Protein AF-A0A6N7PNV9-F1 (afdb_monomer)

Mean predicted aligned error: 16.29 Å

Organism: NCBI:txid889282

Secondary structure (DSSP, 8-state):
-------------------------------PPPPPP---PPPPP----------------PPPPPPPPPPPPPPPP------PPPPPP----------------PPPPPPPP------PPPPPP-PPPP---------------------------HHHHHHHHHIIIIIS-PPTT-EEEEEE-STTHHHHHHHHHHHHHTT-EEEEEEHHHHSPSS-SS--HHHHHT-TT-SEEEEEE---TT-HHHHHHHHHHHHHTT-EEEEEES--HHHHHHHTSS-HHHHHHHHHHHHHH--TT-EEEEE-TT--EEEEE--TT---EEE-----TT-EEESS--EEEE--SEEEEEEEE-SEE-HHHHTTT---TTSPEEEEEETTEEEEEEESSHHHHHHHHHHHHHSTTTTBEEEEEEE--TT--S--S-HHHHTTSSEEEEEEE---HHHH--S---S-EEEEE-SS-EEEETTEEEEETTEESS--

Foldseek 3Di:
DDDDDDDDDDDDDDDDDDDDDDDDDDDDDDDDDDDDDDDDDDDDDDDDDDDDDDDDDDDDDDDDDDDDDDDDDDDDDDDDDDDDDDDDDDDDDDDDDDDDDDDDDDDDDDDDDDDDDDDDDDDDDDDDDDDDDDDDDDDDDDDDDDDPPPPPPPDQDPLLLLLLLLCCCPAANPAAAAEEEEEEEPQCVSNSVSNVVNCVVNNYNYDYDHQCVQDPDPPLAGRVVSLVVLARHQAYEYAYEDDPNNPVNVVVNLQSNLVSQHQYEYEYNDDPVLSSLLSQDRLVQLVLLLVLVQVQDDQFKWKFKADPVGDTKIFTHHNLFDKDALGDRGGGSGYHYPPGRWTKIFTQFIAAKDKFQQFKDDPVGSPVFGCNVWIWIFGDDRQFTPDIDTPPVVVSVVLVCQCVVDPFQRGFQMKIQARSCSNLWRGSGQVRQSNFHHIKTKTFANPCVRTVDPDHGPDIMIGHDAQMWMDMNNHTQDGGRHGPPSD

Structure (mmCIF, N/CA/C/O backbone):
data_AF-A0A6N7PNV9-F1
#
_entry.id   AF-A0A6N7PNV9-F1
#
loop_
_atom_site.group_PDB
_atom_site.id
_atom_site.type_symbol
_atom_site.label_atom_id
_atom_site.label_alt_id
_atom_site.label_comp_id
_atom_site.label_asym_id
_atom_site.label_entity_id
_atom_site.label_seq_id
_atom_site.pdbx_PDB_ins_code
_atom_site.Cartn_x
_atom_site.Cartn_y
_atom_site.Cartn_z
_atom_site.occupancy
_atom_site.B_iso_or_equiv
_atom_site.auth_seq_id
_atom_site.auth_comp_id
_atom_site.auth_asym_id
_atom_site.auth_atom_id
_atom_site.pdbx_PDB_model_num
ATOM 1 N N . MET A 1 1 ? 47.867 44.573 56.235 1.00 33.84 1 MET A N 1
ATOM 2 C CA . MET A 1 1 ? 48.926 45.561 55.912 1.00 33.84 1 MET A CA 1
ATOM 3 C C . MET A 1 1 ? 49.428 45.301 54.498 1.00 33.84 1 MET A C 1
ATOM 5 O O . MET A 1 1 ? 49.416 44.144 54.121 1.00 33.84 1 MET A O 1
ATOM 9 N N . LYS A 1 2 ? 49.837 46.369 53.791 1.00 36.16 2 LYS A N 1
ATOM 10 C CA . LYS A 1 2 ? 50.797 46.480 52.660 1.00 36.16 2 LYS A CA 1
ATOM 11 C C . LYS A 1 2 ? 50.974 45.315 51.657 1.00 36.16 2 LYS A C 1
ATOM 13 O O . LYS A 1 2 ? 51.269 44.192 52.037 1.00 36.16 2 LYS A O 1
ATOM 18 N N . GLY A 1 3 ? 50.919 45.661 50.364 1.00 30.06 3 GLY A N 1
ATOM 19 C CA . GLY A 1 3 ? 51.366 44.823 49.241 1.00 30.06 3 GLY A CA 1
ATOM 20 C C . GLY A 1 3 ? 52.842 45.054 48.828 1.00 30.06 3 GLY A C 1
ATOM 21 O O . GLY A 1 3 ? 53.696 45.074 49.710 1.00 30.06 3 GLY A O 1
ATOM 22 N N . PRO A 1 4 ? 53.151 45.209 47.520 1.00 68.62 4 PRO A N 1
ATOM 23 C CA . PRO A 1 4 ? 54.048 44.315 46.755 1.00 68.62 4 PRO A CA 1
ATOM 24 C C . PRO A 1 4 ? 55.465 44.884 46.474 1.00 68.62 4 PRO A C 1
ATOM 26 O O . PRO A 1 4 ? 55.767 45.994 46.911 1.00 68.62 4 PRO A O 1
ATOM 29 N N . PRO A 1 5 ? 56.359 44.129 45.790 1.00 59.97 5 PRO A N 1
ATOM 30 C CA . PRO A 1 5 ? 56.672 44.303 44.342 1.00 59.97 5 PRO A CA 1
ATOM 31 C C . PRO A 1 5 ? 56.866 42.940 43.604 1.00 59.97 5 PRO A C 1
ATOM 33 O O . PRO A 1 5 ? 56.609 41.905 44.208 1.00 59.97 5 PRO A O 1
ATOM 36 N N . GLY A 1 6 ? 57.289 42.800 42.330 1.00 36.66 6 GLY A N 1
ATOM 37 C CA . GLY A 1 6 ? 57.537 43.741 41.211 1.00 36.66 6 GLY A CA 1
ATOM 38 C C . GLY A 1 6 ? 58.764 43.364 40.327 1.00 36.66 6 GLY A C 1
ATOM 39 O O . GLY A 1 6 ? 59.642 42.657 40.804 1.00 36.66 6 GLY A O 1
ATOM 40 N N . ALA A 1 7 ? 58.835 43.898 39.088 1.00 35.91 7 ALA A N 1
ATOM 41 C CA . ALA A 1 7 ? 59.966 43.863 38.113 1.00 35.91 7 ALA A CA 1
ATOM 42 C C . ALA A 1 7 ? 60.371 42.501 37.456 1.00 35.91 7 ALA A C 1
ATOM 44 O O . ALA A 1 7 ? 60.133 41.445 38.022 1.00 35.91 7 ALA A O 1
ATOM 45 N N . SER A 1 8 ? 61.122 42.433 36.335 1.00 34.34 8 SER A N 1
ATOM 46 C CA . SER A 1 8 ? 60.914 42.922 34.942 1.00 34.34 8 SER A CA 1
ATOM 47 C C . SER A 1 8 ? 62.169 42.710 34.046 1.00 34.34 8 SER A C 1
ATOM 49 O O . SER A 1 8 ? 63.201 43.313 34.327 1.00 34.34 8 SER A O 1
ATOM 51 N N . GLY A 1 9 ? 62.025 42.004 32.906 1.00 30.44 9 GLY A N 1
ATOM 52 C CA . GLY A 1 9 ? 62.783 42.190 31.634 1.00 30.44 9 GLY A CA 1
ATOM 53 C C . GLY A 1 9 ? 64.106 41.412 31.418 1.00 30.44 9 GLY A C 1
ATOM 54 O O . GLY A 1 9 ? 64.614 40.851 32.386 1.00 30.44 9 GLY A O 1
ATOM 55 N N . PRO A 1 10 ? 64.707 41.394 30.191 1.00 46.91 10 PRO A N 1
ATOM 56 C CA . PRO A 1 10 ? 64.247 41.943 28.892 1.00 46.91 10 PRO A CA 1
ATOM 57 C C . PRO A 1 10 ? 64.345 40.991 27.647 1.00 46.91 10 PRO A C 1
ATOM 59 O O . PRO A 1 10 ? 65.025 39.970 27.663 1.00 46.91 10 PRO A O 1
ATOM 62 N N . THR A 1 11 ? 63.713 41.384 26.527 1.00 35.16 11 THR A N 1
ATOM 63 C CA . THR A 1 11 ? 63.925 40.925 25.112 1.00 35.16 11 THR A CA 1
ATOM 64 C C . THR A 1 11 ? 64.704 42.020 24.326 1.00 35.16 11 THR A C 1
ATOM 66 O O . THR A 1 11 ? 64.861 43.083 24.935 1.00 35.16 11 THR A O 1
ATOM 69 N N . PRO A 1 12 ? 65.197 41.902 23.050 1.00 49.72 12 PRO A N 1
ATOM 70 C CA . PRO A 1 12 ? 64.572 41.361 21.803 1.00 49.72 12 PRO A CA 1
ATOM 71 C C . PRO A 1 12 ? 65.640 40.647 20.875 1.00 49.72 12 PRO A C 1
ATOM 73 O O . PRO A 1 12 ? 66.588 40.140 21.473 1.00 49.72 12 PRO A O 1
ATOM 76 N N . PRO A 1 13 ? 65.615 40.552 19.503 1.00 45.91 13 PRO A N 1
ATOM 77 C CA . PRO A 1 13 ? 64.674 41.042 18.470 1.00 45.91 13 PRO A CA 1
ATOM 78 C C . PRO A 1 13 ? 64.197 40.064 17.360 1.00 45.91 13 PRO A C 1
ATOM 80 O O . PRO A 1 13 ? 64.757 39.000 17.118 1.00 45.91 13 PRO A O 1
ATOM 83 N N . SER A 1 14 ? 63.166 40.507 16.624 1.00 37.53 14 SER A N 1
ATOM 84 C CA . SER A 1 14 ? 62.677 39.957 15.339 1.00 37.53 14 SER A CA 1
ATOM 85 C C . SER A 1 14 ? 62.860 40.983 14.206 1.00 37.53 14 SER A C 1
ATOM 87 O O . SER A 1 14 ? 62.970 42.178 14.493 1.00 37.53 14 SER A O 1
ATOM 89 N N . PRO A 1 15 ? 62.855 40.563 12.924 1.00 49.00 15 PRO A N 1
ATOM 90 C CA . PRO A 1 15 ? 61.648 40.759 12.086 1.00 49.00 15 PRO A CA 1
ATOM 91 C C . PRO A 1 15 ? 61.416 39.626 11.045 1.00 49.00 15 PRO A C 1
ATOM 93 O O . PRO A 1 15 ? 62.325 38.862 10.758 1.00 49.00 15 PRO A O 1
ATOM 96 N N . GLY A 1 16 ? 60.254 39.466 10.391 1.00 30.22 16 GLY A N 1
ATOM 97 C CA . GLY A 1 16 ? 58.955 40.144 10.520 1.00 30.22 16 GLY A CA 1
ATOM 98 C C . GLY A 1 16 ? 58.012 39.872 9.318 1.00 30.22 16 GLY A C 1
ATOM 99 O O . GLY A 1 16 ? 58.440 39.293 8.328 1.00 30.22 16 GLY A O 1
ATOM 100 N N . ARG A 1 17 ? 56.773 40.405 9.391 1.00 33.56 17 ARG A N 1
ATOM 101 C CA . ARG A 1 17 ? 55.700 40.477 8.350 1.00 33.56 17 ARG A CA 1
ATOM 102 C C . ARG A 1 17 ? 54.945 39.160 8.014 1.00 33.56 17 ARG A C 1
ATOM 104 O O . ARG A 1 17 ? 55.565 38.172 7.662 1.00 33.56 17 ARG A O 1
ATOM 111 N N . GLY A 1 18 ? 53.601 39.112 8.040 1.00 28.31 18 GLY A N 1
ATOM 112 C CA . GLY A 1 18 ? 52.640 40.119 8.535 1.00 28.31 18 GLY A CA 1
ATOM 113 C C . GLY A 1 18 ? 51.140 39.815 8.296 1.00 28.31 18 GLY A C 1
ATOM 114 O O . GLY A 1 18 ? 50.804 38.951 7.501 1.00 28.31 18 GLY A O 1
ATOM 115 N N . SER A 1 19 ? 50.278 40.622 8.945 1.00 30.34 19 SER A N 1
ATOM 116 C CA . SER A 1 19 ? 48.818 40.837 8.733 1.00 30.34 19 SER A CA 1
ATOM 117 C C . SER A 1 19 ? 47.848 39.665 9.042 1.00 30.34 19 SER A C 1
ATOM 119 O O . SER A 1 19 ? 47.786 38.705 8.289 1.00 30.34 19 SER A O 1
ATOM 121 N N . SER A 1 20 ? 47.137 39.598 10.185 1.00 29.33 20 SER A N 1
ATOM 122 C CA . SER A 1 20 ? 46.015 40.439 10.712 1.00 29.33 20 SER A CA 1
ATOM 123 C C . SER A 1 20 ? 44.637 40.107 10.093 1.00 29.33 20 SER A C 1
ATOM 125 O O . SER A 1 20 ? 44.412 40.393 8.927 1.00 29.33 20 SER A O 1
ATOM 127 N N . ARG A 1 21 ? 43.727 39.387 10.783 1.00 28.94 21 ARG A N 1
ATOM 128 C CA . ARG A 1 21 ? 42.775 39.795 11.868 1.00 28.94 21 ARG A CA 1
ATOM 129 C C . ARG A 1 21 ? 41.575 40.668 11.429 1.00 28.94 21 ARG A C 1
ATOM 131 O O . ARG A 1 21 ? 41.792 41.844 11.160 1.00 28.94 21 ARG A O 1
ATOM 138 N N . ARG A 1 22 ? 40.337 40.158 11.621 1.00 30.23 22 ARG A N 1
ATOM 139 C CA . ARG A 1 22 ? 39.188 40.688 12.442 1.00 30.23 22 ARG A CA 1
ATOM 140 C C . ARG A 1 22 ? 37.870 39.969 12.034 1.00 30.23 22 ARG A C 1
ATOM 142 O O . ARG A 1 22 ? 37.724 39.701 10.854 1.00 30.23 22 ARG A O 1
ATOM 149 N N . VAL A 1 23 ? 37.029 39.394 12.915 1.00 26.66 23 VAL A N 1
ATOM 150 C CA . VAL A 1 23 ? 36.134 39.869 14.022 1.00 26.66 23 VAL A CA 1
ATOM 151 C C . VAL A 1 23 ? 34.646 39.892 13.593 1.00 26.66 23 VAL A C 1
ATOM 153 O O . VAL A 1 23 ? 34.335 40.231 12.461 1.00 26.66 23 VAL A O 1
ATOM 156 N N . PHE A 1 24 ? 33.767 39.489 14.523 1.00 28.00 24 PHE A N 1
ATOM 157 C CA . PHE A 1 24 ? 32.293 39.423 14.459 1.00 28.00 24 PHE A CA 1
ATOM 158 C C . PHE A 1 24 ? 31.577 40.750 14.130 1.00 28.00 24 PHE A C 1
ATOM 160 O O . PHE A 1 24 ? 32.054 41.822 14.503 1.00 28.00 24 PHE A O 1
ATOM 167 N N . SER A 1 25 ? 30.343 40.641 13.617 1.00 24.31 25 SER A N 1
ATOM 168 C CA . SER A 1 25 ? 29.268 41.640 13.771 1.00 24.31 25 SER A CA 1
ATOM 169 C C . SER A 1 25 ? 27.879 40.982 13.690 1.00 24.31 25 SER A C 1
ATOM 171 O O . SER A 1 25 ? 27.691 40.056 12.903 1.00 24.31 25 SER A O 1
ATOM 173 N N . GLU A 1 26 ? 26.922 41.459 14.489 1.00 26.25 26 GLU A N 1
ATOM 174 C CA . GLU A 1 26 ? 25.530 40.973 14.537 1.00 26.25 26 GLU A CA 1
ATOM 175 C C . GLU A 1 26 ? 24.600 41.633 13.485 1.00 26.25 26 GLU A C 1
ATOM 177 O O . GLU A 1 26 ? 25.026 42.445 12.665 1.00 26.25 26 GLU A O 1
ATOM 182 N N . LEU A 1 27 ? 23.328 41.215 13.515 1.00 27.69 27 LEU A N 1
ATOM 183 C CA . LEU A 1 27 ? 22.201 41.478 12.600 1.00 27.69 27 LEU A CA 1
ATOM 184 C C . LEU A 1 27 ? 21.853 42.958 12.323 1.00 27.69 27 LEU A C 1
ATOM 186 O O . LEU A 1 27 ? 22.145 43.852 13.117 1.00 27.69 27 LEU A O 1
ATOM 190 N N . PRO A 1 28 ? 21.044 43.186 11.270 1.00 27.06 28 PRO A N 1
ATOM 191 C CA . PRO A 1 28 ? 19.727 43.799 11.498 1.00 27.06 28 PRO A CA 1
ATOM 192 C C . PRO A 1 28 ? 18.551 42.982 10.922 1.00 27.06 28 PRO A C 1
ATOM 194 O O . PRO A 1 28 ? 18.728 42.049 10.142 1.00 27.06 28 PRO A O 1
ATOM 197 N N . ALA A 1 29 ? 17.332 43.342 11.337 1.00 26.19 29 ALA A N 1
ATOM 198 C CA . ALA A 1 29 ? 16.080 42.664 10.990 1.00 26.19 29 ALA A CA 1
ATOM 199 C C . ALA A 1 29 ? 15.348 43.266 9.765 1.00 26.19 29 ALA A C 1
ATOM 201 O O . ALA A 1 29 ? 15.654 44.370 9.323 1.00 26.19 29 ALA A O 1
ATOM 202 N N . ASN A 1 30 ? 14.297 42.555 9.330 1.00 27.06 30 ASN A N 1
ATOM 203 C CA . ASN A 1 30 ? 13.209 42.960 8.422 1.00 27.06 30 ASN A CA 1
ATOM 204 C C . ASN A 1 30 ? 13.521 43.206 6.930 1.00 27.06 30 ASN A C 1
ATOM 206 O O . ASN A 1 30 ? 13.816 44.323 6.514 1.00 27.06 30 ASN A O 1
ATOM 210 N N . ALA A 1 31 ? 13.209 42.195 6.108 1.00 25.77 31 ALA A N 1
ATOM 211 C CA . ALA A 1 31 ? 12.524 42.373 4.821 1.00 25.77 31 ALA A CA 1
ATOM 212 C C . ALA A 1 31 ? 11.782 41.076 4.429 1.00 25.77 31 ALA A C 1
ATOM 214 O O . ALA A 1 31 ? 12.404 40.027 4.277 1.00 25.77 31 ALA A O 1
ATOM 215 N N . GLU A 1 32 ? 10.458 41.135 4.260 1.00 28.58 32 GLU A N 1
ATOM 216 C CA . GLU A 1 32 ? 9.658 40.018 3.733 1.00 28.58 32 GLU A CA 1
ATOM 217 C C . GLU A 1 32 ? 9.832 39.873 2.207 1.00 28.58 32 GLU A C 1
ATOM 219 O O . GLU A 1 32 ? 9.711 40.869 1.486 1.00 28.58 32 GLU A O 1
ATOM 224 N N . PRO A 1 33 ? 9.979 38.651 1.667 1.00 28.89 33 PRO A N 1
ATOM 225 C CA . PRO A 1 33 ? 9.659 38.361 0.277 1.00 28.89 33 PRO A CA 1
ATOM 226 C C . PRO A 1 33 ? 8.211 37.854 0.153 1.00 28.89 33 PRO A C 1
ATOM 228 O O . PRO A 1 33 ? 7.842 36.814 0.697 1.00 28.89 33 PRO A O 1
ATOM 231 N N . LYS A 1 34 ? 7.386 38.590 -0.602 1.00 27.34 34 LYS A N 1
ATOM 232 C CA . LYS A 1 34 ? 6.004 38.209 -0.951 1.00 27.34 34 LYS A CA 1
ATOM 233 C C . LYS A 1 34 ? 5.964 36.846 -1.669 1.00 27.34 34 LYS A C 1
ATOM 235 O O . LYS A 1 34 ? 6.821 36.610 -2.521 1.00 27.34 34 LYS A O 1
ATOM 240 N N . PRO A 1 35 ? 4.944 35.998 -1.439 1.00 28.02 35 PRO A N 1
ATOM 241 C CA . PRO A 1 35 ? 4.780 34.762 -2.195 1.00 28.02 35 PRO A CA 1
ATOM 242 C C . PRO A 1 35 ? 4.374 35.049 -3.648 1.00 28.02 35 PRO A C 1
ATOM 244 O O . PRO A 1 35 ? 3.391 35.746 -3.917 1.00 28.02 35 PRO A O 1
ATOM 247 N N . THR A 1 36 ? 5.124 34.484 -4.591 1.00 29.30 36 THR A N 1
ATOM 248 C CA . THR A 1 36 ? 4.819 34.511 -6.026 1.00 29.30 36 THR A CA 1
ATOM 249 C C . THR A 1 36 ? 3.569 33.678 -6.318 1.00 29.30 36 THR A C 1
ATOM 251 O O . THR A 1 36 ? 3.447 32.550 -5.842 1.00 29.30 36 THR A O 1
ATOM 254 N N . ARG A 1 37 ? 2.636 34.210 -7.116 1.00 26.38 37 ARG A N 1
ATOM 255 C CA . ARG A 1 37 ? 1.448 33.468 -7.564 1.00 26.38 37 ARG A CA 1
ATOM 256 C C . ARG A 1 37 ? 1.764 32.503 -8.713 1.00 26.38 37 ARG A C 1
ATOM 258 O O . ARG A 1 37 ? 2.471 32.870 -9.641 1.00 26.38 37 ARG A O 1
ATOM 265 N N . GLU A 1 38 ? 1.128 31.335 -8.627 1.00 27.19 38 GLU A N 1
ATOM 266 C CA . GLU A 1 38 ? 0.485 30.566 -9.710 1.00 27.19 38 GLU A CA 1
ATOM 267 C C . GLU A 1 38 ? 1.249 30.305 -11.022 1.00 27.19 38 GLU A C 1
ATOM 269 O O . GLU A 1 38 ? 1.312 31.165 -11.886 1.00 27.19 38 GLU A O 1
ATOM 274 N N . PHE A 1 39 ? 1.644 29.042 -11.222 1.00 26.47 39 PHE A N 1
ATOM 275 C CA . PHE A 1 39 ? 1.405 28.198 -12.415 1.00 26.47 39 PHE A CA 1
ATOM 276 C C . PHE A 1 39 ? 1.747 26.753 -11.986 1.00 26.47 39 PHE A C 1
ATOM 278 O O . PHE A 1 39 ? 2.792 26.540 -11.388 1.00 26.47 39 PHE A O 1
ATOM 285 N N . GLY A 1 40 ? 0.973 25.691 -12.196 1.00 24.14 40 GLY A N 1
ATOM 286 C CA . GLY A 1 40 ? -0.332 25.485 -12.809 1.00 24.14 40 GLY A CA 1
ATOM 287 C C . GLY A 1 40 ? -0.779 24.049 -12.473 1.00 24.14 40 GLY A C 1
ATOM 288 O O . GLY A 1 40 ? 0.053 23.154 -12.316 1.00 24.14 40 GLY A O 1
ATOM 289 N N . ALA A 1 41 ? -2.081 23.829 -12.292 1.00 26.27 41 ALA A N 1
ATOM 290 C CA . ALA A 1 41 ? -2.607 22.524 -11.894 1.00 26.27 41 ALA A CA 1
ATOM 291 C C . ALA A 1 41 ? -2.464 21.485 -13.023 1.00 26.27 41 ALA A C 1
ATOM 293 O O . ALA A 1 41 ? -2.858 21.747 -14.159 1.00 26.27 41 ALA A O 1
ATOM 294 N N . SER A 1 42 ? -1.955 20.290 -12.702 1.00 27.31 42 SER A N 1
ATOM 295 C CA . SER A 1 42 ? -2.049 19.132 -13.604 1.00 27.31 42 SER A CA 1
ATOM 296 C C . SER A 1 42 ? -3.492 18.603 -13.668 1.00 27.31 42 SER A C 1
ATOM 298 O O . SER A 1 42 ? -4.239 18.751 -12.696 1.00 27.31 42 SER A O 1
ATOM 300 N N . PRO A 1 43 ? -3.918 18.037 -14.812 1.00 32.00 43 PRO A N 1
ATOM 301 C CA . PRO A 1 43 ? -5.330 17.958 -15.167 1.00 32.00 43 PRO A CA 1
ATOM 302 C C . PRO A 1 43 ? -6.123 16.915 -14.375 1.00 32.00 43 PRO A C 1
ATOM 304 O O . PRO A 1 43 ? -5.674 15.799 -14.114 1.00 32.00 43 PRO A O 1
ATOM 307 N N . THR A 1 44 ? -7.365 17.279 -14.066 1.00 34.88 44 THR A N 1
ATOM 308 C CA . THR A 1 44 ? -8.399 16.386 -13.547 1.00 34.88 44 THR A CA 1
ATOM 309 C C . THR A 1 44 ? -8.842 15.372 -14.607 1.00 34.88 44 THR A C 1
ATOM 311 O O . THR A 1 44 ? -9.011 15.706 -15.778 1.00 34.88 44 THR A O 1
ATOM 314 N N . ASN A 1 45 ? -9.066 14.124 -14.189 1.00 32.00 45 ASN A N 1
ATOM 315 C CA . ASN A 1 45 ? -9.567 13.052 -15.054 1.00 32.00 45 ASN A CA 1
ATOM 316 C C . ASN A 1 45 ? -11.069 13.268 -15.377 1.00 32.00 45 ASN A C 1
ATOM 318 O O . ASN A 1 45 ? -11.846 13.402 -14.428 1.00 32.00 45 ASN A O 1
ATOM 322 N N . PRO A 1 46 ? -11.506 13.301 -16.654 1.00 32.12 46 PRO A N 1
ATOM 323 C CA . PRO A 1 46 ? -12.894 13.590 -17.014 1.00 32.12 46 PRO A CA 1
ATOM 324 C C . PRO A 1 46 ? -13.695 12.323 -17.366 1.00 32.12 46 PRO A C 1
ATOM 326 O O . PRO A 1 46 ? -13.751 11.915 -18.523 1.00 32.12 46 PRO A O 1
ATOM 329 N N . GLU A 1 47 ? -14.398 11.750 -16.390 1.00 29.39 47 GLU A N 1
ATOM 330 C CA . GLU A 1 47 ? -15.454 10.751 -16.621 1.00 29.39 47 GLU A CA 1
ATOM 331 C C . GLU A 1 47 ? -16.704 11.154 -15.821 1.00 29.39 47 GLU A C 1
ATOM 333 O O . GLU A 1 47 ? -16.752 10.936 -14.618 1.00 29.39 47 GLU A O 1
ATOM 338 N N . ASP A 1 48 ? -17.656 11.824 -16.490 1.00 33.47 48 ASP A N 1
ATOM 339 C CA . ASP A 1 48 ? -19.112 11.726 -16.253 1.00 33.47 48 ASP A CA 1
ATOM 340 C C . ASP A 1 48 ? -19.887 12.691 -17.178 1.00 33.47 48 ASP A C 1
ATOM 342 O O . ASP A 1 48 ? -20.151 13.852 -16.854 1.00 33.47 48 ASP A O 1
ATOM 346 N N . LYS A 1 49 ? -20.278 12.200 -18.362 1.00 29.06 49 LYS A N 1
ATOM 347 C CA . LYS A 1 49 ? -21.377 12.760 -19.169 1.00 29.06 49 LYS A CA 1
ATOM 348 C C . LYS A 1 49 ? -22.109 11.626 -19.896 1.00 29.06 49 LYS A C 1
ATOM 350 O O . LYS A 1 49 ? -21.463 10.914 -20.664 1.00 29.06 49 LYS A O 1
ATOM 355 N N . PRO A 1 50 ? -23.431 11.463 -19.717 1.00 34.47 50 PRO A N 1
ATOM 356 C CA . PRO A 1 50 ? -24.192 10.464 -20.454 1.00 34.47 50 PRO A CA 1
ATOM 357 C C . PRO A 1 50 ? -24.415 10.899 -21.909 1.00 34.47 50 PRO A C 1
ATOM 359 O O . PRO A 1 50 ? -24.714 12.060 -22.191 1.00 34.47 50 PRO A O 1
ATOM 362 N N . ILE A 1 51 ? -24.317 9.938 -22.827 1.00 32.09 51 ILE A N 1
ATOM 363 C CA . ILE A 1 51 ? -24.773 10.078 -24.213 1.00 32.09 51 ILE A CA 1
ATOM 364 C C . ILE A 1 51 ? -26.257 9.701 -24.263 1.00 32.09 51 ILE A C 1
ATOM 366 O O . ILE A 1 51 ? -26.638 8.629 -23.798 1.00 32.09 51 ILE A O 1
ATOM 370 N N . SER A 1 52 ? -27.088 10.535 -24.889 1.00 29.56 52 SER A N 1
ATOM 371 C CA . SER A 1 52 ? -28.405 10.124 -25.386 1.00 29.56 52 SER A CA 1
ATOM 372 C C . SER A 1 52 ? -28.746 10.825 -26.706 1.00 29.56 52 SER A C 1
ATOM 374 O O . SER A 1 52 ? -28.138 11.826 -27.088 1.00 29.56 52 SER A O 1
ATOM 376 N N . THR A 1 53 ? -29.643 10.199 -27.463 1.00 31.41 53 THR A N 1
ATOM 377 C CA . THR A 1 53 ? -29.820 10.356 -28.912 1.00 31.41 53 THR A CA 1
ATOM 378 C C . THR A 1 53 ? -30.924 11.340 -29.328 1.00 31.41 53 THR A C 1
ATOM 380 O O . THR A 1 53 ? -31.774 11.721 -28.535 1.00 31.41 53 THR A O 1
ATOM 383 N N . LEU A 1 54 ? -30.873 11.718 -30.616 1.00 30.22 54 LEU A N 1
ATOM 384 C CA . LEU A 1 54 ? -31.899 12.325 -31.488 1.00 30.22 54 LEU A CA 1
ATOM 385 C C . LEU A 1 54 ? -33.227 12.822 -30.867 1.00 30.22 54 LEU A C 1
ATOM 387 O O . LEU A 1 54 ? -34.017 12.043 -30.342 1.00 30.22 54 LEU A O 1
ATOM 391 N N . GLY A 1 55 ? -33.603 14.066 -31.190 1.00 27.70 55 GLY A N 1
ATOM 392 C CA . GLY A 1 55 ? -35.002 14.508 -31.102 1.00 27.70 55 GLY A CA 1
ATOM 393 C C . GLY A 1 55 ? -35.212 15.988 -31.427 1.00 27.70 55 GLY A C 1
ATOM 394 O O . GLY A 1 55 ? -34.923 16.856 -30.611 1.00 27.70 55 GLY A O 1
ATOM 395 N N . ALA A 1 56 ? -35.732 16.303 -32.616 1.00 30.94 56 ALA A N 1
ATOM 396 C CA . ALA A 1 56 ? -36.026 17.682 -33.005 1.00 30.94 56 ALA A CA 1
ATOM 397 C C . ALA A 1 56 ? -37.425 18.132 -32.549 1.00 30.94 56 ALA A C 1
ATOM 399 O O . ALA A 1 56 ? -38.404 17.463 -32.869 1.00 30.94 56 ALA A O 1
ATOM 400 N N . ARG A 1 57 ? -37.526 19.325 -31.938 1.00 31.06 57 ARG A N 1
ATOM 401 C CA . ARG A 1 57 ? -38.423 20.435 -32.355 1.00 31.06 57 ARG A CA 1
ATOM 402 C C . ARG A 1 57 ? -38.385 21.598 -31.357 1.00 31.06 57 ARG A C 1
ATOM 404 O O . ARG A 1 57 ? -38.530 21.407 -30.156 1.00 31.06 57 ARG A O 1
ATOM 411 N N . ARG A 1 58 ? -38.262 22.827 -31.873 1.00 36.09 58 ARG A N 1
ATOM 412 C CA . ARG A 1 58 ? -38.536 24.052 -31.103 1.00 36.09 58 ARG A CA 1
ATOM 413 C C . ARG A 1 58 ? -40.041 24.175 -30.858 1.00 36.09 58 ARG A C 1
ATOM 415 O O . ARG A 1 58 ? -40.798 24.235 -31.823 1.00 36.09 58 ARG A O 1
ATOM 422 N N . LEU A 1 59 ? -40.438 24.332 -29.600 1.00 32.84 59 LEU A N 1
ATOM 423 C CA . LEU A 1 59 ? -41.699 24.959 -29.208 1.00 32.84 59 LEU A CA 1
ATOM 424 C C . LEU A 1 59 ? -41.383 26.028 -28.158 1.00 32.84 59 LEU A C 1
ATOM 426 O O . LEU A 1 59 ? -40.608 25.791 -27.234 1.00 32.84 59 LEU A O 1
ATOM 430 N N . LEU A 1 60 ? -41.917 27.230 -28.368 1.00 37.03 60 LEU A N 1
ATOM 431 C CA . LEU A 1 60 ? -41.756 28.374 -27.472 1.00 37.03 60 LEU A CA 1
ATOM 432 C C . LEU A 1 60 ? -42.686 28.210 -26.264 1.00 37.03 60 LEU A C 1
ATOM 434 O O . LEU A 1 60 ? -43.860 27.893 -26.444 1.00 37.03 60 LEU A O 1
ATOM 438 N N . SER A 1 61 ? -42.176 28.495 -25.065 1.00 35.62 61 SER A N 1
ATOM 439 C CA . SER A 1 61 ? -42.958 28.548 -23.823 1.00 35.62 61 SER A CA 1
ATOM 440 C C . SER A 1 61 ? -42.915 29.961 -23.214 1.00 35.62 61 SER A C 1
ATOM 442 O O . SER A 1 61 ? -41.917 30.663 -23.398 1.00 35.62 61 SER A O 1
ATOM 444 N N . PRO A 1 62 ? -43.992 30.408 -22.536 1.00 41.31 62 PRO A N 1
ATOM 445 C CA . PRO A 1 62 ? -44.189 31.804 -22.120 1.00 41.31 62 PRO A CA 1
ATOM 446 C C . PRO A 1 62 ? -43.327 32.238 -20.911 1.00 41.31 62 PRO A C 1
ATOM 448 O O . PRO A 1 62 ? -42.761 31.387 -20.222 1.00 41.31 62 PRO A O 1
ATOM 451 N N . PRO A 1 63 ? -43.217 33.558 -20.636 1.00 42.84 63 PRO A N 1
ATOM 452 C CA . PRO A 1 63 ? -42.383 34.095 -19.555 1.00 42.84 63 PRO A CA 1
ATOM 453 C C . PRO A 1 63 ? -42.858 33.697 -18.140 1.00 42.84 63 PRO A C 1
ATOM 455 O O . PRO A 1 63 ? -44.037 33.398 -17.937 1.00 42.84 63 PRO A O 1
ATOM 458 N N . PRO A 1 64 ? -41.950 33.703 -17.142 1.00 41.34 64 PRO A N 1
ATOM 459 C CA . PRO A 1 64 ? -42.188 33.088 -15.838 1.00 41.34 64 PRO A CA 1
ATOM 460 C C . PRO A 1 64 ? -43.122 33.898 -14.929 1.00 41.34 64 PRO A C 1
ATOM 462 O O . PRO A 1 64 ? -43.010 35.120 -14.809 1.00 41.34 64 PRO A O 1
ATOM 465 N N . GLN A 1 65 ? -43.988 33.189 -14.202 1.00 42.12 65 GLN A N 1
ATOM 466 C CA . GLN A 1 65 ? -44.754 33.752 -13.089 1.00 42.12 65 GLN A CA 1
ATOM 467 C C . GLN A 1 65 ? -43.865 33.913 -11.844 1.00 42.12 65 GLN A C 1
ATOM 469 O O . GLN A 1 65 ? -42.997 33.083 -11.568 1.00 42.12 65 GLN A O 1
ATOM 474 N N . ARG A 1 66 ? -44.084 34.985 -11.072 1.00 40.50 66 ARG A N 1
ATOM 475 C CA . ARG A 1 66 ? -43.379 35.227 -9.802 1.00 40.50 66 ARG A CA 1
ATOM 476 C C . ARG A 1 66 ? -43.840 34.230 -8.736 1.00 40.50 66 ARG A C 1
ATOM 478 O O . ARG A 1 66 ? -45.025 34.196 -8.418 1.00 40.50 66 ARG A O 1
ATOM 485 N N . MET A 1 67 ? -42.906 33.499 -8.127 1.00 43.56 67 MET A N 1
ATOM 486 C CA . MET A 1 67 ? -43.182 32.754 -6.892 1.00 43.56 67 MET A CA 1
ATOM 487 C C . MET A 1 67 ? -43.152 33.686 -5.664 1.00 43.56 67 MET A C 1
ATOM 489 O O . MET A 1 67 ? -42.360 34.633 -5.647 1.00 43.56 67 MET A O 1
ATOM 493 N N . PRO A 1 68 ? -43.989 33.441 -4.639 1.00 44.66 68 PRO A N 1
ATOM 494 C CA . PRO A 1 68 ? -43.976 34.207 -3.396 1.00 44.66 68 PRO A CA 1
ATOM 495 C C . PRO A 1 68 ? -42.760 33.865 -2.520 1.00 44.66 68 PRO A C 1
ATOM 497 O O . PRO A 1 68 ? -42.261 32.740 -2.517 1.00 44.66 68 PRO A O 1
ATOM 500 N N . THR A 1 69 ? -42.298 34.846 -1.746 1.00 51.88 69 THR A N 1
ATOM 501 C CA . THR A 1 69 ? -41.218 34.696 -0.758 1.00 51.88 69 THR A CA 1
ATOM 502 C C . THR A 1 69 ? -41.638 33.808 0.422 1.00 51.88 69 THR A C 1
ATOM 504 O O . THR A 1 69 ? -42.748 33.993 0.929 1.00 51.88 69 THR A O 1
ATOM 507 N N . PRO A 1 70 ? -40.771 32.906 0.920 1.00 47.53 70 PRO A N 1
ATOM 508 C CA . PRO A 1 70 ? -41.092 32.051 2.060 1.00 47.53 70 PRO A CA 1
ATOM 509 C C . PRO A 1 70 ? -41.173 32.841 3.375 1.00 47.53 70 PRO A C 1
ATOM 511 O O . PRO A 1 70 ? -40.343 33.704 3.661 1.00 47.53 70 PRO A O 1
ATOM 514 N N . THR A 1 71 ? -42.174 32.514 4.190 1.00 53.97 71 THR A N 1
ATOM 515 C CA . THR A 1 71 ? -42.372 33.045 5.547 1.00 53.97 71 THR A CA 1
ATOM 516 C C . THR A 1 71 ? -41.376 32.394 6.525 1.00 53.97 71 THR A C 1
ATOM 518 O O . THR A 1 71 ? -41.146 31.188 6.412 1.00 53.97 71 THR A O 1
ATOM 521 N N . PRO A 1 72 ? -40.779 33.129 7.486 1.00 55.72 72 PRO A N 1
ATOM 522 C CA . PRO A 1 72 ? -39.883 32.530 8.477 1.00 55.72 72 PRO A CA 1
ATOM 523 C C . PRO A 1 72 ? -40.629 31.583 9.443 1.00 55.72 72 PRO A C 1
ATOM 525 O O . PRO A 1 72 ? -41.812 31.801 9.719 1.00 55.72 72 PRO A O 1
ATOM 528 N N . PRO A 1 73 ? -39.956 30.545 9.978 1.00 58.50 73 PRO A N 1
ATOM 529 C CA . PRO A 1 73 ? -40.564 29.589 10.903 1.00 58.50 73 PRO A CA 1
ATOM 530 C C . PRO A 1 73 ? -40.850 30.209 12.287 1.00 58.50 73 PRO A C 1
ATOM 532 O O . PRO A 1 73 ? -40.161 31.148 12.697 1.00 58.50 73 PRO A O 1
ATOM 535 N N . PRO A 1 74 ? -41.838 29.680 13.037 1.00 54.56 74 PRO A N 1
ATOM 536 C CA . PRO A 1 74 ? -42.161 30.153 14.381 1.00 54.56 74 PRO A CA 1
ATOM 537 C C . PRO A 1 74 ? -41.054 29.815 15.404 1.00 54.56 74 PRO A C 1
ATOM 539 O O . PRO A 1 74 ? -40.330 28.832 15.226 1.00 54.56 74 PRO A O 1
ATOM 542 N N . PRO A 1 75 ? -40.924 30.596 16.494 1.00 49.94 75 PRO A N 1
ATOM 543 C CA . PRO A 1 75 ? -39.914 30.364 17.525 1.00 49.94 75 PRO A CA 1
ATOM 544 C C . PRO A 1 75 ? -40.169 29.072 18.318 1.00 49.94 75 PRO A C 1
ATOM 546 O O . PRO A 1 75 ? -41.310 28.702 18.593 1.00 49.94 75 PRO A O 1
ATOM 549 N N . ALA A 1 76 ? -39.084 28.403 18.715 1.00 44.44 76 ALA A N 1
ATOM 550 C CA . ALA A 1 76 ? -39.129 27.170 19.498 1.00 44.44 76 ALA A CA 1
ATOM 551 C C . ALA A 1 76 ? -39.636 27.405 20.943 1.00 44.44 76 ALA A C 1
ATOM 553 O O . ALA A 1 76 ? -39.371 28.464 21.518 1.00 44.44 76 ALA A O 1
ATOM 554 N N . PRO A 1 77 ? -40.330 26.427 21.559 1.00 40.72 77 PRO A N 1
ATOM 555 C CA . PRO A 1 77 ? -40.897 26.578 22.897 1.00 40.72 77 PRO A CA 1
ATOM 556 C C . PRO A 1 77 ? -39.823 26.639 23.994 1.00 40.72 77 PRO A C 1
ATOM 558 O O . PRO A 1 77 ? -38.908 25.816 24.059 1.00 40.72 77 PRO A O 1
ATOM 561 N N . THR A 1 78 ? -39.978 27.597 24.905 1.00 37.53 78 THR A N 1
ATOM 562 C CA . THR A 1 78 ? -39.108 27.817 26.064 1.00 37.53 78 THR A CA 1
ATOM 563 C C . THR A 1 78 ? -39.340 26.776 27.162 1.00 37.53 78 THR A C 1
ATOM 565 O O . THR A 1 78 ? -40.311 26.840 27.913 1.00 37.53 78 THR A O 1
ATOM 568 N N . PHE A 1 79 ? -38.400 25.842 27.322 1.00 38.66 79 PHE A N 1
ATOM 569 C CA . PHE A 1 79 ? -38.361 24.959 28.491 1.00 38.66 79 PHE A CA 1
ATOM 570 C C . PHE A 1 79 ? -37.659 25.631 29.676 1.00 38.66 79 PHE A C 1
ATOM 572 O O . PHE A 1 79 ? -36.435 25.593 29.801 1.00 38.66 79 PHE A O 1
ATOM 579 N N . SER A 1 80 ? -38.447 26.181 30.598 1.00 36.06 80 SER A N 1
ATOM 580 C CA . SER A 1 80 ? -37.965 26.545 31.933 1.00 36.06 80 SER A CA 1
ATOM 581 C C . SER A 1 80 ? -37.603 25.282 32.721 1.00 36.06 80 SER A C 1
ATOM 583 O O . SER A 1 80 ? -38.487 24.561 33.184 1.00 36.06 80 SER A O 1
ATOM 585 N N . ARG A 1 81 ? -36.306 25.017 32.916 1.00 37.50 81 ARG A N 1
ATOM 586 C CA . ARG A 1 81 ? -35.822 24.084 33.947 1.00 37.50 81 ARG A CA 1
ATOM 587 C C . ARG A 1 81 ? -35.114 24.863 35.047 1.00 37.50 81 ARG A C 1
ATOM 589 O O . ARG A 1 81 ? -34.245 25.684 34.772 1.00 37.50 81 ARG A O 1
ATOM 596 N N . GLY A 1 82 ? -35.543 24.620 36.284 1.00 32.19 82 GLY A N 1
ATOM 597 C CA . GLY A 1 82 ? -35.053 25.321 37.465 1.00 32.19 82 GLY A CA 1
ATOM 598 C C . GLY A 1 82 ? -33.571 25.067 37.731 1.00 32.19 82 GLY A C 1
ATOM 599 O O . GLY A 1 82 ? -33.056 23.977 37.487 1.00 32.19 82 GLY A O 1
ATOM 600 N N . ILE A 1 83 ? -32.910 26.093 38.260 1.00 35.25 83 ILE A N 1
ATOM 601 C CA . ILE A 1 83 ? -31.513 26.051 38.683 1.00 35.25 83 ILE A CA 1
ATOM 602 C C . ILE A 1 83 ? -31.443 25.341 40.040 1.00 35.25 83 ILE A C 1
ATOM 604 O O . ILE A 1 83 ? -31.814 25.915 41.062 1.00 35.25 83 ILE A O 1
ATOM 608 N N . THR A 1 84 ? -30.938 24.109 40.062 1.00 38.81 84 THR A N 1
ATOM 609 C CA . THR A 1 84 ? -30.404 23.485 41.281 1.00 38.81 84 THR A CA 1
ATOM 610 C C . THR A 1 84 ? -28.918 23.840 41.401 1.00 38.81 84 THR A C 1
ATOM 612 O O . THR A 1 84 ? -28.178 23.634 40.437 1.00 38.81 84 THR A O 1
ATOM 615 N N . PRO A 1 85 ? -28.444 24.380 42.540 1.00 47.41 85 PRO A N 1
ATOM 616 C CA . PRO A 1 85 ? -27.036 24.730 42.699 1.00 47.41 85 PRO A CA 1
ATOM 617 C C . PRO A 1 85 ? -26.155 23.469 42.806 1.00 47.41 85 PRO A C 1
ATOM 619 O O . PRO A 1 85 ? -26.576 22.482 43.416 1.00 47.41 85 PRO A O 1
ATOM 622 N N . PRO A 1 86 ? -24.927 23.481 42.254 1.00 48.53 86 PRO A N 1
ATOM 623 C CA . PRO A 1 86 ? -23.986 22.379 42.418 1.00 48.53 86 PRO A CA 1
ATOM 624 C C . PRO A 1 86 ? -23.440 22.318 43.859 1.00 48.53 86 PRO A C 1
ATOM 626 O O . PRO A 1 86 ? -23.284 23.362 44.501 1.00 48.53 86 PRO A O 1
ATOM 629 N N . PRO A 1 87 ? -23.102 21.121 44.378 1.00 46.72 87 PRO A N 1
ATOM 630 C CA . PRO A 1 87 ? -22.386 20.990 45.646 1.00 46.72 87 PRO A CA 1
ATOM 631 C C . PRO A 1 87 ? -20.964 21.582 45.543 1.00 46.72 87 PRO A C 1
ATOM 633 O O . PRO A 1 87 ? -20.390 21.619 44.450 1.00 46.72 87 PRO A O 1
ATOM 636 N N . PRO A 1 88 ? -20.376 22.054 46.659 1.00 44.41 88 PRO A N 1
ATOM 637 C CA . PRO A 1 88 ? -19.123 22.803 46.638 1.00 44.41 88 PRO A CA 1
ATOM 638 C C . PRO A 1 88 ? -17.923 21.962 46.184 1.00 44.41 88 PRO A C 1
ATOM 640 O O . PRO A 1 88 ? -17.734 20.817 46.598 1.00 44.41 88 PRO A O 1
ATOM 643 N N . SER A 1 89 ? -17.075 22.579 45.364 1.00 37.00 89 SER A N 1
ATOM 644 C CA . SER A 1 89 ? -15.816 22.025 44.875 1.00 37.00 89 SER A CA 1
ATOM 645 C C . SER A 1 89 ? -14.786 21.852 45.998 1.00 37.00 89 SER A C 1
ATOM 647 O O . SER A 1 89 ? -14.517 22.770 46.771 1.00 37.00 89 SER A O 1
ATOM 649 N N . VAL A 1 90 ? -14.151 20.676 46.055 1.00 37.12 90 VAL A N 1
ATOM 650 C CA . VAL A 1 90 ? -13.064 20.373 46.999 1.00 37.12 90 VAL A CA 1
ATOM 651 C C . VAL A 1 90 ? -11.766 20.115 46.239 1.00 37.12 90 VAL A C 1
ATOM 653 O O . VAL A 1 90 ? -11.513 18.995 45.816 1.00 37.12 90 VAL A O 1
ATOM 656 N N . THR A 1 91 ? -10.918 21.139 46.132 1.00 34.12 91 THR A N 1
ATOM 657 C CA . THR A 1 91 ? -9.466 21.035 45.871 1.00 34.12 91 THR A CA 1
ATOM 658 C C . THR A 1 91 ? -8.796 22.388 46.151 1.00 34.12 91 THR A C 1
ATOM 660 O O . THR A 1 91 ? -9.444 23.407 45.915 1.00 34.12 91 THR A O 1
ATOM 663 N N . PRO A 1 92 ? -7.497 22.453 46.507 1.00 37.22 92 PRO A N 1
ATOM 664 C CA . PRO A 1 92 ? -6.627 21.400 47.039 1.00 37.22 92 PRO A CA 1
ATOM 665 C C . PRO A 1 92 ? -6.019 21.789 48.406 1.00 37.22 92 PRO A C 1
ATOM 667 O O . PRO A 1 92 ? -5.693 22.950 48.648 1.00 37.22 92 PRO A O 1
ATOM 670 N N . ARG A 1 93 ? -5.767 20.817 49.298 1.00 30.55 93 ARG A N 1
ATOM 671 C CA . ARG A 1 93 ? -4.840 21.065 50.418 1.00 30.55 93 ARG A CA 1
ATOM 672 C C . ARG A 1 93 ? -3.407 20.980 49.906 1.00 30.55 93 ARG A C 1
ATOM 674 O O . ARG A 1 93 ? -2.974 19.939 49.422 1.00 30.55 93 ARG A O 1
ATOM 681 N N . SER A 1 94 ? -2.683 22.080 50.050 1.00 29.78 94 SER A N 1
ATOM 682 C CA . SER A 1 94 ? -1.239 22.143 49.877 1.00 29.78 94 SER A CA 1
ATOM 683 C C . SER A 1 94 ? -0.535 21.232 50.886 1.00 29.78 94 SER A C 1
ATOM 685 O O . SER A 1 94 ? -0.666 21.410 52.096 1.00 29.78 94 SER A O 1
ATOM 687 N N . TRP A 1 95 ? 0.270 20.290 50.391 1.00 29.50 95 TRP A N 1
ATOM 688 C CA . TRP A 1 95 ? 1.306 19.643 51.194 1.00 29.50 95 TRP A CA 1
ATOM 689 C C . TRP A 1 95 ? 2.670 20.181 50.769 1.00 29.50 95 TRP A C 1
ATOM 691 O O . TRP A 1 95 ? 3.276 19.713 49.808 1.00 29.50 95 TRP A O 1
ATOM 701 N N . ALA A 1 96 ? 3.150 21.184 51.502 1.00 31.12 96 ALA A N 1
ATOM 702 C CA . ALA A 1 96 ? 4.572 21.492 51.544 1.00 31.12 96 ALA A CA 1
ATOM 703 C C . ALA A 1 96 ? 5.243 20.526 52.542 1.00 31.12 96 ALA A C 1
ATOM 705 O O . ALA A 1 96 ? 4.741 20.391 53.663 1.00 31.12 96 ALA A O 1
ATOM 706 N N . PRO A 1 97 ? 6.345 19.846 52.182 1.00 32.00 97 PRO A N 1
ATOM 707 C CA . PRO A 1 97 ? 7.097 19.030 53.124 1.00 32.00 97 PRO A CA 1
ATOM 708 C C . PRO A 1 97 ? 8.018 19.906 53.986 1.00 32.00 97 PRO A C 1
ATOM 710 O O . PRO A 1 97 ? 8.703 20.797 53.484 1.00 32.00 97 PRO A O 1
ATOM 713 N N . ALA A 1 98 ? 8.070 19.610 55.283 1.00 33.06 98 ALA A N 1
ATOM 714 C CA . ALA A 1 98 ? 9.021 20.167 56.246 1.00 33.06 98 ALA A CA 1
ATOM 715 C C . ALA A 1 98 ? 9.732 19.003 56.977 1.00 33.06 98 ALA A C 1
ATOM 717 O O . ALA A 1 98 ? 9.251 17.868 56.926 1.00 33.06 98 ALA A O 1
ATOM 718 N N . PRO A 1 99 ? 10.930 19.221 57.545 1.00 37.00 99 PRO A N 1
ATOM 719 C CA . PRO A 1 99 ? 12.035 18.284 57.351 1.00 37.00 99 PRO A CA 1
ATOM 720 C C . PRO A 1 99 ? 12.071 17.140 58.367 1.00 37.00 99 PRO A C 1
ATOM 722 O O . PRO A 1 99 ? 11.840 17.346 59.557 1.00 37.00 99 PRO A O 1
ATOM 725 N N . SER A 1 100 ? 12.488 15.954 57.916 1.00 34.50 100 SER A N 1
ATOM 726 C CA . SER A 1 100 ? 12.905 14.857 58.794 1.00 34.50 100 SER A CA 1
ATOM 727 C C . SER A 1 100 ? 14.414 14.609 58.702 1.00 34.50 100 SER A C 1
ATOM 729 O O . SER A 1 100 ? 15.072 14.851 57.689 1.00 34.50 100 SER A O 1
ATOM 731 N N . THR A 1 101 ? 14.979 14.218 59.840 1.00 33.28 101 THR A N 1
ATOM 732 C CA . THR A 1 101 ? 16.410 14.263 60.140 1.00 33.28 101 THR A CA 1
ATOM 733 C C . THR A 1 101 ? 17.200 13.084 59.578 1.00 33.28 101 THR A C 1
ATOM 735 O O . THR A 1 101 ? 16.706 11.971 59.413 1.00 33.28 101 THR A O 1
ATOM 738 N N . GLN A 1 102 ? 18.489 13.330 59.334 1.00 34.12 102 GLN A N 1
ATOM 739 C CA . GLN A 1 102 ? 19.445 12.316 58.897 1.00 34.12 102 GLN A CA 1
ATOM 740 C C . GLN A 1 102 ? 19.551 11.152 59.899 1.00 34.12 102 GLN A C 1
ATOM 742 O O . GLN A 1 102 ? 19.893 11.358 61.064 1.00 34.12 102 GLN A O 1
ATOM 747 N N . ARG A 1 103 ? 19.456 9.915 59.401 1.00 33.66 103 ARG A N 1
ATOM 748 C CA . ARG A 1 103 ? 20.276 8.802 59.902 1.00 33.66 103 ARG A CA 1
ATOM 749 C C . ARG A 1 103 ? 20.929 8.095 58.722 1.00 33.66 103 ARG A C 1
ATOM 751 O O . ARG A 1 103 ? 20.254 7.513 57.883 1.00 33.66 103 ARG A O 1
ATOM 758 N N . ARG A 1 104 ? 22.260 8.177 58.662 1.00 36.53 104 ARG A N 1
ATOM 759 C CA . ARG A 1 104 ? 23.082 7.406 57.725 1.00 36.53 104 ARG A CA 1
ATOM 760 C C . ARG A 1 104 ? 23.072 5.931 58.133 1.00 36.53 104 ARG A C 1
ATOM 762 O O . ARG A 1 104 ? 23.356 5.623 59.288 1.00 36.53 104 ARG A O 1
ATOM 769 N N . THR A 1 105 ? 22.868 5.047 57.168 1.00 37.47 105 THR A N 1
ATOM 770 C CA . THR A 1 105 ? 23.256 3.629 57.225 1.00 37.47 105 THR A CA 1
ATOM 771 C C . THR A 1 105 ? 24.144 3.297 56.014 1.00 37.47 105 THR A C 1
ATOM 773 O O . THR A 1 105 ? 24.146 4.063 55.046 1.00 37.47 105 THR A O 1
ATOM 776 N N . PRO A 1 106 ? 25.006 2.263 56.090 1.00 40.94 106 PRO A N 1
ATOM 777 C CA . PRO A 1 106 ? 26.219 2.215 55.268 1.00 40.94 106 PRO A CA 1
ATOM 778 C C . PRO A 1 106 ? 26.002 1.712 53.836 1.00 40.94 106 PRO A C 1
ATOM 780 O O . PRO A 1 106 ? 25.119 0.900 53.572 1.00 40.94 106 PRO A O 1
ATOM 783 N N . LEU A 1 107 ? 26.887 2.143 52.933 1.00 40.31 107 LEU A N 1
ATOM 784 C CA . LEU A 1 107 ? 27.046 1.557 51.599 1.00 40.31 107 LEU A CA 1
ATOM 785 C C . LEU A 1 107 ? 27.530 0.094 51.699 1.00 40.31 107 LEU A C 1
ATOM 787 O O . LEU A 1 107 ? 28.421 -0.182 52.509 1.00 40.31 107 LEU A O 1
ATOM 791 N N . PRO A 1 108 ? 27.016 -0.831 50.866 1.00 47.19 108 PRO A N 1
ATOM 792 C CA . PRO A 1 108 ? 27.591 -2.166 50.726 1.00 47.19 108 PRO A CA 1
ATOM 793 C C . PRO A 1 108 ? 28.963 -2.112 50.016 1.00 47.19 108 PRO A C 1
ATOM 795 O O . PRO A 1 108 ? 29.217 -1.189 49.236 1.00 47.19 108 PRO A O 1
ATOM 798 N N . PRO A 1 109 ? 29.859 -3.087 50.263 1.00 48.09 109 PRO A N 1
ATOM 799 C CA . PRO A 1 109 ? 31.183 -3.129 49.644 1.00 48.09 109 PRO A CA 1
ATOM 800 C C . PRO A 1 109 ? 31.116 -3.466 48.140 1.00 48.09 109 PRO A C 1
ATOM 802 O O . PRO A 1 109 ? 30.166 -4.114 47.693 1.00 48.09 109 PRO A O 1
ATOM 805 N N . PRO A 1 110 ? 32.131 -3.075 47.345 1.00 37.53 110 PRO A N 1
ATOM 806 C CA . PRO A 1 110 ? 32.168 -3.366 45.916 1.00 37.53 110 PRO A CA 1
ATOM 807 C C . PRO A 1 110 ? 32.392 -4.863 45.659 1.00 37.53 110 PRO A C 1
ATOM 809 O O . PRO A 1 110 ? 33.414 -5.430 46.051 1.00 37.53 110 PRO A O 1
ATOM 812 N N . VAL A 1 111 ? 31.452 -5.499 44.958 1.00 38.50 111 VAL A N 1
ATOM 813 C CA . VAL A 1 111 ? 31.601 -6.884 44.488 1.00 38.50 111 VAL A CA 1
ATOM 814 C C . VAL A 1 111 ? 32.541 -6.910 43.282 1.00 38.50 111 VAL A C 1
ATOM 816 O O . VAL A 1 111 ? 32.393 -6.136 42.337 1.00 38.50 111 VAL A O 1
ATOM 819 N N . GLN A 1 112 ? 33.537 -7.791 43.339 1.00 34.53 112 GLN A N 1
ATOM 820 C CA . GLN A 1 112 ? 34.599 -7.901 42.343 1.00 34.53 112 GLN A CA 1
ATOM 821 C C . GLN A 1 112 ? 34.090 -8.512 41.030 1.00 34.53 112 GLN A C 1
ATOM 823 O O . GLN A 1 112 ? 33.299 -9.454 41.033 1.00 34.53 112 GLN A O 1
ATOM 828 N N . ALA A 1 113 ? 34.600 -8.016 39.900 1.00 36.22 113 ALA A N 1
ATOM 829 C CA . ALA A 1 113 ? 34.355 -8.620 38.595 1.00 36.22 113 ALA A CA 1
ATOM 830 C C . ALA A 1 113 ? 35.088 -9.976 38.476 1.00 36.22 113 ALA A C 1
ATOM 832 O O . ALA A 1 113 ? 36.294 -10.031 38.747 1.00 36.22 113 ALA A O 1
ATOM 833 N N . PRO A 1 114 ? 34.420 -11.060 38.037 1.00 38.91 114 PRO A N 1
ATOM 834 C CA . PRO A 1 114 ? 35.081 -12.340 37.824 1.00 38.91 114 PRO A CA 1
ATOM 835 C C . PRO A 1 114 ? 36.008 -12.267 36.604 1.00 38.91 114 PRO A C 1
ATOM 837 O O . PRO A 1 114 ? 35.565 -12.115 35.467 1.00 38.91 114 PRO A O 1
ATOM 840 N N . ARG A 1 115 ? 37.317 -12.413 36.837 1.00 32.94 115 ARG A N 1
ATOM 841 C CA . ARG A 1 115 ? 38.288 -12.681 35.770 1.00 32.94 115 ARG A CA 1
ATOM 842 C C . ARG A 1 115 ? 38.135 -14.129 35.310 1.00 32.94 115 ARG A C 1
ATOM 844 O O . ARG A 1 115 ? 38.519 -15.039 36.039 1.00 32.94 115 ARG A O 1
ATOM 851 N N . THR A 1 116 ? 37.666 -14.341 34.088 1.00 33.84 116 THR A N 1
ATOM 852 C CA . THR A 1 116 ? 37.748 -15.634 33.399 1.00 33.84 116 THR A CA 1
ATOM 853 C C . THR A 1 116 ? 38.782 -15.561 32.280 1.00 33.84 116 THR A C 1
ATOM 855 O O . THR A 1 116 ? 38.583 -14.912 31.258 1.00 33.84 116 THR A O 1
ATOM 858 N N . ILE A 1 117 ? 39.903 -16.256 32.478 1.00 32.62 117 ILE A N 1
ATOM 859 C CA . ILE A 1 117 ? 40.836 -16.622 31.411 1.00 32.62 117 ILE A CA 1
ATOM 860 C C . ILE A 1 117 ? 40.593 -18.101 31.132 1.00 32.62 117 ILE A C 1
ATOM 862 O O . ILE A 1 117 ? 40.891 -18.933 31.983 1.00 32.62 117 ILE A O 1
ATOM 866 N N . SER A 1 118 ? 40.060 -18.430 29.955 1.00 29.39 118 SER A N 1
ATOM 867 C CA . SER A 1 118 ? 40.168 -19.783 29.406 1.00 29.39 118 SER A CA 1
ATOM 868 C C . SER A 1 118 ? 40.088 -19.758 27.879 1.00 29.39 118 SER A C 1
ATOM 870 O O . SER A 1 118 ? 39.042 -19.524 27.282 1.00 29.39 118 SER A O 1
ATOM 872 N N . THR A 1 119 ? 41.264 -19.940 27.289 1.00 30.84 119 THR A N 1
ATOM 873 C CA . THR A 1 119 ? 41.575 -20.427 25.938 1.00 30.84 119 THR A CA 1
ATOM 874 C C . THR A 1 119 ? 40.414 -20.949 25.076 1.00 30.84 119 THR A C 1
ATOM 876 O O . THR A 1 119 ? 39.838 -21.996 25.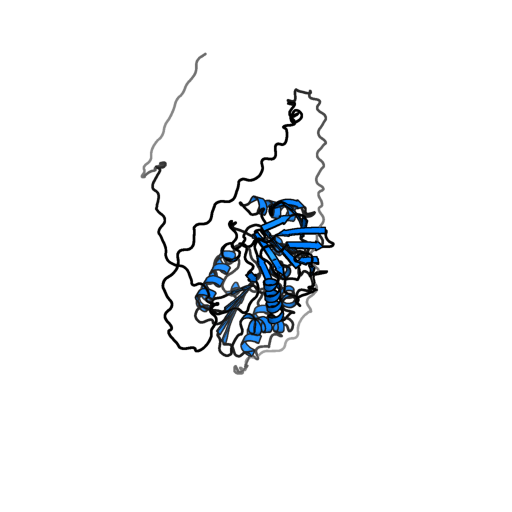370 1.00 30.84 119 THR A O 1
ATOM 879 N N . ILE A 1 120 ? 40.200 -20.310 23.920 1.00 34.75 120 ILE A N 1
ATOM 880 C CA . ILE A 1 120 ? 39.519 -20.911 22.761 1.00 34.75 120 ILE A CA 1
ATOM 881 C C . ILE A 1 120 ? 40.602 -21.513 21.840 1.00 34.75 120 ILE A C 1
ATOM 883 O O . ILE A 1 120 ? 41.525 -20.783 21.468 1.00 34.75 120 ILE A O 1
ATOM 887 N N . PRO A 1 121 ? 40.537 -22.807 21.471 1.00 37.66 121 PRO A N 1
ATOM 888 C CA . PRO A 1 121 ? 41.482 -23.417 20.537 1.00 37.66 121 PRO A CA 1
ATOM 889 C C . PRO A 1 121 ? 41.150 -23.076 19.067 1.00 37.66 121 PRO A C 1
ATOM 891 O O . PRO A 1 121 ? 39.980 -22.870 18.736 1.00 37.66 121 PRO A O 1
ATOM 894 N N . PRO A 1 122 ? 42.148 -23.044 18.161 1.00 51.47 122 PRO A N 1
ATOM 895 C CA . PRO A 1 122 ? 41.916 -22.895 16.724 1.00 51.47 122 PRO A CA 1
ATOM 896 C C . PRO A 1 122 ? 41.284 -24.163 16.103 1.00 51.47 122 PRO A C 1
ATOM 898 O O . PRO A 1 122 ? 41.405 -25.251 16.672 1.00 51.47 122 PRO A O 1
ATOM 901 N N . PRO A 1 123 ? 40.623 -24.050 14.933 1.00 44.94 123 PRO A N 1
ATOM 902 C CA . PRO A 1 123 ? 39.986 -25.183 14.261 1.00 44.94 123 PRO A CA 1
ATOM 903 C C . PRO A 1 123 ? 41.008 -26.218 13.748 1.00 44.94 123 PRO A C 1
ATOM 905 O O . PRO A 1 123 ? 42.148 -25.858 13.440 1.00 44.94 123 PRO A O 1
ATOM 908 N N . PRO A 1 124 ? 40.612 -27.500 13.616 1.00 41.44 124 PRO A N 1
ATOM 909 C CA . PRO A 1 124 ? 41.516 -28.567 13.205 1.00 41.44 124 PRO A CA 1
ATOM 910 C C . PRO A 1 124 ? 41.942 -28.426 11.740 1.00 41.44 124 PRO A C 1
ATOM 912 O O . PRO A 1 124 ? 41.117 -28.414 10.825 1.00 41.44 124 PRO A O 1
ATOM 915 N N . THR A 1 125 ? 43.252 -28.397 11.513 1.00 36.03 125 THR A N 1
ATOM 916 C CA . THR A 1 125 ? 43.844 -28.671 10.203 1.00 36.03 125 THR A CA 1
ATOM 917 C C . THR A 1 125 ? 43.758 -30.167 9.891 1.00 36.03 125 THR A C 1
ATOM 919 O O . THR A 1 125 ? 43.807 -31.020 10.776 1.00 36.03 125 THR A O 1
ATOM 922 N N . SER A 1 126 ? 43.620 -30.510 8.613 1.00 36.94 126 SER A N 1
ATOM 923 C CA . SER A 1 126 ? 43.682 -31.890 8.116 1.00 36.94 126 SER A CA 1
ATOM 924 C C . SER A 1 126 ? 44.512 -31.938 6.826 1.00 36.94 126 SER A C 1
ATOM 926 O O . SER A 1 126 ? 44.693 -30.897 6.189 1.00 36.94 126 SER A O 1
ATOM 928 N N . PRO A 1 127 ? 45.142 -33.084 6.517 1.00 43.66 127 PRO A N 1
ATOM 929 C CA . PRO A 1 127 ? 46.504 -33.081 5.984 1.00 43.66 127 PRO A CA 1
ATOM 930 C C . PRO A 1 127 ? 46.592 -33.024 4.449 1.00 43.66 127 PRO A C 1
ATOM 932 O O . PRO A 1 127 ? 45.643 -33.391 3.756 1.00 43.66 127 PRO A O 1
ATOM 935 N N . PRO A 1 128 ? 47.760 -32.635 3.900 1.00 38.25 128 PRO A N 1
ATOM 936 C CA . PRO A 1 128 ? 48.040 -32.771 2.477 1.00 38.25 128 PRO A CA 1
ATOM 937 C C . PRO A 1 128 ? 48.315 -34.241 2.102 1.00 38.25 128 PRO A C 1
ATOM 939 O O . PRO A 1 128 ? 49.005 -34.938 2.851 1.00 38.25 128 PRO A O 1
ATOM 942 N N . PRO A 1 129 ? 47.864 -34.720 0.928 1.00 45.19 129 PRO A N 1
ATOM 943 C CA . PRO A 1 129 ? 48.384 -35.946 0.336 1.00 45.19 129 PRO A CA 1
ATOM 944 C C . PRO A 1 129 ? 49.777 -35.715 -0.271 1.00 45.19 129 PRO A C 1
ATOM 946 O O . PRO A 1 129 ? 50.107 -34.635 -0.767 1.00 45.19 129 PRO A O 1
ATOM 949 N N . SER A 1 130 ? 50.604 -36.753 -0.218 1.00 34.25 130 SER A N 1
ATOM 950 C CA . SER A 1 130 ? 52.034 -36.720 -0.518 1.00 34.25 130 SER A CA 1
ATOM 951 C C . SER A 1 130 ? 52.390 -36.999 -1.989 1.00 34.25 130 SER A C 1
ATOM 953 O O . SER A 1 130 ? 51.864 -37.902 -2.625 1.00 34.25 130 SER A O 1
ATOM 955 N N . SER A 1 131 ? 53.370 -36.228 -2.473 1.00 30.95 131 SER A N 1
ATOM 956 C CA . SER A 1 131 ? 54.459 -36.594 -3.402 1.00 30.95 131 SER A CA 1
ATOM 957 C C . SER A 1 131 ? 54.217 -37.441 -4.675 1.00 30.95 131 SER A C 1
ATOM 959 O O . SER A 1 131 ? 54.034 -38.650 -4.616 1.00 30.95 131 SER A O 1
ATOM 961 N N . LEU A 1 132 ? 54.569 -36.805 -5.803 1.00 30.67 132 LEU A N 1
ATOM 962 C CA . LEU A 1 132 ? 55.472 -37.306 -6.862 1.00 30.67 132 LEU A CA 1
ATOM 963 C C . LEU A 1 132 ? 55.072 -38.517 -7.733 1.00 30.67 132 LEU A C 1
ATOM 965 O O . LEU A 1 132 ? 55.295 -39.671 -7.383 1.00 30.67 132 LEU A O 1
ATOM 969 N N . ALA A 1 133 ? 54.792 -38.211 -9.005 1.00 31.91 133 ALA A N 1
ATOM 970 C CA . ALA A 1 133 ? 55.414 -38.897 -10.142 1.00 31.91 133 ALA A CA 1
ATOM 971 C C . ALA A 1 133 ? 55.691 -37.883 -11.274 1.00 31.91 133 ALA A C 1
ATOM 973 O O . ALA A 1 133 ? 54.826 -37.080 -11.621 1.00 31.91 133 ALA A O 1
ATOM 974 N N . HIS A 1 134 ? 56.904 -37.885 -11.836 1.00 31.56 134 HIS A N 1
ATOM 975 C CA . HIS A 1 134 ? 57.280 -37.035 -12.975 1.00 31.56 134 HIS A CA 1
ATOM 976 C C . HIS A 1 134 ? 56.916 -37.688 -14.318 1.00 31.56 134 HIS A C 1
ATOM 978 O O . HIS A 1 134 ? 57.176 -38.874 -14.500 1.00 31.56 134 HIS A O 1
ATOM 984 N N . SER A 1 135 ? 56.462 -36.894 -15.300 1.00 30.97 135 SER A N 1
ATOM 985 C CA . SER A 1 135 ? 56.649 -37.215 -16.727 1.00 30.97 135 SER A CA 1
ATOM 986 C C . SER A 1 135 ? 56.648 -35.965 -17.633 1.00 30.97 135 SER A C 1
ATOM 988 O O . SER A 1 135 ? 55.621 -35.350 -17.904 1.00 30.97 135 SER A O 1
ATOM 990 N N . THR A 1 136 ? 57.858 -35.575 -18.035 1.00 32.28 136 THR A N 1
ATOM 991 C CA . THR A 1 136 ? 58.299 -34.858 -19.257 1.00 32.28 136 THR A CA 1
ATOM 992 C C . THR A 1 136 ? 57.305 -34.113 -20.188 1.00 32.28 136 THR A C 1
ATOM 994 O O . THR A 1 136 ? 56.662 -34.699 -21.051 1.00 32.28 136 THR A O 1
ATOM 997 N N . SER A 1 137 ? 57.359 -32.775 -20.130 1.00 31.45 137 SER A N 1
ATOM 998 C CA . SER A 1 137 ? 57.513 -31.794 -21.242 1.00 31.45 137 SER A CA 1
ATOM 999 C C . SER A 1 137 ? 57.158 -32.125 -22.723 1.00 31.45 137 SER A C 1
ATOM 1001 O O . SER A 1 137 ? 57.923 -32.824 -23.389 1.00 31.45 137 SER A O 1
ATOM 1003 N N . ARG A 1 138 ? 56.214 -31.373 -23.332 1.00 30.92 138 ARG A N 1
ATOM 1004 C CA . ARG A 1 138 ? 56.458 -30.244 -24.295 1.00 30.92 138 ARG A CA 1
ATOM 1005 C C . ARG A 1 138 ? 55.135 -29.557 -24.758 1.00 30.92 138 ARG A C 1
ATOM 1007 O O . ARG A 1 138 ? 54.083 -30.174 -24.639 1.00 30.92 138 ARG A O 1
ATOM 1014 N N . PRO A 1 139 ? 55.163 -28.298 -25.262 1.00 40.50 139 PRO A N 1
ATOM 1015 C CA . PRO A 1 139 ? 53.976 -27.490 -25.622 1.00 40.50 139 PRO A CA 1
ATOM 1016 C C . PRO A 1 139 ? 53.838 -27.258 -27.157 1.00 40.50 139 PRO A C 1
ATOM 1018 O O . PRO A 1 139 ? 54.653 -27.785 -27.913 1.00 40.50 139 PRO A O 1
ATOM 1021 N N . PRO A 1 140 ? 52.949 -26.362 -27.645 1.00 42.03 140 PRO A N 1
ATOM 1022 C CA . PRO A 1 140 ? 51.491 -26.371 -27.511 1.00 42.03 140 PRO A CA 1
ATOM 1023 C C . PRO A 1 140 ? 50.784 -26.404 -28.892 1.00 42.03 140 PRO A C 1
ATOM 1025 O O . PRO A 1 140 ? 51.265 -25.828 -29.866 1.00 42.03 140 PRO A O 1
ATOM 1028 N N . GLY A 1 141 ? 49.592 -27.001 -28.971 1.00 30.55 141 GLY A N 1
ATOM 1029 C CA . GLY A 1 141 ? 48.716 -26.917 -30.148 1.00 30.55 141 GLY A CA 1
ATOM 1030 C C . GLY A 1 141 ? 47.464 -26.098 -29.840 1.00 30.55 141 GLY A C 1
ATOM 1031 O O . GLY A 1 141 ? 46.716 -26.455 -28.936 1.00 30.55 141 GLY A O 1
ATOM 1032 N N . ALA A 1 142 ? 47.224 -25.012 -30.575 1.00 42.94 142 ALA A N 1
ATOM 1033 C CA . ALA A 1 142 ? 46.010 -24.211 -30.426 1.00 42.94 142 ALA A CA 1
ATOM 1034 C C . ALA A 1 142 ? 44.836 -24.806 -31.227 1.00 42.94 142 ALA A C 1
ATOM 1036 O O . ALA A 1 142 ? 45.004 -25.093 -32.414 1.00 42.94 142 ALA A O 1
ATOM 1037 N N . PRO A 1 143 ? 43.624 -24.865 -30.649 1.00 37.38 143 PRO A N 1
ATOM 1038 C CA . PRO A 1 143 ? 42.398 -24.864 -31.428 1.00 37.38 143 PRO A CA 1
ATOM 1039 C C . PRO A 1 143 ? 41.544 -23.621 -31.139 1.00 37.38 143 PRO A C 1
ATOM 1041 O O . PRO A 1 143 ? 41.069 -23.379 -30.034 1.00 37.38 143 PRO A O 1
ATOM 1044 N N . ARG A 1 144 ? 41.374 -22.855 -32.218 1.00 33.62 144 ARG A N 1
ATOM 1045 C CA . ARG A 1 144 ? 40.318 -21.888 -32.552 1.00 33.62 144 ARG A CA 1
ATOM 1046 C C . ARG A 1 144 ? 39.130 -21.768 -31.584 1.00 33.62 144 ARG A C 1
ATOM 1048 O O . ARG A 1 144 ? 38.412 -22.727 -31.316 1.00 33.62 144 ARG A O 1
ATOM 1055 N N . SER A 1 145 ? 38.842 -20.519 -31.226 1.00 39.28 145 SER A N 1
ATOM 1056 C CA . SER A 1 145 ? 37.568 -20.066 -30.671 1.00 39.28 145 SER A CA 1
ATOM 1057 C C . SER A 1 145 ? 36.384 -20.468 -31.562 1.00 39.28 145 SER A C 1
ATOM 1059 O O . SER A 1 145 ? 36.331 -20.142 -32.746 1.00 39.28 145 SER A O 1
ATOM 1061 N N . GLY A 1 146 ? 35.418 -21.166 -30.967 1.00 39.12 146 GLY A N 1
ATOM 1062 C CA . GLY A 1 146 ? 34.211 -21.653 -31.645 1.00 39.12 146 GLY A CA 1
ATOM 1063 C C . GLY A 1 146 ? 33.129 -22.127 -30.673 1.00 39.12 146 GLY A C 1
ATOM 1064 O O . GLY A 1 146 ? 32.311 -22.970 -31.021 1.00 39.12 146 GLY A O 1
ATOM 1065 N N . GLY A 1 147 ? 33.152 -21.627 -29.434 1.00 28.17 147 GLY A N 1
ATOM 1066 C CA . GLY A 1 147 ? 32.153 -21.935 -28.418 1.00 28.17 147 GLY A CA 1
ATOM 1067 C C . GLY A 1 147 ? 31.078 -20.859 -28.379 1.00 28.17 147 GLY A C 1
ATOM 1068 O O . GLY A 1 147 ? 31.270 -19.831 -27.734 1.00 28.17 147 GLY A O 1
ATOM 1069 N N . LEU A 1 148 ? 29.934 -21.114 -29.019 1.00 39.94 148 LEU A N 1
ATOM 1070 C CA . LEU A 1 148 ? 28.688 -20.460 -28.623 1.00 39.94 148 LEU A CA 1
ATOM 1071 C C . LEU A 1 148 ? 28.430 -20.853 -27.169 1.00 39.94 148 LEU A C 1
ATOM 1073 O O . LEU A 1 148 ? 28.061 -21.993 -26.886 1.00 39.94 148 LEU A O 1
ATOM 1077 N N . ALA A 1 149 ? 28.665 -19.921 -26.246 1.00 36.09 149 ALA A N 1
ATOM 1078 C CA . ALA A 1 149 ? 28.281 -20.099 -24.860 1.00 36.09 149 ALA A CA 1
ATOM 1079 C C . ALA A 1 149 ? 26.755 -20.215 -24.819 1.00 36.09 149 ALA A C 1
ATOM 1081 O O . ALA A 1 149 ? 26.042 -19.215 -24.899 1.00 36.09 149 ALA A O 1
ATOM 1082 N N . SER A 1 150 ? 26.261 -21.453 -24.727 1.00 41.16 150 SER A N 1
ATOM 1083 C CA . SER A 1 150 ? 24.886 -21.729 -24.335 1.00 41.16 150 SER A CA 1
ATOM 1084 C C . SER A 1 150 ? 24.695 -21.082 -22.972 1.00 41.16 150 SER A C 1
ATOM 1086 O O . SER A 1 150 ? 25.171 -21.605 -21.963 1.00 41.16 150 SER A O 1
ATOM 1088 N N . ALA A 1 151 ? 24.086 -19.894 -22.961 1.00 45.34 151 ALA A N 1
ATOM 1089 C CA . ALA A 1 151 ? 23.747 -19.201 -21.737 1.00 45.34 151 ALA A CA 1
ATOM 1090 C C . ALA A 1 151 ? 22.873 -20.158 -20.933 1.00 45.34 151 ALA A C 1
ATOM 1092 O O . ALA A 1 151 ? 21.746 -20.460 -21.336 1.00 45.34 151 ALA A O 1
ATOM 1093 N N . ALA A 1 152 ? 23.429 -20.690 -19.842 1.00 42.44 152 ALA A N 1
ATOM 1094 C CA . ALA A 1 152 ? 22.703 -21.592 -18.973 1.00 42.44 152 ALA A CA 1
ATOM 1095 C C . ALA A 1 152 ? 21.422 -20.867 -18.565 1.00 42.44 152 ALA A C 1
ATOM 1097 O O . ALA A 1 152 ? 21.485 -19.818 -17.920 1.00 42.44 152 ALA A O 1
ATOM 1098 N N . ARG A 1 153 ? 20.267 -21.391 -18.996 1.00 52.19 153 ARG A N 1
ATOM 1099 C CA . ARG A 1 153 ? 18.965 -20.896 -18.555 1.00 52.19 153 ARG A CA 1
ATOM 1100 C C . ARG A 1 153 ? 18.910 -21.128 -17.053 1.00 52.19 153 ARG A C 1
ATOM 1102 O O . ARG A 1 153 ? 18.592 -22.230 -16.613 1.00 52.19 153 ARG A O 1
ATOM 1109 N N . VAL A 1 154 ? 19.287 -20.104 -16.287 1.00 57.12 154 VAL A N 1
ATOM 1110 C CA . VAL A 1 154 ? 19.129 -20.071 -14.836 1.00 57.12 154 VAL A CA 1
ATOM 1111 C C . VAL A 1 154 ? 17.669 -20.402 -14.581 1.00 57.12 154 VAL A C 1
ATOM 1113 O O . VAL A 1 154 ? 16.793 -19.727 -15.119 1.00 57.12 154 VAL A O 1
ATOM 1116 N N . ALA A 1 155 ? 17.414 -21.494 -13.861 1.00 59.72 155 ALA A N 1
ATOM 1117 C CA . ALA A 1 155 ? 16.061 -21.977 -13.647 1.00 59.72 155 ALA A CA 1
ATOM 1118 C C . ALA A 1 155 ? 15.265 -20.886 -12.922 1.00 59.72 155 ALA A C 1
ATOM 1120 O O . ALA A 1 155 ? 15.594 -20.521 -11.793 1.00 59.72 155 ALA A O 1
ATOM 1121 N N . ILE A 1 156 ? 14.268 -20.326 -13.606 1.00 69.19 156 ILE A N 1
ATOM 1122 C CA . ILE A 1 156 ? 13.467 -19.231 -13.065 1.00 69.19 156 ILE A CA 1
ATOM 1123 C C . ILE A 1 156 ? 12.481 -19.815 -12.061 1.00 69.19 156 ILE A C 1
ATOM 1125 O O . ILE A 1 156 ? 11.958 -20.915 -12.242 1.00 69.19 156 ILE A O 1
ATOM 1129 N N . ASP A 1 157 ? 12.271 -19.083 -10.972 1.00 77.56 157 ASP A N 1
ATOM 1130 C CA . ASP A 1 157 ? 11.419 -19.515 -9.879 1.00 77.56 157 ASP A CA 1
ATOM 1131 C C . ASP A 1 157 ? 9.955 -19.641 -10.351 1.00 77.56 157 ASP A C 1
ATOM 1133 O O . ASP A 1 157 ? 9.315 -18.622 -10.645 1.00 77.56 157 ASP A O 1
ATOM 1137 N N . PRO A 1 158 ? 9.384 -20.861 -10.401 1.00 77.19 158 PRO A N 1
ATOM 1138 C CA . PRO A 1 158 ? 8.035 -21.067 -10.917 1.00 77.19 158 PRO A CA 1
ATOM 1139 C C . PRO A 1 158 ? 6.965 -20.409 -10.035 1.00 77.19 158 PRO A C 1
ATOM 1141 O O . PRO A 1 158 ? 5.866 -20.132 -10.509 1.00 77.19 158 PRO A O 1
ATOM 1144 N N . GLY A 1 159 ? 7.276 -20.114 -8.766 1.00 89.12 159 GLY A N 1
ATOM 1145 C CA . GLY A 1 159 ? 6.382 -19.383 -7.875 1.00 89.12 159 GLY A CA 1
ATOM 1146 C C . GLY A 1 159 ? 6.270 -17.894 -8.208 1.00 89.12 159 GLY A C 1
ATOM 1147 O O . GLY A 1 159 ? 5.259 -17.291 -7.866 1.00 89.12 159 GLY A O 1
ATOM 1148 N N . LEU A 1 160 ? 7.269 -17.301 -8.875 1.00 93.94 160 LEU A N 1
ATOM 1149 C CA . LEU A 1 160 ? 7.288 -15.874 -9.225 1.00 93.94 160 LEU A CA 1
ATOM 1150 C C . LEU A 1 160 ? 6.666 -15.569 -10.594 1.00 93.94 160 LEU A C 1
ATOM 1152 O O . LEU A 1 160 ? 6.152 -14.467 -10.788 1.00 93.94 160 LEU A O 1
ATOM 1156 N N . ALA A 1 161 ? 6.665 -16.534 -11.519 1.00 93.50 161 ALA A N 1
ATOM 1157 C CA . ALA A 1 161 ? 6.132 -16.350 -12.869 1.00 93.50 161 ALA A CA 1
ATOM 1158 C C . ALA A 1 161 ? 4.638 -15.970 -12.872 1.00 93.50 161 ALA A C 1
ATOM 1160 O O . ALA A 1 161 ? 4.254 -15.018 -13.546 1.00 93.50 161 ALA A O 1
ATOM 1161 N N . THR A 1 162 ? 3.797 -16.648 -12.081 1.00 93.75 162 THR A N 1
ATOM 1162 C CA . THR A 1 162 ? 2.348 -16.363 -12.021 1.00 93.75 162 THR A CA 1
ATOM 1163 C C . THR A 1 162 ? 2.026 -14.976 -11.430 1.00 93.75 162 THR A C 1
ATOM 1165 O O . THR A 1 162 ? 1.270 -14.238 -12.064 1.00 93.75 162 THR A O 1
ATOM 1168 N N . PRO A 1 163 ? 2.605 -14.550 -10.286 1.00 95.62 163 PRO A N 1
ATOM 1169 C CA . PRO A 1 163 ? 2.519 -13.165 -9.812 1.00 95.62 163 PRO A CA 1
ATOM 1170 C C . PRO A 1 163 ? 2.989 -12.113 -10.826 1.00 95.62 163 PRO A C 1
ATOM 1172 O O . PRO A 1 163 ? 2.312 -11.101 -11.009 1.00 95.62 163 PRO A O 1
ATOM 1175 N N . ALA A 1 164 ? 4.120 -12.346 -11.503 1.00 96.81 164 ALA A N 1
ATOM 1176 C CA . ALA A 1 164 ? 4.653 -11.418 -12.500 1.00 96.81 164 ALA A CA 1
ATOM 1177 C C . ALA A 1 164 ? 3.742 -11.317 -13.737 1.00 96.81 164 ALA A C 1
ATOM 1179 O O . ALA A 1 164 ? 3.437 -10.209 -14.177 1.00 96.81 164 ALA A O 1
ATOM 1180 N N . ALA A 1 165 ? 3.235 -12.452 -14.235 1.00 96.00 165 ALA A N 1
ATOM 1181 C CA . ALA A 1 165 ? 2.220 -12.512 -15.287 1.00 96.00 165 ALA A CA 1
ATOM 1182 C C . ALA A 1 165 ? 0.967 -11.726 -14.904 1.00 96.00 165 ALA A C 1
ATOM 1184 O O . ALA A 1 165 ? 0.556 -10.851 -15.651 1.00 96.00 165 ALA A O 1
ATOM 1185 N N . ARG A 1 166 ? 0.425 -11.931 -13.699 1.00 95.50 166 ARG A N 1
ATOM 1186 C CA . ARG A 1 166 ? -0.738 -11.175 -13.218 1.00 95.50 166 ARG A CA 1
ATOM 1187 C C . ARG A 1 166 ? -0.513 -9.664 -13.222 1.00 95.50 166 ARG A C 1
ATOM 1189 O O . ARG A 1 166 ? -1.384 -8.916 -13.650 1.00 95.50 166 ARG A O 1
ATOM 1196 N N . VAL A 1 167 ? 0.646 -9.200 -12.762 1.00 97.06 167 VAL A N 1
ATOM 1197 C CA . VAL A 1 167 ? 0.967 -7.767 -12.787 1.00 97.06 167 VAL A CA 1
ATOM 1198 C C . VAL A 1 167 ? 1.086 -7.249 -14.226 1.00 97.06 167 VAL A C 1
ATOM 1200 O O . VAL A 1 167 ? 0.494 -6.217 -14.537 1.00 97.06 167 VAL A O 1
ATOM 1203 N N . LEU A 1 168 ? 1.805 -7.942 -15.116 1.00 97.81 168 LEU A N 1
ATOM 1204 C CA . LEU A 1 168 ? 1.971 -7.477 -16.498 1.00 97.81 168 LEU A CA 1
ATOM 1205 C C . LEU A 1 168 ? 0.667 -7.554 -17.308 1.00 97.81 168 LEU A C 1
ATOM 1207 O O . LEU A 1 168 ? 0.350 -6.609 -18.023 1.00 97.81 168 LEU A O 1
ATOM 1211 N N . ASP A 1 169 ? -0.120 -8.615 -17.149 1.00 96.62 169 ASP A N 1
ATOM 1212 C CA . ASP A 1 169 ? -1.316 -8.877 -17.953 1.00 96.62 169 ASP A CA 1
ATOM 1213 C C . ASP A 1 169 ? -2.559 -8.139 -17.415 1.00 96.62 169 ASP A C 1
ATOM 1215 O O . ASP A 1 169 ? -3.318 -7.564 -18.190 1.00 96.62 169 ASP A O 1
ATOM 1219 N N . GLU A 1 170 ? -2.778 -8.124 -16.094 1.00 95.94 170 GLU A N 1
ATOM 1220 C CA . GLU A 1 170 ? -4.023 -7.619 -15.487 1.00 95.94 170 GLU A CA 1
ATOM 1221 C C . GLU A 1 170 ? -3.884 -6.205 -14.874 1.00 95.94 170 GLU A C 1
ATOM 1223 O O . GLU A 1 170 ? -4.854 -5.440 -14.863 1.00 95.94 170 GLU A O 1
ATOM 1228 N N . LEU A 1 171 ? -2.701 -5.836 -14.353 1.00 95.56 171 LEU A N 1
ATOM 1229 C CA . LEU A 1 171 ? -2.499 -4.539 -13.682 1.00 95.56 171 LEU A CA 1
ATOM 1230 C C . LEU A 1 171 ? -2.035 -3.435 -14.639 1.00 95.56 171 LEU A C 1
ATOM 1232 O O . LEU A 1 171 ? -2.574 -2.331 -14.576 1.00 95.56 171 LEU A O 1
ATOM 1236 N N . VAL A 1 172 ? -1.049 -3.700 -15.503 1.00 97.31 172 VAL A N 1
ATOM 1237 C CA . VAL A 1 172 ? -0.608 -2.722 -16.522 1.00 97.31 172 VAL A CA 1
ATOM 1238 C C . VAL A 1 172 ? -1.145 -3.009 -17.920 1.00 97.31 172 VAL A C 1
ATOM 1240 O O . VAL A 1 172 ? -1.173 -2.075 -18.714 1.00 97.31 172 VAL A O 1
ATOM 1243 N N . ALA A 1 173 ? -1.602 -4.232 -18.213 1.00 97.19 173 ALA A N 1
ATOM 1244 C CA . ALA A 1 173 ? -2.000 -4.676 -19.554 1.00 97.19 173 ALA A CA 1
ATOM 1245 C C . ALA A 1 173 ? -0.894 -4.418 -20.598 1.00 97.19 173 ALA A C 1
ATOM 1247 O O . ALA A 1 173 ? -1.031 -3.586 -21.493 1.00 97.19 173 ALA A O 1
ATOM 1248 N N . LEU A 1 174 ? 0.244 -5.093 -20.415 1.00 98.38 174 LEU A N 1
ATOM 1249 C CA . LEU A 1 174 ? 1.420 -5.006 -21.278 1.00 98.38 174 LEU A CA 1
ATOM 1250 C C . LEU A 1 174 ? 1.125 -5.584 -22.670 1.00 98.38 174 LEU A C 1
ATOM 1252 O O . LEU A 1 174 ? 0.811 -6.768 -22.811 1.00 98.38 174 LEU A O 1
ATOM 1256 N N . GLU A 1 175 ? 1.289 -4.762 -23.700 1.00 97.44 175 GLU A N 1
ATOM 1257 C CA . GLU A 1 175 ? 1.075 -5.130 -25.096 1.00 97.44 175 GLU A CA 1
ATOM 1258 C C . GLU A 1 175 ? 2.380 -5.572 -25.790 1.00 97.44 175 GLU A C 1
ATOM 1260 O O . GLU A 1 175 ? 3.508 -5.310 -25.357 1.00 97.44 175 GLU A O 1
ATOM 1265 N N . THR A 1 176 ? 2.236 -6.263 -26.923 1.00 97.75 176 THR A N 1
ATOM 1266 C CA . THR A 1 176 ? 3.369 -6.655 -27.770 1.00 97.75 176 THR A CA 1
ATOM 1267 C C . THR A 1 176 ? 4.101 -5.428 -28.320 1.00 97.75 176 THR A C 1
ATOM 1269 O O . THR A 1 176 ? 3.484 -4.480 -28.794 1.00 97.75 176 THR A O 1
ATOM 1272 N N . ASN A 1 177 ? 5.436 -5.486 -28.341 1.00 97.56 177 ASN A N 1
ATOM 1273 C CA . ASN A 1 177 ? 6.339 -4.397 -28.723 1.00 97.56 177 ASN A CA 1
ATOM 1274 C C . ASN A 1 177 ? 6.303 -3.147 -27.821 1.00 97.56 177 ASN A C 1
ATOM 1276 O O . ASN A 1 177 ? 6.907 -2.145 -28.198 1.00 97.56 177 ASN A O 1
ATOM 1280 N N . GLU A 1 178 ? 5.687 -3.168 -26.642 1.00 98.50 178 GLU A N 1
ATOM 1281 C CA . GLU A 1 178 ? 5.880 -2.091 -25.660 1.00 98.50 178 GLU A CA 1
ATOM 1282 C C . GLU A 1 178 ? 7.253 -2.185 -24.985 1.00 98.50 178 GLU A C 1
ATOM 1284 O O . GLU A 1 178 ? 7.821 -3.272 -24.857 1.00 98.50 178 GLU A O 1
ATOM 1289 N N . ARG A 1 179 ? 7.825 -1.051 -24.566 1.00 98.69 179 ARG A N 1
ATOM 1290 C CA . ARG A 1 179 ? 9.079 -1.009 -23.805 1.00 98.69 179 ARG A CA 1
ATOM 1291 C C . ARG A 1 179 ? 8.800 -1.138 -22.309 1.00 98.69 179 ARG A C 1
ATOM 1293 O O . ARG A 1 179 ? 8.228 -0.236 -21.697 1.00 98.69 179 ARG A O 1
ATOM 1300 N N . LEU A 1 180 ? 9.265 -2.247 -21.740 1.00 98.88 180 LEU A N 1
ATOM 1301 C CA . LEU A 1 180 ? 9.213 -2.558 -20.314 1.00 98.88 180 LEU A CA 1
ATOM 1302 C C . LEU A 1 180 ? 10.593 -2.306 -19.695 1.00 98.88 180 LEU A C 1
ATOM 1304 O O . LEU A 1 180 ? 11.528 -3.064 -19.948 1.00 98.88 180 LEU A O 1
ATOM 1308 N N . LEU A 1 181 ? 10.708 -1.264 -18.873 1.00 98.88 181 LEU A N 1
ATOM 1309 C CA . LEU A 1 181 ? 11.909 -0.985 -18.084 1.00 98.88 181 LEU A CA 1
ATOM 1310 C C . LEU A 1 181 ? 11.762 -1.574 -16.675 1.00 98.88 181 LEU A C 1
ATOM 1312 O O . LEU A 1 181 ? 10.849 -1.203 -15.941 1.00 98.88 181 LEU A O 1
ATOM 1316 N N . ILE A 1 182 ? 12.680 -2.452 -16.281 1.00 98.75 182 ILE A N 1
ATOM 1317 C CA . ILE A 1 182 ? 12.723 -3.102 -14.967 1.00 98.75 182 ILE A CA 1
ATOM 1318 C C . ILE A 1 182 ? 13.951 -2.596 -14.212 1.00 98.75 182 ILE A C 1
ATOM 1320 O O . ILE A 1 182 ? 15.078 -2.793 -14.652 1.00 98.75 182 ILE A O 1
ATOM 1324 N N . VAL A 1 183 ? 13.750 -1.981 -13.054 1.00 98.44 183 VAL A N 1
ATOM 1325 C CA . VAL A 1 183 ? 14.817 -1.465 -12.189 1.00 98.44 183 VAL A CA 1
ATOM 1326 C C . VAL A 1 183 ? 14.757 -2.200 -10.859 1.00 98.44 183 VAL A C 1
ATOM 1328 O O . VAL A 1 183 ? 13.686 -2.288 -10.258 1.00 98.44 183 VAL A O 1
ATOM 1331 N N . HIS A 1 184 ? 15.882 -2.734 -10.388 1.00 97.69 184 HIS A N 1
ATOM 1332 C CA . HIS A 1 184 ? 15.906 -3.500 -9.143 1.00 97.69 184 HIS A CA 1
ATOM 1333 C C . HIS A 1 184 ? 17.180 -3.318 -8.315 1.00 97.69 184 HIS A C 1
ATOM 1335 O O . HIS A 1 184 ? 18.190 -2.821 -8.808 1.00 97.69 184 HIS A O 1
ATOM 1341 N N . ASP A 1 185 ? 17.117 -3.732 -7.049 1.00 96.12 185 ASP A N 1
ATOM 1342 C CA . ASP A 1 185 ? 18.294 -3.965 -6.204 1.00 96.12 185 ASP A CA 1
ATOM 1343 C C . ASP A 1 185 ? 18.810 -5.413 -6.332 1.00 96.12 185 ASP A C 1
ATOM 1345 O O . ASP A 1 185 ? 18.211 -6.252 -7.018 1.00 96.12 185 ASP A O 1
ATOM 1349 N N . ARG A 1 186 ? 19.907 -5.752 -5.644 1.00 94.69 186 ARG A N 1
ATOM 1350 C CA . ARG A 1 186 ? 20.486 -7.100 -5.737 1.00 94.69 186 ARG A CA 1
ATOM 1351 C C . ARG A 1 186 ? 19.601 -8.180 -5.108 1.00 94.69 186 ARG A C 1
ATOM 1353 O O . ARG A 1 186 ? 19.624 -9.324 -5.560 1.00 94.69 186 ARG A O 1
ATOM 1360 N N . GLN A 1 187 ? 18.819 -7.848 -4.079 1.00 92.75 187 GLN A N 1
ATOM 1361 C CA . GLN A 1 187 ? 17.955 -8.816 -3.389 1.00 92.75 187 GLN A CA 1
ATOM 1362 C C . GLN A 1 187 ? 16.731 -9.211 -4.235 1.00 92.75 187 GLN A C 1
ATOM 1364 O O . GLN A 1 187 ? 16.248 -10.340 -4.136 1.00 92.75 187 GLN A O 1
ATOM 1369 N N . ASN A 1 188 ? 16.269 -8.320 -5.115 1.00 94.56 188 ASN A N 1
ATOM 1370 C CA . ASN A 1 188 ? 15.100 -8.517 -5.969 1.00 94.56 188 ASN A CA 1
ATOM 1371 C C . ASN A 1 188 ? 15.432 -8.994 -7.397 1.00 94.56 188 ASN A C 1
ATOM 1373 O O . ASN A 1 188 ? 14.516 -9.093 -8.212 1.00 94.56 188 ASN A O 1
ATOM 1377 N N . ASP A 1 189 ? 16.679 -9.379 -7.711 1.00 94.62 189 ASP A N 1
ATOM 1378 C CA . ASP A 1 189 ? 17.053 -9.933 -9.034 1.00 94.62 189 ASP A CA 1
ATOM 1379 C C . ASP A 1 189 ? 16.164 -11.128 -9.441 1.00 94.62 189 ASP A C 1
ATOM 1381 O O . ASP A 1 189 ? 15.755 -11.230 -10.595 1.00 94.62 189 ASP A O 1
ATOM 1385 N N . SER A 1 190 ? 15.758 -11.984 -8.494 1.00 94.06 190 SER A N 1
ATOM 1386 C CA . SER A 1 190 ? 14.825 -13.095 -8.766 1.00 94.06 190 SER A CA 1
ATOM 1387 C C . SER A 1 190 ? 13.422 -12.632 -9.195 1.00 94.06 190 SER A C 1
ATOM 1389 O O . SER A 1 190 ? 12.837 -13.209 -10.113 1.00 94.06 190 SER A O 1
ATOM 1391 N N . VAL A 1 191 ? 12.899 -11.564 -8.581 1.00 95.12 191 VAL A N 1
ATOM 1392 C CA . VAL A 1 191 ? 11.617 -10.937 -8.943 1.00 95.12 191 VAL A CA 1
ATOM 1393 C C . VAL A 1 191 ? 11.750 -10.247 -10.299 1.00 95.12 191 VAL A C 1
ATOM 1395 O O . VAL A 1 191 ? 10.937 -10.475 -11.194 1.00 95.12 191 VAL A O 1
ATOM 1398 N N . ALA A 1 192 ? 12.820 -9.475 -10.494 1.00 96.38 192 ALA A N 1
ATOM 1399 C CA . ALA A 1 192 ? 13.101 -8.769 -11.736 1.00 96.38 192 ALA A CA 1
ATOM 1400 C C . ALA A 1 192 ? 13.262 -9.719 -12.938 1.00 96.38 192 ALA A C 1
ATOM 1402 O O . ALA A 1 192 ? 12.745 -9.428 -14.014 1.00 96.38 192 ALA A O 1
ATOM 1403 N N . ARG A 1 193 ? 13.897 -10.887 -12.755 1.00 95.94 193 ARG A N 1
ATOM 1404 C CA . ARG A 1 193 ? 13.990 -11.945 -13.780 1.00 95.94 193 ARG A CA 1
ATOM 1405 C C . ARG A 1 193 ? 12.650 -12.581 -14.130 1.00 95.94 193 ARG A C 1
ATOM 1407 O O . ARG A 1 193 ? 12.432 -12.911 -15.292 1.00 95.94 193 ARG A O 1
ATOM 1414 N N . ALA A 1 194 ? 11.752 -12.755 -13.159 1.00 96.38 194 ALA A N 1
ATOM 1415 C CA . ALA A 1 194 ? 10.409 -13.258 -13.440 1.00 96.38 194 ALA A CA 1
ATOM 1416 C C . ALA A 1 194 ? 9.627 -12.263 -14.315 1.00 96.38 194 ALA A C 1
ATOM 1418 O O . ALA A 1 194 ? 9.033 -12.658 -15.315 1.00 96.38 194 ALA A O 1
ATOM 1419 N N . PHE A 1 195 ? 9.707 -10.964 -14.006 1.00 97.75 195 PHE A N 1
ATOM 1420 C CA . PHE A 1 195 ? 9.154 -9.907 -14.858 1.00 97.75 195 PHE A CA 1
ATOM 1421 C C . PHE A 1 195 ? 9.816 -9.838 -16.242 1.00 97.75 195 PHE A C 1
ATOM 1423 O O . PHE A 1 195 ? 9.118 -9.668 -17.240 1.00 97.75 195 PHE A O 1
ATOM 1430 N N . GLU A 1 196 ? 11.137 -10.017 -16.320 1.00 98.00 196 GLU A N 1
ATOM 1431 C CA . GLU A 1 196 ? 11.894 -10.051 -17.576 1.00 98.00 196 GLU A CA 1
ATOM 1432 C C . GLU A 1 196 ? 11.439 -11.204 -18.481 1.00 98.00 196 GLU A C 1
ATOM 1434 O O . GLU A 1 196 ? 11.089 -10.969 -19.637 1.00 98.00 196 GLU A O 1
ATOM 1439 N N . GLN A 1 197 ? 11.357 -12.432 -17.953 1.00 96.38 197 GLN A N 1
ATOM 1440 C CA . GLN A 1 197 ? 10.857 -13.592 -18.696 1.00 96.38 197 GLN A CA 1
ATOM 1441 C C . GLN A 1 197 ? 9.428 -13.362 -19.193 1.00 96.38 197 GLN A C 1
ATOM 1443 O O . GLN A 1 197 ? 9.160 -13.509 -20.385 1.00 96.38 197 GLN A O 1
ATOM 1448 N N . VAL A 1 198 ? 8.517 -12.995 -18.289 1.00 97.38 198 VAL A N 1
ATOM 1449 C CA . VAL A 1 198 ? 7.101 -12.808 -18.617 1.00 97.38 198 VAL A CA 1
ATOM 1450 C C . VAL A 1 198 ? 6.948 -11.714 -19.678 1.00 97.38 198 VAL A C 1
ATOM 1452 O O . VAL A 1 198 ? 6.244 -11.931 -20.661 1.00 97.38 198 VAL A O 1
ATOM 1455 N N . GLY A 1 199 ? 7.658 -10.586 -19.566 1.00 98.12 199 GLY A N 1
ATOM 1456 C CA . GLY A 1 199 ? 7.652 -9.528 -20.584 1.00 98.12 199 GLY A CA 1
ATOM 1457 C C . GLY A 1 199 ? 8.155 -10.000 -21.955 1.00 98.12 199 GLY A C 1
ATOM 1458 O O . GLY A 1 199 ? 7.524 -9.715 -22.976 1.00 98.12 199 GLY A O 1
ATOM 1459 N N . LEU A 1 200 ? 9.239 -10.783 -21.994 1.00 97.81 200 LEU A N 1
ATOM 1460 C CA . LEU A 1 200 ? 9.761 -11.373 -23.234 1.00 97.81 200 LEU A CA 1
ATOM 1461 C C . LEU A 1 200 ? 8.765 -12.359 -23.873 1.00 97.81 200 LEU A C 1
ATOM 1463 O O . LEU A 1 200 ? 8.624 -12.376 -25.095 1.00 97.81 200 LEU A O 1
ATOM 1467 N N . GLU A 1 201 ? 8.016 -13.127 -23.075 1.00 96.81 201 GLU A N 1
ATOM 1468 C CA . GLU A 1 201 ? 6.942 -14.009 -23.563 1.00 96.81 201 GLU A CA 1
ATOM 1469 C C . GLU A 1 201 ? 5.785 -13.229 -24.218 1.00 96.81 201 GLU A C 1
ATOM 1471 O O . GLU A 1 201 ? 5.252 -13.677 -25.235 1.00 96.81 201 GLU A O 1
ATOM 1476 N N . ARG A 1 202 ? 5.443 -12.030 -23.709 1.00 97.31 202 ARG A N 1
ATOM 1477 C CA . ARG A 1 202 ? 4.460 -11.105 -24.331 1.00 97.31 202 ARG A CA 1
ATOM 1478 C C . ARG A 1 202 ? 5.038 -10.357 -25.543 1.00 97.31 202 ARG A C 1
ATOM 1480 O O . ARG A 1 202 ? 4.331 -9.584 -26.191 1.00 97.31 202 ARG A O 1
ATOM 1487 N N . ARG A 1 203 ? 6.307 -10.613 -25.890 1.00 98.19 203 ARG A N 1
ATOM 1488 C CA . ARG A 1 203 ? 7.074 -9.932 -26.948 1.00 98.19 203 ARG A CA 1
ATOM 1489 C C . ARG A 1 203 ? 7.243 -8.430 -26.687 1.00 98.19 203 ARG A C 1
ATOM 1491 O O . ARG A 1 203 ? 7.241 -7.633 -27.626 1.00 98.19 203 ARG A O 1
ATOM 1498 N N . ALA A 1 204 ? 7.377 -8.034 -25.424 1.00 98.44 204 ALA A N 1
ATOM 1499 C CA . ALA A 1 204 ? 7.778 -6.679 -25.060 1.00 98.44 204 ALA A CA 1
ATOM 1500 C C . ALA A 1 204 ? 9.281 -6.459 -25.321 1.00 98.44 204 ALA A C 1
ATOM 1502 O O . ALA A 1 204 ? 10.087 -7.392 -25.278 1.00 98.44 204 ALA A O 1
ATOM 1503 N N . ARG A 1 205 ? 9.677 -5.205 -25.555 1.00 98.50 205 ARG A N 1
ATOM 1504 C CA . ARG A 1 205 ? 11.080 -4.772 -25.546 1.00 98.50 205 ARG A CA 1
ATOM 1505 C C . ARG A 1 205 ? 11.507 -4.574 -24.093 1.00 98.50 205 ARG A C 1
ATOM 1507 O O . ARG A 1 205 ? 11.296 -3.503 -23.528 1.00 98.50 205 ARG A O 1
ATOM 1514 N N . VAL A 1 206 ? 12.052 -5.620 -23.482 1.00 98.62 206 VAL A N 1
ATOM 1515 C CA . VAL A 1 206 ? 12.466 -5.587 -22.074 1.00 98.62 206 VAL A CA 1
ATOM 1516 C C . VAL A 1 206 ? 13.878 -5.023 -21.927 1.00 98.62 206 VAL A C 1
ATOM 1518 O O . VAL A 1 206 ? 14.800 -5.445 -22.621 1.00 98.62 206 VAL A O 1
ATOM 1521 N N . GLU A 1 207 ? 14.045 -4.111 -20.976 1.00 98.50 207 GLU A N 1
ATOM 1522 C CA . GLU A 1 207 ? 15.332 -3.622 -20.489 1.00 98.50 207 GLU A CA 1
ATOM 1523 C C . GLU A 1 207 ? 15.361 -3.766 -18.966 1.00 98.50 207 GLU A C 1
ATOM 1525 O O . GLU A 1 207 ? 14.422 -3.344 -18.290 1.00 98.50 207 GLU A O 1
ATOM 1530 N N . ARG A 1 208 ? 16.417 -4.372 -18.414 1.00 98.38 208 ARG A N 1
ATOM 1531 C CA . ARG A 1 208 ? 16.553 -4.598 -16.972 1.00 98.38 208 ARG A CA 1
ATOM 1532 C C . ARG A 1 208 ? 17.860 -4.020 -16.441 1.00 98.38 208 ARG A C 1
ATOM 1534 O O . ARG A 1 208 ? 18.926 -4.298 -16.983 1.00 98.38 208 ARG A O 1
ATOM 1541 N N . ILE A 1 209 ? 17.760 -3.252 -15.360 1.00 98.38 209 ILE A N 1
ATOM 1542 C CA . ILE A 1 209 ? 18.864 -2.544 -14.714 1.00 98.38 209 ILE A CA 1
ATOM 1543 C C . ILE A 1 209 ? 18.949 -2.962 -13.240 1.00 98.38 209 ILE A C 1
ATOM 1545 O O . ILE A 1 209 ? 18.028 -2.709 -12.460 1.00 98.38 209 ILE A O 1
ATOM 1549 N N . ASP A 1 210 ? 20.083 -3.551 -12.856 1.00 97.69 210 ASP A N 1
ATOM 1550 C CA . ASP A 1 210 ? 20.501 -3.658 -11.455 1.00 97.69 210 ASP A CA 1
ATOM 1551 C C . ASP A 1 210 ? 21.049 -2.289 -11.022 1.00 97.69 210 ASP A C 1
ATOM 1553 O O . ASP A 1 210 ? 22.163 -1.900 -11.378 1.00 97.69 210 ASP A O 1
ATOM 1557 N N . ALA A 1 211 ? 20.243 -1.527 -10.286 1.00 97.44 211 ALA A N 1
ATOM 1558 C CA . ALA A 1 211 ? 20.619 -0.206 -9.799 1.00 97.44 211 ALA A CA 1
ATOM 1559 C C . ALA A 1 211 ? 21.690 -0.274 -8.694 1.00 97.44 211 ALA A C 1
ATOM 1561 O O . ALA A 1 211 ? 22.422 0.694 -8.491 1.00 97.44 211 ALA A O 1
ATOM 1562 N N . GLU A 1 212 ? 21.819 -1.410 -7.999 1.00 96.25 212 GLU A N 1
ATOM 1563 C CA . GLU A 1 212 ? 22.797 -1.601 -6.921 1.00 96.25 212 GLU A CA 1
ATOM 1564 C C . GLU A 1 212 ? 24.183 -1.977 -7.467 1.00 96.25 212 GLU A C 1
ATOM 1566 O O . GLU A 1 212 ? 25.201 -1.758 -6.810 1.00 96.25 212 GLU A O 1
ATOM 1571 N N . ALA A 1 213 ? 24.241 -2.509 -8.689 1.00 97.06 213 ALA A N 1
ATOM 1572 C CA . ALA A 1 213 ? 25.474 -2.623 -9.464 1.00 97.06 213 ALA A CA 1
ATOM 1573 C C . ALA A 1 213 ? 25.981 -1.264 -9.989 1.00 97.06 213 ALA A C 1
ATOM 1575 O O . ALA A 1 213 ? 27.177 -1.130 -10.244 1.00 97.06 213 ALA A O 1
ATOM 1576 N N . LEU A 1 214 ? 25.101 -0.262 -10.133 1.00 97.25 214 LEU A N 1
ATOM 1577 C CA . LEU A 1 214 ? 25.458 1.091 -10.584 1.00 97.25 214 LEU A CA 1
ATOM 1578 C C . LEU A 1 214 ? 25.883 2.011 -9.430 1.00 97.25 214 LEU A C 1
ATOM 1580 O O . LEU A 1 214 ? 26.862 2.743 -9.561 1.00 97.25 214 LEU A O 1
ATOM 1584 N N . ALA A 1 215 ? 25.175 1.976 -8.296 1.00 95.62 215 ALA A N 1
ATOM 1585 C CA . ALA A 1 215 ? 25.554 2.724 -7.098 1.00 95.62 215 ALA A CA 1
ATOM 1586 C C . ALA A 1 215 ? 25.200 1.965 -5.808 1.00 95.62 215 ALA A C 1
ATOM 1588 O O . ALA A 1 215 ? 24.120 1.373 -5.727 1.00 95.62 215 ALA A O 1
ATOM 1589 N N . PRO A 1 216 ? 26.052 2.024 -4.765 1.00 94.31 216 PRO A N 1
ATOM 1590 C CA . PRO A 1 216 ? 25.745 1.428 -3.471 1.00 94.31 216 PRO A CA 1
ATOM 1591 C C . PRO A 1 216 ? 24.560 2.131 -2.796 1.00 94.31 216 PRO A C 1
ATOM 1593 O O . PRO A 1 216 ? 24.322 3.324 -2.995 1.00 94.31 216 PRO A O 1
ATOM 1596 N N . ARG A 1 217 ? 23.848 1.377 -1.958 1.00 94.75 217 ARG A N 1
ATOM 1597 C CA . ARG A 1 217 ? 22.719 1.853 -1.149 1.00 94.75 217 ARG A CA 1
ATOM 1598 C C . ARG A 1 217 ? 23.192 2.339 0.234 1.00 94.75 217 ARG A C 1
ATOM 1600 O O . ARG A 1 217 ? 24.228 1.862 0.703 1.00 94.75 217 ARG A O 1
ATOM 1607 N N . PRO A 1 218 ? 22.465 3.256 0.902 1.00 95.00 218 PRO A N 1
ATOM 1608 C CA . PRO A 1 218 ? 21.186 3.841 0.492 1.00 95.00 218 PRO A CA 1
ATOM 1609 C C . PRO A 1 218 ? 21.320 4.913 -0.602 1.00 95.00 218 PRO A C 1
ATOM 1611 O O . PRO A 1 218 ? 22.167 5.807 -0.536 1.00 95.00 218 PRO A O 1
ATOM 1614 N N . TRP A 1 219 ? 20.436 4.862 -1.596 1.00 93.69 219 TRP A N 1
ATOM 1615 C CA . TRP A 1 219 ? 20.321 5.876 -2.642 1.00 93.69 219 TRP A CA 1
ATOM 1616 C C . TRP A 1 219 ? 19.637 7.153 -2.133 1.00 93.69 219 TRP A C 1
ATOM 1618 O O . TRP A 1 219 ? 18.413 7.258 -2.130 1.00 93.69 219 TRP A O 1
ATOM 1628 N N . GLY A 1 220 ? 20.417 8.187 -1.801 1.00 92.56 220 GLY A N 1
ATOM 1629 C CA . GLY A 1 220 ? 19.872 9.546 -1.624 1.00 92.56 220 GLY A CA 1
ATOM 1630 C C . GLY A 1 220 ? 19.343 10.162 -2.934 1.00 92.56 220 GLY A C 1
ATOM 1631 O O . GLY A 1 220 ? 18.507 11.062 -2.917 1.00 92.56 220 GLY A O 1
ATOM 1632 N N . ARG A 1 221 ? 19.819 9.664 -4.085 1.00 93.38 221 ARG A N 1
ATOM 1633 C CA . ARG A 1 221 ? 19.312 9.907 -5.449 1.00 93.38 221 ARG A CA 1
ATOM 1634 C C . ARG A 1 221 ? 19.539 8.637 -6.275 1.00 93.38 221 ARG A C 1
ATOM 1636 O O . ARG A 1 221 ? 20.507 7.929 -6.013 1.00 93.38 221 ARG A O 1
ATOM 1643 N N . PHE A 1 222 ? 18.693 8.365 -7.269 1.00 93.06 222 PHE A N 1
ATOM 1644 C CA . PHE A 1 222 ? 18.930 7.248 -8.198 1.00 93.06 222 PHE A CA 1
ATOM 1645 C C . PHE A 1 222 ? 20.206 7.453 -9.034 1.00 93.06 222 PHE A C 1
ATOM 1647 O O . PHE A 1 222 ? 20.540 8.605 -9.335 1.00 93.06 222 PHE A O 1
ATOM 1654 N N . PRO A 1 223 ? 20.865 6.362 -9.476 1.00 94.69 223 PRO A N 1
ATOM 1655 C CA . PRO A 1 223 ? 21.886 6.418 -10.519 1.00 94.69 223 PRO A CA 1
ATOM 1656 C C . PRO A 1 223 ? 21.380 7.180 -11.760 1.00 94.69 223 PRO A C 1
ATOM 1658 O O . PRO A 1 223 ? 20.251 6.926 -12.200 1.00 94.69 223 PRO A O 1
ATOM 1661 N N . PRO A 1 224 ? 22.166 8.104 -12.344 1.00 95.44 224 PRO A N 1
ATOM 1662 C CA . PRO A 1 224 ? 21.755 8.868 -13.522 1.00 95.44 224 PRO A CA 1
ATOM 1663 C C . PRO A 1 224 ? 21.324 7.996 -14.707 1.00 95.44 224 PRO A C 1
ATOM 1665 O O . PRO A 1 224 ? 20.396 8.359 -15.425 1.00 95.44 224 PRO A O 1
ATOM 1668 N N . GLU A 1 225 ? 21.947 6.832 -14.881 1.00 97.06 225 GLU A N 1
ATOM 1669 C CA . GLU A 1 225 ? 21.671 5.859 -15.940 1.00 97.06 225 GLU A CA 1
ATOM 1670 C C . GLU A 1 225 ? 20.247 5.293 -15.832 1.00 97.06 225 GLU A C 1
ATOM 1672 O O . GLU A 1 225 ? 19.547 5.170 -16.835 1.00 97.06 225 GLU A O 1
ATOM 1677 N N . VAL A 1 226 ? 19.776 5.030 -14.606 1.00 97.06 226 VAL A N 1
ATOM 1678 C CA . VAL A 1 226 ? 18.402 4.573 -14.339 1.00 97.06 226 VAL A CA 1
ATOM 1679 C C . VAL A 1 226 ? 17.385 5.635 -14.760 1.00 97.06 226 VAL A C 1
ATOM 1681 O O . VAL A 1 226 ? 16.352 5.314 -15.346 1.00 97.06 226 VAL A O 1
ATOM 1684 N N . LEU A 1 227 ? 17.674 6.910 -14.484 1.00 96.62 227 LEU A N 1
ATOM 1685 C CA . LEU A 1 227 ? 16.795 8.019 -14.863 1.00 96.62 227 LEU A CA 1
ATOM 1686 C C . LEU A 1 227 ? 16.850 8.298 -16.373 1.00 96.62 227 LEU A C 1
ATOM 1688 O O . LEU A 1 227 ? 15.820 8.601 -16.974 1.00 96.62 227 LEU A O 1
ATOM 1692 N N . ALA A 1 228 ? 18.020 8.141 -16.995 1.00 97.19 228 ALA A N 1
ATOM 1693 C CA . ALA A 1 228 ? 18.213 8.267 -18.438 1.00 97.19 228 ALA A CA 1
ATOM 1694 C C . ALA A 1 228 ? 17.490 7.171 -19.244 1.00 97.19 228 ALA A C 1
ATOM 1696 O O . ALA A 1 228 ? 17.179 7.391 -20.412 1.00 97.19 228 ALA A O 1
ATOM 1697 N N . ALA A 1 229 ? 17.173 6.029 -18.626 1.00 97.38 229 ALA A N 1
ATOM 1698 C CA . ALA A 1 229 ? 16.388 4.962 -19.241 1.00 97.38 229 ALA A CA 1
ATOM 1699 C C . ALA A 1 229 ? 14.862 5.212 -19.221 1.00 97.38 229 ALA A C 1
ATOM 1701 O O . ALA A 1 229 ? 14.135 4.535 -19.948 1.00 97.38 229 ALA A O 1
ATOM 1702 N N . LEU A 1 230 ? 14.344 6.160 -18.428 1.00 97.81 230 LEU A N 1
ATOM 1703 C CA . LEU A 1 230 ? 12.895 6.415 -18.313 1.00 97.81 230 LEU A CA 1
ATOM 1704 C C . LEU A 1 230 ? 12.203 6.920 -19.600 1.00 97.81 230 LEU A C 1
ATOM 1706 O O . LEU A 1 230 ? 11.080 6.476 -19.856 1.00 97.81 230 LEU A O 1
ATOM 1710 N N . PRO A 1 231 ? 12.793 7.817 -20.419 1.00 97.69 231 PRO A N 1
ATOM 1711 C CA . PRO A 1 231 ? 12.151 8.303 -21.638 1.00 97.69 231 PRO A CA 1
ATOM 1712 C C . PRO A 1 231 ? 11.799 7.170 -22.610 1.00 97.69 231 PRO A C 1
ATOM 1714 O O . PRO A 1 231 ? 12.620 6.304 -22.908 1.00 97.69 231 PRO A O 1
ATOM 1717 N N . GLY A 1 232 ? 10.560 7.171 -23.108 1.00 95.38 232 GLY A N 1
ATOM 1718 C CA . GLY A 1 232 ? 10.068 6.140 -24.028 1.00 95.38 232 GLY A CA 1
ATOM 1719 C C . GLY A 1 232 ? 9.899 4.747 -23.405 1.00 95.38 232 GLY A C 1
ATOM 1720 O O . GLY A 1 232 ? 9.923 3.757 -24.132 1.00 95.38 232 GLY A O 1
ATOM 1721 N N . ALA A 1 233 ? 9.791 4.633 -22.077 1.00 98.38 233 ALA A N 1
ATOM 1722 C CA . ALA A 1 233 ? 9.258 3.434 -21.429 1.00 98.38 233 ALA A CA 1
ATOM 1723 C C . ALA A 1 233 ? 7.721 3.506 -21.383 1.00 98.38 233 ALA A C 1
ATOM 1725 O O . ALA A 1 233 ? 7.161 4.461 -20.847 1.00 98.38 233 ALA A O 1
ATOM 1726 N N . ASP A 1 234 ? 7.043 2.483 -21.900 1.00 98.69 234 ASP A N 1
ATOM 1727 C CA . ASP A 1 234 ? 5.577 2.377 -21.868 1.00 98.69 234 ASP A CA 1
ATOM 1728 C C . ASP A 1 234 ? 5.099 1.809 -20.515 1.00 98.69 234 ASP A C 1
ATOM 1730 O O . ASP A 1 234 ? 4.048 2.182 -19.977 1.00 98.69 234 ASP A O 1
ATOM 1734 N N . VAL A 1 235 ? 5.919 0.927 -19.933 1.00 98.81 235 VAL A N 1
ATOM 1735 C CA . VAL A 1 235 ? 5.764 0.350 -18.594 1.00 98.81 235 VAL A CA 1
ATOM 1736 C C . VAL A 1 235 ? 7.093 0.458 -17.851 1.00 98.81 235 VAL A C 1
ATOM 1738 O O . VAL A 1 235 ? 8.150 0.138 -18.398 1.00 98.81 235 VAL A O 1
ATOM 1741 N N . THR A 1 236 ? 7.049 0.870 -16.585 1.00 98.81 236 THR A N 1
ATOM 1742 C CA . THR A 1 236 ? 8.219 0.856 -15.697 1.00 98.81 236 THR A CA 1
ATOM 1743 C C . THR A 1 236 ? 7.919 0.055 -14.439 1.00 98.81 236 THR A C 1
ATOM 1745 O O . THR A 1 236 ? 6.865 0.212 -13.825 1.00 98.81 236 THR A O 1
ATOM 1748 N N . LEU A 1 237 ? 8.863 -0.768 -14.003 1.00 98.56 237 LEU A N 1
ATOM 1749 C CA . LEU A 1 237 ? 8.781 -1.517 -12.758 1.00 98.56 237 LEU A CA 1
ATOM 1750 C C . LEU A 1 237 ? 9.990 -1.197 -11.887 1.00 98.56 237 LEU A C 1
ATOM 1752 O O . LEU A 1 237 ? 11.119 -1.234 -12.366 1.00 98.56 237 LEU A O 1
ATOM 1756 N N . PHE A 1 238 ? 9.753 -0.905 -10.610 1.00 98.19 238 PHE A N 1
ATOM 1757 C CA . PHE A 1 238 ? 10.807 -0.767 -9.609 1.00 98.19 238 PHE A CA 1
ATOM 1758 C C . PHE A 1 238 ? 10.607 -1.805 -8.503 1.00 98.19 238 PHE A C 1
ATOM 1760 O O . PHE A 1 238 ? 9.540 -1.822 -7.891 1.00 98.19 238 PHE A O 1
ATOM 1767 N N . ALA A 1 239 ? 11.611 -2.655 -8.261 1.00 96.81 239 ALA A N 1
ATOM 1768 C CA . ALA A 1 239 ? 11.585 -3.697 -7.232 1.00 96.81 239 ALA A CA 1
ATOM 1769 C C . ALA A 1 239 ? 12.811 -3.612 -6.310 1.00 96.81 239 ALA A C 1
ATOM 1771 O O . ALA A 1 239 ? 13.922 -3.942 -6.721 1.00 96.81 239 ALA A O 1
ATOM 1772 N N . ALA A 1 240 ? 12.623 -3.191 -5.060 1.00 94.25 240 ALA A N 1
ATOM 1773 C CA . ALA A 1 240 ? 13.711 -3.103 -4.084 1.00 94.25 240 ALA A CA 1
ATOM 1774 C C . ALA A 1 240 ? 13.249 -3.444 -2.661 1.00 94.25 240 ALA A C 1
ATOM 1776 O O . ALA A 1 240 ? 12.080 -3.295 -2.307 1.00 94.25 240 ALA A O 1
ATOM 1777 N N . THR A 1 241 ? 14.166 -3.853 -1.789 1.00 90.69 241 THR A N 1
ATOM 1778 C CA . THR A 1 241 ? 13.914 -3.846 -0.346 1.00 90.69 241 THR A CA 1
ATOM 1779 C C . THR A 1 241 ? 13.734 -2.419 0.157 1.00 90.69 241 THR A C 1
ATOM 1781 O O . THR A 1 241 ? 14.145 -1.445 -0.477 1.00 90.69 241 THR A O 1
ATOM 1784 N N . TYR A 1 242 ? 13.095 -2.278 1.314 1.00 88.00 242 TYR A N 1
ATOM 1785 C CA . TYR A 1 242 ? 13.024 -0.995 1.993 1.00 88.00 242 TYR A CA 1
ATOM 1786 C C . TYR A 1 242 ? 14.384 -0.678 2.622 1.00 88.00 242 TYR A C 1
ATOM 1788 O O . TYR A 1 242 ? 14.856 -1.454 3.449 1.00 88.00 242 TYR A O 1
ATOM 1796 N N . GLU A 1 243 ? 14.954 0.478 2.288 1.00 88.19 243 GLU A N 1
ATOM 1797 C CA . GLU A 1 243 ? 16.108 1.055 2.980 1.00 88.19 243 GLU A CA 1
ATOM 1798 C C . GLU A 1 243 ? 15.785 2.470 3.473 1.00 88.19 243 GLU A C 1
ATOM 1800 O O . GLU A 1 243 ? 15.034 3.233 2.848 1.00 88.19 243 GLU A O 1
ATOM 1805 N N . GLU A 1 244 ? 16.336 2.815 4.635 1.00 85.81 244 GLU A N 1
ATOM 1806 C CA . GLU A 1 244 ? 16.130 4.114 5.272 1.00 85.81 244 GLU A CA 1
ATOM 1807 C C . GLU A 1 244 ? 16.959 5.198 4.555 1.00 85.81 244 GLU A C 1
ATOM 1809 O O . GLU A 1 244 ? 18.110 4.980 4.184 1.00 85.81 244 GLU A O 1
ATOM 1814 N N . GLY A 1 245 ? 16.362 6.370 4.318 1.00 87.69 245 GLY A N 1
ATOM 1815 C CA . GLY A 1 245 ? 16.984 7.465 3.556 1.00 87.69 245 GLY A CA 1
ATOM 1816 C C . GLY A 1 245 ? 16.719 7.466 2.041 1.00 87.69 245 GLY A C 1
ATOM 1817 O O . GLY A 1 245 ? 17.011 8.462 1.389 1.00 87.69 245 GLY A O 1
ATOM 1818 N N . GLU A 1 246 ? 16.100 6.425 1.470 1.00 92.44 246 GLU A N 1
ATOM 1819 C CA . GLU A 1 246 ? 15.847 6.342 0.014 1.00 92.44 246 GLU A CA 1
ATOM 1820 C C . GLU A 1 246 ? 14.504 6.925 -0.462 1.00 92.44 246 GLU A C 1
ATOM 1822 O O . GLU A 1 246 ? 14.118 6.758 -1.622 1.00 92.44 246 GLU A O 1
ATOM 1827 N N . TYR A 1 247 ? 13.732 7.569 0.420 1.00 89.19 247 TYR A N 1
ATOM 1828 C CA . TYR A 1 247 ? 12.397 8.068 0.069 1.00 89.19 247 TYR A CA 1
ATOM 1829 C C . TYR A 1 247 ? 12.434 9.059 -1.108 1.00 89.19 247 TYR A C 1
ATOM 1831 O O . TYR A 1 247 ? 11.705 8.864 -2.079 1.00 89.19 247 TYR A O 1
ATOM 1839 N N . ASP A 1 248 ? 13.323 10.054 -1.069 1.00 91.44 248 ASP A N 1
ATOM 1840 C CA . ASP A 1 248 ? 13.413 11.103 -2.096 1.00 91.44 248 ASP A CA 1
ATOM 1841 C C . ASP A 1 248 ? 13.847 10.558 -3.461 1.00 91.44 248 ASP A C 1
ATOM 1843 O O . ASP A 1 248 ? 13.347 10.997 -4.502 1.00 91.44 248 ASP A O 1
ATOM 1847 N N . ALA A 1 249 ? 14.728 9.552 -3.472 1.00 94.19 249 ALA A N 1
ATOM 1848 C CA . ALA A 1 249 ? 15.103 8.841 -4.687 1.00 94.19 249 ALA A CA 1
ATOM 1849 C C . ALA A 1 249 ? 13.881 8.124 -5.281 1.00 94.19 249 ALA A C 1
ATOM 1851 O O . ALA A 1 249 ? 13.532 8.360 -6.440 1.00 94.19 249 ALA A O 1
ATOM 1852 N N . ARG A 1 250 ? 13.180 7.304 -4.485 1.00 94.31 250 ARG A N 1
ATOM 1853 C CA . ARG A 1 250 ? 11.977 6.567 -4.922 1.00 94.31 250 ARG A CA 1
ATOM 1854 C C . ARG A 1 250 ? 10.867 7.502 -5.391 1.00 94.31 250 ARG A C 1
ATOM 1856 O O . ARG A 1 250 ? 10.285 7.264 -6.447 1.00 94.31 250 ARG A O 1
ATOM 1863 N N . HIS A 1 251 ? 10.635 8.597 -4.674 1.00 93.88 251 HIS A N 1
ATOM 1864 C CA . HIS A 1 251 ? 9.670 9.621 -5.057 1.00 93.88 251 HIS A CA 1
ATOM 1865 C C . HIS A 1 251 ? 10.044 10.294 -6.389 1.00 93.88 251 HIS A C 1
ATOM 1867 O O . HIS A 1 251 ? 9.192 10.432 -7.271 1.00 93.88 251 HIS A O 1
ATOM 1873 N N . THR A 1 252 ? 11.323 10.636 -6.583 1.00 95.62 252 THR A N 1
ATOM 1874 C CA . THR A 1 252 ? 11.843 11.172 -7.854 1.00 95.62 252 THR A CA 1
ATOM 1875 C C . THR A 1 252 ? 11.629 10.193 -9.012 1.00 95.62 252 THR A C 1
ATOM 1877 O O . THR A 1 252 ? 11.152 10.604 -10.069 1.00 95.62 252 THR A O 1
ATOM 1880 N N . PHE A 1 253 ? 11.916 8.899 -8.824 1.00 96.94 253 PHE A N 1
ATOM 1881 C CA . PHE A 1 253 ? 11.723 7.880 -9.864 1.00 96.94 253 PHE A CA 1
ATOM 1882 C C . PHE A 1 253 ? 10.251 7.740 -10.274 1.00 96.94 253 PHE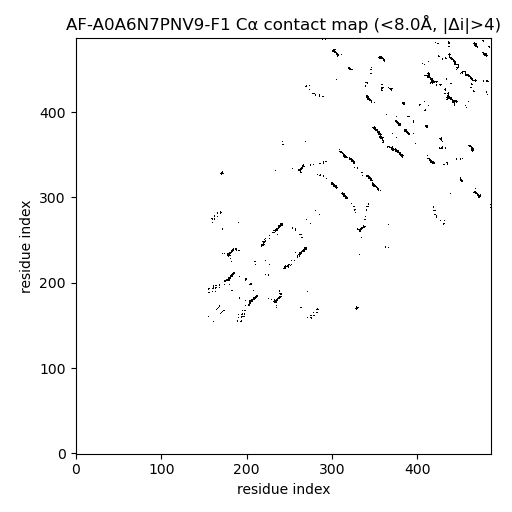 A C 1
ATOM 1884 O O . PHE A 1 253 ? 9.940 7.813 -11.461 1.00 96.94 253 PHE A O 1
ATOM 1891 N N . VAL A 1 254 ? 9.336 7.609 -9.304 1.00 97.25 254 VAL A N 1
ATOM 1892 C CA . VAL A 1 254 ? 7.883 7.530 -9.558 1.00 97.25 254 VAL A CA 1
ATOM 1893 C C . VAL A 1 254 ? 7.389 8.780 -10.295 1.00 97.25 254 VAL A C 1
ATOM 1895 O O . VAL A 1 254 ? 6.652 8.674 -11.278 1.00 97.25 254 VAL A O 1
ATOM 1898 N N . THR A 1 255 ? 7.828 9.963 -9.859 1.00 97.25 255 THR A N 1
ATOM 1899 C CA . THR A 1 255 ? 7.459 11.252 -10.466 1.00 97.25 255 THR A CA 1
ATOM 1900 C C . THR A 1 255 ? 7.941 11.353 -11.912 1.00 97.25 255 THR A C 1
ATOM 1902 O O . THR A 1 255 ? 7.175 11.734 -12.793 1.00 97.25 255 THR A O 1
ATOM 1905 N N . LEU A 1 256 ? 9.186 10.962 -12.199 1.00 97.81 256 LEU A N 1
ATOM 1906 C CA . LEU A 1 256 ? 9.721 10.993 -13.561 1.00 97.81 256 LEU A CA 1
ATOM 1907 C C . LEU A 1 256 ? 9.102 9.910 -14.456 1.00 97.81 256 LEU A C 1
ATOM 1909 O O . LEU A 1 256 ? 8.816 10.194 -15.616 1.00 97.81 256 LEU A O 1
ATOM 191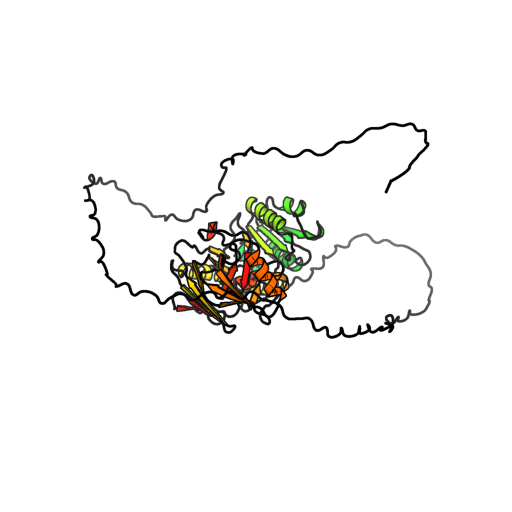3 N N . ALA A 1 257 ? 8.835 8.706 -13.944 1.00 98.00 257 ALA A N 1
ATOM 1914 C CA . ALA A 1 257 ? 8.157 7.647 -14.694 1.00 98.00 257 ALA A CA 1
ATOM 1915 C C . ALA A 1 257 ? 6.736 8.064 -15.113 1.00 98.00 257 ALA A C 1
ATOM 1917 O O . ALA A 1 257 ? 6.366 7.948 -16.281 1.00 98.00 257 ALA A O 1
ATOM 1918 N N . THR A 1 258 ? 5.962 8.611 -14.172 1.00 97.69 258 THR A N 1
ATOM 1919 C CA . THR A 1 258 ? 4.598 9.103 -14.434 1.00 97.69 258 THR A CA 1
ATOM 1920 C C . THR A 1 258 ? 4.584 10.335 -15.341 1.00 97.69 258 THR A C 1
ATOM 1922 O O . THR A 1 258 ? 3.762 10.399 -16.255 1.00 97.69 258 THR A O 1
ATOM 1925 N N . ALA A 1 259 ? 5.537 11.263 -15.191 1.00 97.62 259 ALA A N 1
ATOM 1926 C CA . ALA A 1 259 ? 5.709 12.393 -16.109 1.00 97.62 259 ALA A CA 1
ATOM 1927 C C . ALA A 1 259 ? 6.082 11.953 -17.539 1.00 97.62 259 ALA A C 1
ATOM 1929 O O . ALA A 1 259 ? 5.589 12.530 -18.506 1.00 97.62 259 ALA A O 1
ATOM 1930 N N . ASN A 1 260 ? 6.872 10.881 -17.689 1.00 97.69 260 ASN A N 1
ATOM 1931 C CA . ASN A 1 260 ? 7.142 10.221 -18.976 1.00 97.69 260 ASN A CA 1
ATOM 1932 C C . ASN A 1 260 ? 5.967 9.358 -19.478 1.00 97.69 260 ASN A C 1
ATOM 1934 O O . ASN A 1 260 ? 6.115 8.631 -20.455 1.00 97.69 260 ASN A O 1
ATOM 1938 N N . ARG A 1 261 ? 4.787 9.452 -18.846 1.00 98.06 261 ARG A N 1
ATOM 1939 C CA . ARG A 1 261 ? 3.547 8.756 -19.219 1.00 98.06 261 ARG A CA 1
ATOM 1940 C C . ARG A 1 261 ? 3.576 7.223 -19.134 1.00 98.06 261 ARG A C 1
ATOM 1942 O O . ARG A 1 261 ? 2.592 6.590 -19.538 1.00 98.06 261 ARG A O 1
ATOM 1949 N N . ALA A 1 262 ? 4.607 6.637 -18.532 1.00 98.44 262 ALA A N 1
ATOM 1950 C CA . ALA A 1 262 ? 4.666 5.203 -18.271 1.00 98.44 262 ALA A CA 1
ATOM 1951 C C . ALA A 1 262 ? 3.532 4.752 -17.332 1.00 98.44 262 ALA A C 1
ATOM 1953 O O . ALA A 1 262 ? 3.028 5.531 -16.516 1.00 98.44 262 ALA A O 1
ATOM 1954 N N . ARG A 1 263 ? 3.150 3.476 -17.422 1.00 98.69 263 ARG A N 1
ATOM 1955 C CA . ARG A 1 263 ? 2.385 2.782 -16.371 1.00 98.69 263 ARG A CA 1
ATOM 1956 C C . ARG A 1 263 ? 3.382 2.222 -15.361 1.00 98.69 263 ARG A C 1
ATOM 1958 O O . ARG A 1 263 ? 4.160 1.336 -15.714 1.00 98.69 263 ARG A O 1
ATOM 1965 N N . HIS A 1 264 ? 3.404 2.758 -14.140 1.00 98.31 264 HIS A N 1
ATOM 1966 C CA . HIS A 1 264 ? 4.451 2.426 -13.170 1.00 98.31 264 HIS A CA 1
ATOM 1967 C C . HIS A 1 264 ? 4.008 1.440 -12.075 1.00 98.31 264 HIS A C 1
ATOM 1969 O O . HIS A 1 264 ? 3.110 1.724 -11.283 1.00 98.31 264 HIS A O 1
ATOM 1975 N N . VAL A 1 265 ? 4.708 0.310 -11.983 1.00 98.06 265 VAL A N 1
ATOM 1976 C CA . VAL A 1 265 ? 4.585 -0.686 -10.911 1.00 98.06 265 VAL A CA 1
ATOM 1977 C C . VAL A 1 265 ? 5.658 -0.440 -9.848 1.00 98.06 265 VAL A C 1
ATOM 1979 O O . VAL A 1 265 ? 6.853 -0.523 -10.141 1.00 98.06 265 VAL A O 1
ATOM 1982 N N . HIS A 1 266 ? 5.243 -0.188 -8.607 1.00 96.94 266 HIS A N 1
ATOM 1983 C CA . HIS A 1 266 ? 6.143 0.045 -7.475 1.00 96.94 266 HIS A CA 1
ATOM 1984 C C . HIS A 1 266 ? 6.106 -1.141 -6.498 1.00 96.94 266 HIS A C 1
ATOM 1986 O O . HIS A 1 266 ? 5.051 -1.475 -5.964 1.00 96.94 266 HIS A O 1
ATOM 1992 N N . ILE A 1 267 ? 7.244 -1.792 -6.259 1.00 95.62 267 ILE A N 1
ATOM 1993 C CA . ILE A 1 267 ? 7.380 -2.941 -5.352 1.00 95.62 267 ILE A CA 1
ATOM 1994 C C . ILE A 1 267 ? 8.506 -2.620 -4.365 1.00 95.62 267 ILE A C 1
ATOM 1996 O O . ILE A 1 267 ? 9.679 -2.625 -4.737 1.00 95.62 267 ILE A O 1
ATOM 2000 N N . VAL A 1 268 ? 8.168 -2.281 -3.116 1.00 92.06 268 VAL A N 1
ATOM 2001 C CA . VAL A 1 268 ? 9.165 -1.844 -2.123 1.00 92.06 268 VAL A CA 1
ATOM 2002 C C . VAL A 1 268 ? 8.957 -2.501 -0.770 1.00 92.06 268 VAL A C 1
ATOM 2004 O O . VAL A 1 268 ? 7.882 -2.408 -0.186 1.00 92.06 268 VAL A O 1
ATOM 2007 N N . GLY A 1 269 ? 10.022 -3.107 -0.239 1.00 87.06 269 GLY A N 1
ATOM 2008 C CA . GLY A 1 269 ? 9.989 -3.778 1.066 1.00 87.06 269 GLY A CA 1
ATOM 2009 C C . GLY A 1 269 ? 9.234 -5.107 1.060 1.00 87.06 269 GLY A C 1
ATOM 2010 O O . GLY A 1 269 ? 8.873 -5.602 2.120 1.00 87.06 269 GLY A O 1
ATOM 2011 N N . THR A 1 270 ? 9.012 -5.667 -0.126 1.00 87.31 270 THR A N 1
ATOM 2012 C CA . THR A 1 270 ? 8.281 -6.909 -0.368 1.00 87.31 270 THR A CA 1
ATOM 2013 C C . THR A 1 270 ? 9.231 -8.102 -0.400 1.00 87.31 270 THR A C 1
ATOM 2015 O O . THR A 1 270 ? 10.121 -8.170 -1.246 1.00 87.31 270 THR A O 1
ATOM 2018 N N . SER A 1 271 ? 9.021 -9.095 0.462 1.00 90.00 271 SER A N 1
ATOM 2019 C CA . SER A 1 271 ? 9.712 -10.379 0.342 1.00 90.00 271 SER A CA 1
ATOM 2020 C C . SER A 1 271 ? 9.134 -11.223 -0.797 1.00 90.00 271 SER A C 1
ATOM 2022 O O . SER A 1 271 ? 7.947 -11.146 -1.127 1.00 90.00 271 SER A O 1
ATOM 2024 N N . ARG A 1 272 ? 9.947 -12.140 -1.341 1.00 91.00 272 ARG A N 1
ATOM 2025 C CA . ARG A 1 272 ? 9.499 -13.171 -2.299 1.00 91.00 272 ARG A CA 1
ATOM 2026 C C . ARG A 1 272 ? 8.225 -13.880 -1.819 1.00 91.00 272 ARG A C 1
ATOM 2028 O O . ARG A 1 272 ? 7.300 -14.101 -2.593 1.00 91.00 272 ARG A O 1
ATOM 2035 N N . ARG A 1 273 ? 8.174 -14.261 -0.537 1.00 91.69 273 ARG A N 1
ATOM 2036 C CA . ARG A 1 273 ? 7.020 -14.953 0.054 1.0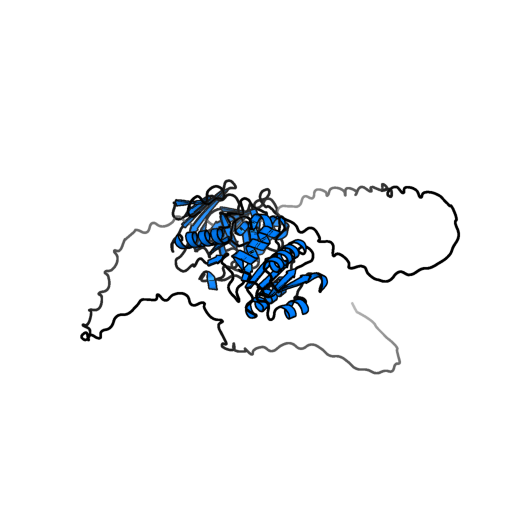0 91.69 273 ARG A CA 1
ATOM 2037 C C . ARG A 1 273 ? 5.790 -14.049 0.052 1.00 91.69 273 ARG A C 1
ATOM 2039 O O . ARG A 1 273 ? 4.715 -14.528 -0.300 1.00 91.69 273 ARG A O 1
ATOM 2046 N N . ALA A 1 274 ? 5.934 -12.783 0.431 1.00 92.81 274 ALA A N 1
ATOM 2047 C CA . ALA A 1 274 ? 4.809 -11.868 0.477 1.00 92.81 274 ALA A CA 1
ATOM 2048 C C . ALA A 1 274 ? 4.278 -11.552 -0.926 1.00 92.81 274 ALA A C 1
ATOM 2050 O O . ALA A 1 274 ? 3.075 -11.674 -1.129 1.00 92.81 274 ALA A O 1
ATOM 2051 N N . PHE A 1 275 ? 5.149 -11.302 -1.914 1.00 94.19 275 PHE A N 1
ATOM 2052 C CA . PHE A 1 275 ? 4.749 -11.117 -3.317 1.00 94.19 275 PHE A CA 1
ATOM 2053 C C . PHE A 1 275 ? 3.918 -12.291 -3.850 1.00 94.19 275 PHE A C 1
ATOM 2055 O O . PHE A 1 275 ? 2.834 -12.082 -4.389 1.00 94.19 275 PHE A O 1
ATOM 2062 N N . VAL A 1 276 ? 4.381 -13.531 -3.648 1.00 94.56 276 VAL A N 1
ATOM 2063 C CA . VAL A 1 276 ? 3.650 -14.730 -4.095 1.00 94.56 276 VAL A CA 1
ATOM 2064 C C . VAL A 1 276 ? 2.280 -14.833 -3.423 1.00 94.56 276 VAL A C 1
ATOM 2066 O O . VAL A 1 276 ? 1.281 -15.034 -4.109 1.00 94.56 276 VAL A O 1
ATOM 2069 N N . ASN A 1 277 ? 2.210 -14.668 -2.098 1.00 94.56 277 ASN A N 1
ATOM 2070 C CA . ASN A 1 277 ? 0.963 -14.860 -1.350 1.00 94.56 277 ASN A CA 1
ATOM 2071 C C . ASN A 1 277 ? -0.036 -13.699 -1.508 1.00 94.56 277 ASN A C 1
ATOM 2073 O O . ASN A 1 277 ? -1.239 -13.922 -1.412 1.00 94.56 277 ASN A O 1
ATOM 2077 N N . SER A 1 278 ? 0.419 -12.480 -1.810 1.00 94.50 278 SER A N 1
ATOM 2078 C CA . SER A 1 278 ? -0.471 -11.345 -2.096 1.00 94.50 278 SER A CA 1
ATOM 2079 C C . SER A 1 278 ? -0.933 -11.251 -3.546 1.00 94.50 278 SER A C 1
ATOM 2081 O O . SER A 1 278 ? -1.796 -10.437 -3.860 1.00 94.50 278 SER A O 1
ATOM 2083 N N . MET A 1 279 ? -0.389 -12.086 -4.430 1.00 94.81 279 MET A N 1
ATOM 2084 C CA . MET A 1 279 ? -0.771 -12.159 -5.840 1.00 94.81 279 MET A CA 1
ATOM 2085 C C . MET A 1 279 ? -1.496 -13.472 -6.172 1.00 94.81 279 MET A C 1
ATOM 2087 O O . MET A 1 279 ? -1.454 -13.920 -7.315 1.00 94.81 279 MET A O 1
ATOM 2091 N N . LEU A 1 280 ? -2.173 -14.099 -5.198 1.00 94.25 280 LEU A N 1
ATOM 2092 C CA . LEU A 1 280 ? -2.923 -15.350 -5.405 1.0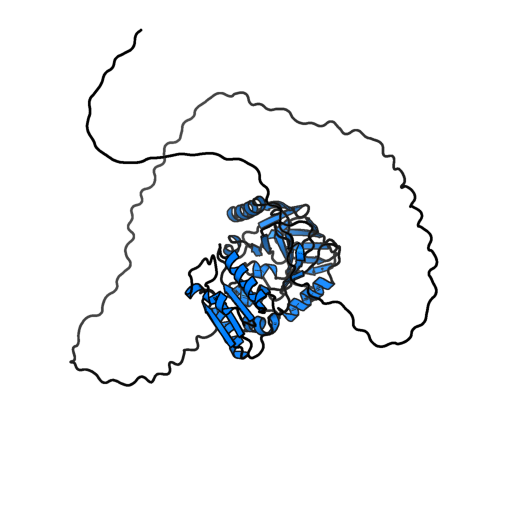0 94.25 280 LEU A CA 1
ATOM 2093 C C . LEU A 1 280 ? -4.283 -15.134 -6.086 1.00 94.25 280 LEU A C 1
ATOM 2095 O O . LEU A 1 280 ? -4.639 -15.894 -6.991 1.00 94.25 280 LEU A O 1
ATOM 2099 N N . ALA A 1 281 ? -5.016 -14.082 -5.715 1.00 93.75 281 ALA A N 1
ATOM 2100 C CA . ALA A 1 281 ? -6.258 -13.693 -6.383 1.00 93.75 281 ALA A CA 1
ATOM 2101 C C . ALA A 1 281 ? -5.983 -12.917 -7.682 1.00 93.75 281 ALA A C 1
ATOM 2103 O O . ALA A 1 281 ? -4.997 -12.190 -7.781 1.00 93.75 281 ALA A O 1
ATOM 2104 N N . SER A 1 282 ? -6.872 -13.057 -8.669 1.00 94.38 282 SER A N 1
ATOM 2105 C CA . SER A 1 282 ? -6.913 -12.196 -9.860 1.00 94.38 282 SER A CA 1
ATOM 2106 C C . SER A 1 282 ? -7.229 -10.751 -9.483 1.00 94.38 282 SER A C 1
ATOM 2108 O O . SER A 1 282 ? -8.162 -10.511 -8.711 1.00 94.38 282 SER A O 1
ATOM 2110 N N . SER A 1 283 ? -6.534 -9.816 -10.114 1.00 94.56 283 SER A N 1
ATOM 2111 C CA . SER A 1 283 ? -6.699 -8.365 -9.994 1.00 94.56 283 SER A CA 1
ATOM 2112 C C . SER A 1 283 ? -8.145 -7.954 -10.249 1.00 94.56 283 SER A C 1
ATOM 2114 O O . SER A 1 283 ? -8.709 -7.225 -9.442 1.00 94.56 283 SER A O 1
ATOM 2116 N N . THR A 1 284 ? -8.780 -8.502 -11.294 1.00 92.94 284 THR A N 1
ATOM 2117 C CA . THR A 1 284 ? -10.190 -8.235 -11.631 1.00 92.94 284 THR A CA 1
ATOM 2118 C C . THR A 1 284 ? -11.115 -8.491 -10.443 1.00 92.94 284 THR A C 1
ATOM 2120 O O . THR A 1 284 ? -11.774 -7.565 -9.993 1.00 92.94 284 THR A O 1
ATOM 2123 N N . ARG A 1 285 ? -11.069 -9.683 -9.826 1.00 95.25 285 ARG A N 1
ATOM 2124 C CA . ARG A 1 285 ? -11.889 -9.997 -8.635 1.00 95.25 285 ARG A CA 1
ATOM 2125 C C . ARG A 1 285 ? -11.623 -9.068 -7.445 1.00 95.25 285 ARG A C 1
ATOM 2127 O O . ARG A 1 285 ? -12.543 -8.776 -6.688 1.00 95.25 285 ARG A O 1
ATOM 2134 N N . VAL A 1 286 ? -10.381 -8.614 -7.264 1.00 97.06 286 VAL A N 1
ATOM 2135 C CA . VAL A 1 286 ? -10.029 -7.647 -6.210 1.00 97.06 286 VAL A CA 1
ATOM 2136 C C . VAL A 1 286 ? -10.608 -6.262 -6.528 1.00 97.06 286 VAL A C 1
ATOM 2138 O O . VAL A 1 286 ? -11.137 -5.600 -5.638 1.00 97.06 286 VAL A O 1
ATOM 2141 N N . PHE A 1 287 ? -10.562 -5.828 -7.790 1.00 95.44 287 PHE A N 1
ATOM 2142 C CA . PHE A 1 287 ? -11.126 -4.550 -8.237 1.00 95.44 287 PHE A CA 1
ATOM 2143 C C . PHE A 1 287 ? -12.661 -4.554 -8.226 1.00 95.44 287 PHE A C 1
ATOM 2145 O O . PHE A 1 287 ? -13.257 -3.575 -7.778 1.00 95.44 287 PHE A O 1
ATOM 2152 N N . ASP A 1 288 ? -13.295 -5.657 -8.631 1.00 95.62 288 ASP A N 1
ATOM 2153 C CA . ASP A 1 288 ? -14.746 -5.860 -8.567 1.00 95.62 288 ASP A CA 1
ATOM 2154 C C . ASP A 1 288 ? -15.242 -5.765 -7.119 1.00 95.62 288 ASP A C 1
ATOM 2156 O O . ASP A 1 288 ? -16.208 -5.054 -6.837 1.00 95.62 288 ASP A O 1
ATOM 2160 N N . LEU A 1 289 ? -14.532 -6.398 -6.176 1.00 97.50 289 LEU A N 1
ATOM 2161 C CA . LEU A 1 289 ? -14.834 -6.285 -4.751 1.00 97.50 289 LEU A CA 1
ATOM 2162 C C . LEU A 1 289 ? -14.647 -4.848 -4.240 1.00 97.50 289 LEU A C 1
ATOM 2164 O O . LEU A 1 289 ? -15.527 -4.336 -3.554 1.00 97.50 289 LEU A O 1
ATOM 2168 N N . ILE A 1 290 ? -13.562 -4.151 -4.600 1.00 97.62 290 ILE A N 1
ATOM 2169 C CA . ILE A 1 290 ? -13.381 -2.727 -4.249 1.00 97.62 290 ILE A CA 1
ATOM 2170 C C . ILE A 1 290 ? -14.535 -1.870 -4.792 1.00 97.62 290 ILE A C 1
ATOM 2172 O O . ILE A 1 290 ? -15.026 -0.984 -4.086 1.00 97.62 290 ILE A O 1
ATOM 2176 N N . ALA A 1 291 ? -14.988 -2.124 -6.021 1.00 96.44 291 ALA A N 1
ATOM 2177 C CA . ALA A 1 291 ? -16.111 -1.417 -6.628 1.00 96.44 291 ALA A CA 1
ATOM 2178 C C . ALA A 1 291 ? -17.434 -1.716 -5.900 1.00 96.44 291 ALA A C 1
ATOM 2180 O O . ALA A 1 291 ? -18.175 -0.784 -5.578 1.00 96.44 291 ALA A O 1
ATOM 2181 N N . ALA A 1 292 ? -17.698 -2.983 -5.567 1.00 97.06 292 ALA A N 1
ATOM 2182 C CA . ALA A 1 292 ? -18.870 -3.402 -4.801 1.00 97.06 292 ALA A CA 1
ATOM 2183 C C . ALA A 1 292 ? -18.882 -2.798 -3.386 1.00 97.06 292 ALA A C 1
ATOM 2185 O O . ALA A 1 292 ? -19.905 -2.270 -2.947 1.00 97.06 292 ALA A O 1
ATOM 2186 N N . LEU A 1 293 ? -17.734 -2.791 -2.697 1.00 97.19 293 LEU A N 1
ATOM 2187 C CA . LEU A 1 293 ? -17.563 -2.138 -1.397 1.00 97.19 293 LEU A CA 1
ATOM 2188 C C . LEU A 1 293 ? -17.839 -0.640 -1.502 1.00 97.19 293 LEU A C 1
ATOM 2190 O O . LEU A 1 293 ? -18.638 -0.112 -0.733 1.00 97.19 293 LEU A O 1
ATOM 2194 N N . ARG A 1 294 ? -17.251 0.043 -2.491 1.00 96.19 294 ARG A N 1
ATOM 2195 C CA . ARG A 1 294 ? -17.484 1.475 -2.725 1.00 96.19 294 ARG A CA 1
ATOM 2196 C C . ARG A 1 294 ? -18.958 1.783 -3.001 1.00 96.19 294 ARG A C 1
ATOM 2198 O O . ARG A 1 294 ? -19.440 2.810 -2.537 1.00 96.19 294 ARG A O 1
ATOM 2205 N N . GLY A 1 295 ? -19.665 0.906 -3.715 1.00 95.62 295 GLY A N 1
ATOM 2206 C CA . GLY A 1 295 ? -21.109 1.015 -3.943 1.00 95.62 295 GLY A CA 1
ATOM 2207 C C . GLY A 1 295 ? -21.959 0.790 -2.686 1.00 95.62 295 GLY A C 1
ATOM 2208 O O . GLY A 1 295 ? -23.048 1.350 -2.582 1.00 95.62 295 GLY A O 1
ATOM 2209 N N . ALA A 1 296 ? -21.465 0.014 -1.716 1.00 95.94 296 ALA A N 1
ATOM 2210 C CA . ALA A 1 296 ? -22.144 -0.233 -0.444 1.00 95.94 296 ALA A CA 1
ATOM 2211 C C . ALA A 1 296 ? -21.925 0.880 0.604 1.00 95.94 296 ALA A C 1
ATOM 2213 O O . ALA A 1 296 ? -22.760 1.046 1.496 1.00 95.94 296 ALA A O 1
ATOM 2214 N N . MET A 1 297 ? -20.832 1.648 0.514 1.00 95.12 297 MET A N 1
ATOM 2215 C CA . MET A 1 297 ? -20.489 2.686 1.496 1.00 95.12 297 MET A CA 1
ATOM 2216 C C . MET A 1 297 ? -21.404 3.913 1.405 1.00 95.12 297 MET A C 1
ATOM 2218 O O . MET A 1 297 ? -21.297 4.743 0.501 1.00 95.12 297 MET A O 1
ATOM 2222 N N . ARG A 1 298 ? -22.278 4.067 2.403 1.00 94.06 298 ARG A N 1
ATOM 2223 C CA . ARG A 1 298 ? -23.163 5.231 2.559 1.00 94.06 298 ARG A CA 1
ATOM 2224 C C . ARG A 1 298 ? -22.409 6.444 3.138 1.00 94.06 298 ARG A C 1
ATOM 2226 O O . ARG A 1 298 ? -21.443 6.259 3.877 1.00 94.06 298 ARG A O 1
ATOM 2233 N N . PRO A 1 299 ? -22.876 7.690 2.908 1.00 92.50 299 PRO A N 1
ATOM 2234 C CA . PRO A 1 299 ? -22.231 8.903 3.438 1.00 92.50 299 PRO A CA 1
ATOM 2235 C C . PRO A 1 299 ? -22.074 8.956 4.968 1.00 92.50 299 PRO A C 1
ATOM 2237 O O . PRO A 1 299 ? -21.167 9.611 5.470 1.00 92.50 299 PRO A O 1
ATOM 2240 N N . HIS A 1 300 ? -22.953 8.266 5.698 1.00 95.44 300 HIS A N 1
ATOM 2241 C CA . HIS A 1 300 ? -22.937 8.135 7.160 1.00 95.44 300 HIS A CA 1
ATOM 2242 C C . HIS A 1 300 ? -22.740 6.676 7.601 1.00 95.44 300 HIS A C 1
ATOM 2244 O O . HIS A 1 300 ? -23.245 6.277 8.648 1.00 95.44 300 HIS A O 1
ATOM 2250 N N . ALA A 1 301 ? -22.070 5.865 6.775 1.00 96.69 301 ALA A N 1
ATOM 2251 C CA . ALA A 1 301 ? -21.830 4.462 7.083 1.00 96.69 301 ALA A CA 1
ATOM 2252 C C . ALA A 1 301 ? -21.105 4.295 8.427 1.00 96.69 301 ALA A C 1
ATOM 2254 O O . ALA A 1 301 ? -20.184 5.054 8.751 1.00 96.69 301 ALA A O 1
ATOM 2255 N N . ARG A 1 302 ? -21.500 3.272 9.183 1.00 98.25 302 ARG A N 1
ATOM 2256 C CA . ARG A 1 302 ? -20.843 2.865 10.426 1.00 98.25 302 ARG A CA 1
ATOM 2257 C C . ARG A 1 302 ? -20.210 1.493 10.269 1.00 98.25 302 ARG A C 1
ATOM 2259 O O . ARG A 1 302 ? -20.843 0.579 9.742 1.00 98.25 302 ARG A O 1
ATOM 2266 N N . LEU A 1 303 ? -18.985 1.347 10.768 1.00 98.62 303 LEU A N 1
ATOM 2267 C CA . LEU A 1 303 ? -18.315 0.054 10.882 1.00 98.62 303 LEU A CA 1
ATOM 2268 C C . LEU A 1 303 ? -18.207 -0.340 12.354 1.00 98.62 303 LEU A C 1
ATOM 2270 O O . LEU A 1 303 ? -17.713 0.441 13.170 1.00 98.62 303 LEU A O 1
ATOM 2274 N N . GLN A 1 304 ? -18.616 -1.564 12.684 1.00 98.75 304 GLN A N 1
ATOM 2275 C CA . GLN A 1 304 ? -18.279 -2.197 13.960 1.00 98.75 304 GLN A CA 1
ATOM 2276 C C . GLN A 1 304 ? -17.221 -3.267 13.694 1.00 98.75 304 GLN A C 1
ATOM 2278 O O . GLN A 1 304 ? -17.472 -4.206 12.940 1.00 98.75 304 GLN A O 1
ATOM 2283 N N . VAL A 1 305 ? -16.039 -3.121 14.299 1.00 98.75 305 VAL A N 1
ATOM 2284 C CA . VAL A 1 305 ? -14.883 -4.003 14.062 1.00 98.75 305 VAL A CA 1
ATOM 2285 C C . VAL A 1 305 ? -14.537 -4.752 15.339 1.00 98.75 305 VAL A C 1
ATOM 2287 O O . VAL A 1 305 ? -14.369 -4.134 16.391 1.00 98.75 305 VAL A O 1
ATOM 2290 N N . ARG A 1 306 ? -14.411 -6.079 15.261 1.00 98.69 306 ARG A N 1
ATOM 2291 C CA . ARG A 1 306 ? -14.115 -6.949 16.411 1.00 98.69 306 ARG A CA 1
ATOM 2292 C C . ARG A 1 306 ? -13.047 -7.985 16.053 1.00 98.69 306 ARG A C 1
ATOM 2294 O O . ARG A 1 306 ? -12.944 -8.367 14.895 1.00 98.69 306 ARG A O 1
ATOM 2301 N N . SER A 1 307 ? -12.264 -8.471 17.015 1.00 98.06 307 SER A N 1
ATOM 2302 C CA . SER A 1 307 ? -11.399 -9.651 16.812 1.00 98.06 307 SER A CA 1
ATOM 2303 C C . SER A 1 307 ? -11.174 -10.433 18.106 1.00 98.06 307 SER A C 1
ATOM 2305 O O . SER A 1 307 ? -11.304 -9.885 19.203 1.00 98.06 307 SER A O 1
ATOM 2307 N N . GLN A 1 308 ? -10.777 -11.706 17.995 1.00 96.56 308 GLN A N 1
ATOM 2308 C CA . GLN A 1 308 ? -10.448 -12.540 19.162 1.00 96.56 308 GLN A CA 1
ATOM 2309 C C . GLN A 1 308 ? -9.231 -12.019 19.950 1.00 96.56 308 GLN A C 1
ATOM 2311 O O . GLN A 1 308 ? -9.148 -12.231 21.158 1.00 96.56 308 GLN A O 1
ATOM 2316 N N . ALA A 1 309 ? -8.324 -11.273 19.309 1.00 96.69 309 ALA A N 1
ATOM 2317 C CA . ALA A 1 309 ? -7.206 -10.607 19.983 1.00 96.69 309 ALA A CA 1
ATOM 2318 C C . ALA A 1 309 ? -7.649 -9.433 20.888 1.00 96.69 309 ALA A C 1
ATOM 2320 O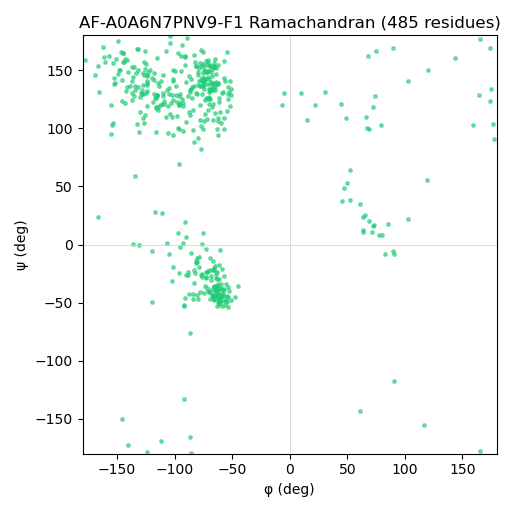 O . ALA A 1 309 ? -6.864 -8.929 21.706 1.00 96.69 309 ALA A O 1
ATOM 2321 N N . GLY A 1 310 ? -8.912 -9.007 20.776 1.00 98.06 310 GLY A N 1
ATOM 2322 C CA . GLY A 1 310 ? -9.531 -7.956 21.580 1.00 98.06 310 GLY A CA 1
ATOM 2323 C C . GLY A 1 310 ? -9.664 -6.611 20.866 1.00 98.06 310 GLY A C 1
ATOM 2324 O O . GLY A 1 310 ? -9.746 -5.590 21.548 1.00 98.06 310 GLY A O 1
ATOM 2325 N N . THR A 1 311 ? -9.661 -6.581 19.526 1.00 98.69 311 THR A N 1
ATOM 2326 C CA . THR A 1 311 ? -10.147 -5.400 18.797 1.00 98.69 311 THR A CA 1
ATOM 2327 C C . THR A 1 311 ? -11.639 -5.239 19.077 1.00 98.69 311 THR A C 1
ATOM 2329 O O . THR A 1 311 ? -12.388 -6.216 19.059 1.00 98.69 311 THR A O 1
ATOM 2332 N N . SER A 1 312 ? -12.059 -4.008 19.347 1.00 98.69 312 SER A N 1
ATOM 2333 C CA . SER A 1 312 ? -13.445 -3.583 19.521 1.00 98.69 312 SER A CA 1
ATOM 2334 C C . SER A 1 312 ? -13.515 -2.092 19.195 1.00 98.69 312 SER A C 1
ATOM 2336 O O . SER A 1 312 ? -13.226 -1.260 20.058 1.00 98.69 312 SER A O 1
ATOM 2338 N N . LEU A 1 313 ? -13.865 -1.763 17.951 1.00 98.62 313 LEU A N 1
ATOM 2339 C CA . LEU A 1 313 ? -13.993 -0.392 17.456 1.00 98.62 313 LEU A CA 1
ATOM 2340 C C . LEU A 1 313 ? -15.409 -0.103 16.963 1.00 98.62 313 LEU A C 1
ATOM 2342 O O . LEU A 1 313 ? -16.017 -0.931 16.283 1.00 98.62 313 LEU A O 1
ATOM 2346 N N . GLU A 1 314 ? -15.858 1.123 17.210 1.00 98.75 314 GLU A N 1
ATOM 2347 C CA . GLU A 1 314 ? -16.887 1.787 16.414 1.00 98.75 314 GLU A CA 1
ATOM 2348 C C . GLU A 1 314 ? -16.220 2.867 15.554 1.00 98.75 314 GLU A C 1
ATOM 2350 O O . GLU A 1 314 ? -15.382 3.642 16.030 1.00 98.75 314 GLU A O 1
ATOM 2355 N N . VAL A 1 315 ? -16.575 2.895 14.270 1.00 98.69 315 VAL A N 1
ATOM 2356 C CA . VAL A 1 315 ? -16.070 3.861 13.292 1.00 98.69 315 VAL A CA 1
ATOM 2357 C C . VAL A 1 315 ? -17.245 4.507 12.571 1.00 98.69 315 VAL A C 1
ATOM 2359 O O . VAL A 1 315 ? -18.120 3.803 12.067 1.00 98.69 315 VAL A O 1
ATOM 2362 N N . GLU A 1 316 ? -17.231 5.833 12.455 1.00 98.00 316 GLU A N 1
ATOM 2363 C CA . GLU A 1 316 ? -18.231 6.591 11.695 1.00 98.00 316 GLU A CA 1
ATOM 2364 C C . GLU A 1 316 ? -17.609 7.277 10.474 1.00 98.00 316 GLU A C 1
ATOM 2366 O O . GLU A 1 316 ? -16.520 7.858 10.550 1.00 98.00 316 GLU A O 1
ATOM 2371 N N . MET A 1 317 ? -18.323 7.242 9.348 1.00 96.81 317 MET A N 1
ATOM 2372 C CA . MET A 1 317 ? -18.028 8.023 8.143 1.00 96.81 317 MET A CA 1
ATOM 2373 C C . MET A 1 317 ? -18.756 9.376 8.153 1.00 96.81 317 MET A C 1
ATOM 2375 O O . MET A 1 317 ? -19.741 9.564 8.869 1.00 96.81 317 MET A O 1
ATOM 2379 N N . ALA A 1 318 ? -18.296 10.317 7.322 1.00 95.69 318 ALA A N 1
ATOM 2380 C CA . ALA A 1 318 ? -18.982 11.589 7.086 1.00 95.69 318 ALA A CA 1
ATOM 2381 C C . ALA A 1 318 ? -19.112 11.897 5.580 1.00 95.69 318 ALA A C 1
ATOM 2383 O O . ALA A 1 318 ? -18.213 11.541 4.818 1.00 95.69 318 ALA A O 1
ATOM 2384 N N . PRO A 1 319 ? -20.159 12.625 5.132 1.00 95.38 319 PRO A N 1
ATOM 2385 C CA . PRO A 1 319 ? -20.436 12.838 3.706 1.00 95.38 319 PRO A CA 1
ATOM 2386 C C . PRO A 1 319 ? -19.361 13.601 2.926 1.00 95.38 319 PRO A C 1
ATOM 2388 O O . PRO A 1 319 ? -19.283 13.476 1.707 1.00 95.38 319 PRO A O 1
ATOM 2391 N N . ASN A 1 320 ? -18.546 14.411 3.606 1.00 95.50 320 ASN A N 1
ATOM 2392 C CA . ASN A 1 320 ? -17.423 15.118 2.988 1.00 95.50 320 ASN A CA 1
ATOM 2393 C C . ASN A 1 320 ? -16.179 14.228 2.808 1.00 95.50 320 ASN A C 1
ATOM 2395 O O . ASN A 1 320 ? -15.238 14.648 2.136 1.00 95.50 320 ASN A O 1
ATOM 2399 N N . LEU A 1 321 ? -16.159 13.037 3.417 1.00 96.94 321 LEU A N 1
ATOM 2400 C CA . LEU A 1 321 ? -15.040 12.104 3.378 1.00 96.94 321 LEU A CA 1
ATOM 2401 C C . LEU A 1 321 ? -15.270 11.070 2.270 1.00 96.94 321 LEU A C 1
ATOM 2403 O O . LEU A 1 321 ? -16.272 10.358 2.234 1.00 96.94 321 LEU A O 1
ATOM 2407 N N . ARG A 1 322 ? -14.340 11.028 1.317 1.00 96.69 322 ARG A N 1
ATOM 2408 C CA . ARG A 1 322 ? -14.428 10.255 0.078 1.00 96.69 322 ARG A CA 1
ATOM 2409 C C . ARG A 1 322 ? -13.534 9.027 0.143 1.00 96.69 322 ARG A C 1
ATOM 2411 O O . ARG A 1 322 ? -12.327 9.135 0.358 1.00 96.69 322 ARG A O 1
ATOM 2418 N N . TRP A 1 323 ? -14.121 7.885 -0.185 1.00 97.06 323 TRP A N 1
ATOM 2419 C CA . TRP A 1 323 ? -13.388 6.652 -0.430 1.00 97.06 323 TRP A CA 1
ATOM 2420 C C . TRP A 1 323 ? -12.645 6.700 -1.770 1.00 97.06 323 TRP A C 1
ATOM 2422 O O . TRP A 1 323 ? -13.201 7.119 -2.790 1.00 97.06 323 TRP A O 1
ATOM 2432 N N . PHE A 1 324 ? -11.409 6.207 -1.787 1.00 95.69 324 PHE A N 1
ATOM 2433 C CA . PHE A 1 324 ? -10.623 5.965 -2.992 1.00 95.69 324 PHE A CA 1
ATOM 2434 C C . PHE A 1 324 ? -10.126 4.516 -3.039 1.00 95.69 324 PHE A C 1
ATOM 2436 O O . PHE A 1 324 ? -9.899 3.879 -2.014 1.00 95.69 324 PHE A O 1
ATOM 2443 N N . ALA A 1 325 ? -9.946 3.987 -4.247 1.00 95.12 325 ALA A N 1
ATOM 2444 C CA . ALA A 1 325 ? -9.375 2.662 -4.447 1.00 95.12 325 ALA A CA 1
ATOM 2445 C C . ALA A 1 325 ? -7.841 2.702 -4.343 1.00 95.12 325 ALA A C 1
ATOM 2447 O O . ALA A 1 325 ? -7.190 3.499 -5.028 1.00 95.12 325 ALA A O 1
ATOM 2448 N N . ASN A 1 326 ? -7.273 1.806 -3.537 1.00 93.19 326 ASN A N 1
ATOM 2449 C CA . ASN A 1 326 ? -5.896 1.330 -3.656 1.00 93.19 326 ASN A CA 1
ATOM 2450 C C . ASN A 1 326 ? -5.915 0.016 -4.453 1.00 93.19 326 ASN A C 1
ATOM 2452 O O . ASN A 1 326 ? -5.761 -1.072 -3.901 1.00 93.19 326 ASN A O 1
ATOM 2456 N N . GLY A 1 327 ? -6.230 0.115 -5.745 1.00 88.44 327 GLY A N 1
ATOM 2457 C CA . GLY A 1 327 ? -6.466 -1.038 -6.614 1.00 88.44 327 GLY A CA 1
ATOM 2458 C C . GLY A 1 327 ? -7.276 -0.664 -7.849 1.00 88.44 327 GLY A C 1
ATOM 2459 O O . GLY A 1 327 ? -8.489 -0.494 -7.767 1.00 88.44 327 GLY A O 1
ATOM 2460 N N . SER A 1 328 ? -6.596 -0.536 -8.983 1.00 91.25 328 SER A N 1
ATOM 2461 C CA . SER A 1 328 ? -7.187 -0.439 -10.320 1.00 91.25 328 SER A CA 1
ATOM 2462 C C . SER A 1 328 ? -6.124 -0.772 -11.365 1.00 91.25 328 SER A C 1
ATOM 2464 O O . SER A 1 328 ? -4.932 -0.640 -11.082 1.00 91.25 328 SER A O 1
ATOM 2466 N N . THR A 1 329 ? -6.533 -1.105 -12.590 1.00 94.25 329 THR A N 1
ATOM 2467 C CA . THR A 1 329 ? -5.624 -1.104 -13.748 1.00 94.25 329 THR A CA 1
ATOM 2468 C C . THR A 1 329 ? -4.934 0.259 -13.867 1.00 94.25 329 THR A C 1
ATOM 2470 O O . THR A 1 329 ? -5.572 1.307 -13.717 1.00 94.25 329 THR A O 1
ATOM 2473 N N . ILE A 1 330 ? -3.627 0.251 -14.110 1.00 96.00 330 ILE A N 1
ATOM 2474 C CA . ILE A 1 330 ? -2.787 1.446 -14.179 1.00 96.00 330 ILE A CA 1
ATOM 2475 C C . ILE A 1 330 ? -2.902 2.032 -15.588 1.00 96.00 330 ILE A C 1
ATOM 2477 O O . ILE A 1 330 ? -2.490 1.404 -16.562 1.00 96.00 330 ILE A O 1
ATOM 2481 N N . ARG A 1 331 ? -3.450 3.246 -15.715 1.00 96.69 331 ARG A N 1
ATOM 2482 C CA . ARG A 1 331 ? -3.487 3.976 -16.996 1.00 96.69 331 ARG A CA 1
ATOM 2483 C C . ARG A 1 331 ? -2.159 4.716 -17.236 1.00 96.69 331 ARG A C 1
ATOM 2485 O O . ARG A 1 331 ? -1.369 4.918 -16.317 1.00 96.69 331 ARG A O 1
ATOM 2492 N N . SER A 1 332 ? -1.902 5.136 -18.475 1.00 97.75 332 SER A N 1
ATOM 2493 C CA . SER A 1 332 ? -0.707 5.922 -18.840 1.00 97.75 332 SER A CA 1
ATOM 2494 C C . SER A 1 332 ? -0.526 7.147 -17.926 1.00 97.75 332 SER A C 1
ATOM 2496 O O . SER A 1 332 ? -1.461 7.926 -17.740 1.00 97.75 332 SER A O 1
ATOM 2498 N N . GLY A 1 333 ? 0.670 7.305 -17.351 1.00 97.31 333 GLY A N 1
ATOM 2499 C CA . GLY A 1 333 ? 0.997 8.368 -16.393 1.00 97.31 333 GLY A CA 1
ATOM 2500 C C . GLY A 1 333 ? 0.523 8.113 -14.957 1.00 97.31 333 GLY A C 1
ATOM 2501 O O . GLY A 1 333 ? 0.609 9.011 -14.124 1.00 97.31 333 GLY A O 1
ATOM 2502 N N . GLN A 1 334 ? 0.021 6.915 -14.649 1.00 96.94 334 GLN A N 1
ATOM 2503 C CA . GLN A 1 334 ? -0.361 6.503 -13.297 1.00 96.94 334 GLN A CA 1
ATOM 2504 C C . GLN A 1 334 ? 0.633 5.491 -12.719 1.00 96.94 334 GLN A C 1
ATOM 2506 O O . GLN A 1 334 ? 1.455 4.905 -13.428 1.00 96.94 334 GLN A O 1
ATOM 2511 N N . TRP A 1 335 ? 0.532 5.271 -11.410 1.00 96.44 335 TRP A N 1
ATOM 2512 C CA . TRP A 1 335 ? 1.332 4.290 -10.692 1.00 96.44 335 TRP A CA 1
ATOM 2513 C C . TRP A 1 335 ? 0.524 3.611 -9.586 1.00 96.44 335 TRP A C 1
ATOM 2515 O O . TRP A 1 335 ? -0.487 4.153 -9.132 1.00 96.44 335 TRP A O 1
ATOM 2525 N N . LEU A 1 336 ? 0.983 2.440 -9.144 1.00 94.38 336 LEU A N 1
ATOM 2526 C CA . LEU A 1 336 ? 0.424 1.732 -7.993 1.00 94.38 336 LEU A CA 1
ATOM 2527 C C . LEU A 1 336 ? 1.512 0.928 -7.271 1.00 94.38 336 LEU A C 1
ATOM 2529 O O . LEU A 1 336 ? 2.456 0.443 -7.901 1.00 94.38 336 LEU A O 1
ATOM 2533 N N . ASN A 1 337 ? 1.352 0.755 -5.958 1.00 93.75 337 ASN A N 1
ATOM 2534 C CA . ASN A 1 337 ? 2.100 -0.255 -5.216 1.00 93.75 337 ASN A CA 1
ATOM 2535 C C . ASN A 1 337 ? 1.601 -1.664 -5.572 1.00 93.75 337 ASN A C 1
ATOM 2537 O O . ASN A 1 337 ? 0.415 -1.864 -5.845 1.00 93.75 337 ASN A O 1
ATOM 2541 N N . VAL A 1 338 ? 2.494 -2.650 -5.523 1.00 94.19 338 VAL A N 1
ATOM 2542 C CA . VAL A 1 338 ? 2.125 -4.067 -5.505 1.00 94.19 338 VAL A CA 1
ATOM 2543 C C . VAL A 1 338 ? 2.604 -4.681 -4.184 1.00 94.19 338 VAL A C 1
ATOM 2545 O O . VAL A 1 338 ? 3.793 -4.594 -3.881 1.00 94.19 338 VAL A O 1
ATOM 2548 N N . PRO A 1 339 ? 1.708 -5.324 -3.415 1.00 93.69 339 PRO A N 1
ATOM 2549 C CA . PRO A 1 339 ? 0.310 -5.567 -3.738 1.00 93.69 339 PRO A CA 1
ATOM 2550 C C . PRO A 1 339 ? -0.573 -4.337 -3.546 1.00 93.69 339 PRO A C 1
ATOM 2552 O O . PRO A 1 339 ? -0.225 -3.332 -2.932 1.00 93.69 339 PRO A O 1
ATOM 2555 N N . TYR A 1 340 ? -1.759 -4.495 -4.097 1.00 93.62 340 TYR A N 1
ATOM 2556 C CA . TYR A 1 340 ? -2.902 -3.617 -3.987 1.00 93.62 340 TYR A CA 1
ATOM 2557 C C . TYR A 1 340 ? -4.075 -4.444 -3.452 1.00 93.62 340 TYR A C 1
ATOM 2559 O O . TYR A 1 340 ? -3.968 -5.659 -3.236 1.00 93.62 340 TYR A O 1
ATOM 2567 N N . GLY A 1 341 ? -5.220 -3.790 -3.311 1.00 96.19 341 GLY A N 1
ATOM 2568 C CA . GLY A 1 341 ? -6.455 -4.419 -2.890 1.00 96.19 341 GLY A CA 1
ATOM 2569 C C . GLY A 1 341 ? -6.989 -3.837 -1.595 1.00 96.19 341 GLY A C 1
ATOM 2570 O O . GLY A 1 341 ? -7.226 -4.595 -0.669 1.00 96.19 341 GLY A O 1
ATOM 2571 N N . ALA A 1 342 ? -7.202 -2.523 -1.518 1.00 97.56 342 ALA A N 1
ATOM 2572 C CA . ALA A 1 342 ? -7.941 -1.913 -0.414 1.00 97.56 342 ALA A CA 1
ATOM 2573 C C . ALA A 1 342 ? -8.856 -0.780 -0.898 1.00 97.56 342 ALA A C 1
ATOM 2575 O O . ALA A 1 342 ? -8.536 -0.062 -1.849 1.00 97.56 342 ALA A O 1
ATOM 2576 N N . LEU A 1 343 ? -9.984 -0.589 -0.213 1.00 98.06 343 LEU A N 1
ATOM 2577 C CA . LEU A 1 343 ? -10.787 0.628 -0.297 1.00 98.06 343 LEU A CA 1
ATOM 2578 C C . LEU A 1 343 ? -10.416 1.526 0.890 1.00 98.06 343 LEU A C 1
ATOM 2580 O O . LEU A 1 343 ? -10.498 1.099 2.038 1.00 98.06 343 LEU A O 1
ATOM 2584 N N . VAL A 1 344 ? -9.983 2.757 0.623 1.00 98.19 344 VAL A N 1
ATOM 2585 C CA . VAL A 1 344 ? -9.303 3.610 1.610 1.00 98.19 344 VAL A CA 1
ATOM 2586 C C . VAL A 1 344 ? -10.027 4.945 1.768 1.00 98.19 344 VAL A C 1
ATOM 2588 O O . VAL A 1 344 ? -10.492 5.527 0.788 1.00 98.19 344 VAL A O 1
ATOM 2591 N N . THR A 1 345 ? -10.129 5.449 2.995 1.00 98.12 345 THR A N 1
ATOM 2592 C CA . THR A 1 345 ? -10.714 6.761 3.321 1.00 98.12 345 THR A CA 1
ATOM 2593 C C . THR A 1 345 ? -10.052 7.360 4.562 1.00 98.12 345 THR A C 1
ATOM 2595 O O . THR A 1 345 ? -9.261 6.695 5.225 1.00 98.12 345 THR A O 1
ATOM 2598 N N . SER A 1 346 ? -10.409 8.593 4.917 1.00 98.00 346 SER A N 1
ATOM 2599 C CA . SER A 1 346 ? -10.213 9.111 6.275 1.00 98.00 346 SER A CA 1
ATOM 2600 C C . SER A 1 346 ? -11.525 8.916 7.055 1.00 98.00 346 SER A C 1
ATOM 2602 O O . SER A 1 346 ? -12.577 9.269 6.517 1.00 98.00 346 SER A O 1
ATOM 2604 N N . PRO A 1 347 ? -11.525 8.335 8.269 1.00 97.56 347 PRO A N 1
ATOM 2605 C CA . PRO A 1 347 ? -12.736 8.205 9.081 1.00 97.56 347 PRO A CA 1
ATOM 2606 C C . PRO A 1 347 ? -13.108 9.535 9.756 1.00 97.56 347 PRO A C 1
ATOM 2608 O O . PRO A 1 347 ? -12.246 10.370 10.038 1.00 97.56 347 PRO A O 1
ATOM 2611 N N . ALA A 1 348 ? -14.393 9.734 10.065 1.00 97.00 348 ALA A N 1
ATOM 2612 C CA . ALA A 1 348 ? -14.842 10.907 10.817 1.00 97.00 348 ALA A CA 1
ATOM 2613 C C . ALA A 1 348 ? -14.604 10.730 12.323 1.00 97.00 348 ALA A C 1
ATOM 2615 O O . ALA A 1 348 ? -14.106 11.646 12.979 1.00 97.00 348 ALA A O 1
ATOM 2616 N N . GLN A 1 349 ? -14.927 9.541 12.842 1.00 97.19 349 GLN A N 1
ATOM 2617 C CA . GLN A 1 349 ? -14.707 9.128 14.228 1.00 97.19 349 GLN A CA 1
ATOM 2618 C C . GLN A 1 349 ? -14.157 7.703 14.279 1.00 97.19 349 GLN A C 1
ATOM 2620 O O . GLN A 1 349 ? -14.565 6.857 13.485 1.00 97.19 349 GLN A O 1
ATOM 2625 N N . VAL A 1 350 ? -13.267 7.437 15.238 1.00 98.62 350 VAL A N 1
ATOM 2626 C CA . VAL A 1 350 ? -12.840 6.088 15.647 1.00 98.62 350 VAL A CA 1
ATOM 2627 C C . VAL A 1 350 ? -12.792 6.072 17.170 1.00 98.62 350 VAL A C 1
ATOM 2629 O O . VAL A 1 350 ? -12.100 6.904 17.764 1.00 98.62 350 VAL A O 1
ATOM 2632 N N . THR A 1 351 ? -13.506 5.137 17.792 1.00 98.75 351 THR A N 1
ATOM 2633 C CA . THR A 1 351 ? -13.576 4.997 19.252 1.00 98.75 351 THR A CA 1
ATOM 2634 C C . THR A 1 351 ? -13.485 3.523 19.644 1.00 98.75 351 THR A C 1
ATOM 2636 O O . THR A 1 351 ? -14.070 2.665 18.984 1.00 98.75 351 THR A O 1
ATOM 2639 N N . GLY A 1 352 ? -12.761 3.223 20.725 1.00 98.75 352 GLY A N 1
ATOM 2640 C CA . GLY A 1 352 ? -12.582 1.865 21.251 1.00 98.75 352 GLY A CA 1
ATOM 2641 C C . GLY A 1 352 ? -11.127 1.398 21.209 1.00 98.75 352 GLY A C 1
ATOM 2642 O O . GLY A 1 352 ? -10.210 2.213 21.221 1.00 98.75 352 GLY A O 1
ATOM 2643 N N . THR A 1 353 ? -10.895 0.086 21.167 1.00 98.88 353 THR A N 1
ATOM 2644 C CA . THR A 1 353 ? -9.542 -0.498 21.177 1.00 98.88 353 THR A CA 1
ATOM 2645 C C . THR A 1 353 ? -9.249 -1.220 19.868 1.00 98.88 353 THR A C 1
ATOM 2647 O O . THR A 1 353 ? -9.998 -2.102 19.456 1.00 98.88 353 THR A O 1
ATOM 2650 N N . TYR A 1 354 ? -8.125 -0.888 19.241 1.00 98.81 354 TYR A N 1
ATOM 2651 C CA . TYR A 1 354 ? -7.567 -1.587 18.086 1.00 98.81 354 TYR A CA 1
ATOM 2652 C C . TYR A 1 354 ? -6.365 -2.423 18.526 1.00 98.81 354 TYR A C 1
ATOM 2654 O O . TYR A 1 354 ? -5.511 -1.940 19.275 1.00 98.81 354 TYR A O 1
ATOM 2662 N N . VAL A 1 355 ? -6.292 -3.671 18.070 1.00 98.75 355 VAL A N 1
ATOM 2663 C CA . VAL A 1 355 ? -5.192 -4.591 18.372 1.00 98.75 355 VAL A CA 1
ATOM 2664 C C . VAL A 1 355 ? -4.434 -4.893 17.091 1.00 98.75 355 VAL A C 1
ATOM 2666 O O . VAL A 1 355 ? -4.979 -5.478 16.164 1.00 98.75 355 VAL A O 1
ATOM 2669 N N . VAL A 1 356 ? -3.171 -4.482 17.059 1.00 98.62 356 VAL A N 1
ATOM 2670 C CA . VAL A 1 356 ? -2.238 -4.691 15.953 1.00 98.62 356 VAL A CA 1
ATOM 2671 C C . VAL A 1 356 ? -1.467 -5.979 16.212 1.00 98.62 356 VAL A C 1
ATOM 2673 O O . VAL A 1 356 ? -0.502 -5.993 16.977 1.00 98.62 356 VAL A O 1
ATOM 2676 N N . ASP A 1 357 ? -1.911 -7.065 15.597 1.00 97.94 357 ASP A N 1
ATOM 2677 C CA . ASP A 1 357 ? -1.352 -8.417 15.712 1.00 97.94 357 ASP A CA 1
ATOM 2678 C C . ASP A 1 357 ? -0.854 -8.985 14.365 1.00 97.94 357 ASP A C 1
ATOM 2680 O O . ASP A 1 357 ? -0.191 -10.023 14.348 1.00 97.94 357 ASP A O 1
ATOM 2684 N N . ALA A 1 358 ? -1.069 -8.282 13.246 1.00 97.75 358 ALA A N 1
ATOM 2685 C CA . ALA A 1 358 ? -0.463 -8.625 11.961 1.00 97.75 358 ALA A CA 1
ATOM 2686 C C . ALA A 1 358 ? 0.925 -7.980 11.813 1.00 97.75 358 ALA A C 1
ATOM 2688 O O . ALA A 1 358 ? 1.932 -8.667 11.993 1.00 97.75 358 ALA A O 1
ATOM 2689 N N . SER A 1 359 ? 0.996 -6.674 11.535 1.00 97.50 359 SER A N 1
ATOM 2690 C CA . SER A 1 359 ? 2.253 -5.945 11.294 1.00 97.50 359 SER A CA 1
ATOM 2691 C C . SER A 1 359 ? 2.108 -4.422 11.432 1.00 97.50 359 SER A C 1
ATOM 2693 O O . SER A 1 359 ? 1.007 -3.882 11.554 1.00 97.50 359 SER A O 1
ATOM 2695 N N . MET A 1 360 ? 3.245 -3.721 11.434 1.00 96.56 360 MET A N 1
ATOM 2696 C CA . MET A 1 360 ? 3.352 -2.263 11.551 1.00 96.56 360 MET A CA 1
ATOM 2697 C C . MET A 1 360 ? 4.332 -1.723 10.503 1.00 96.56 360 MET A C 1
ATOM 2699 O O . MET A 1 360 ? 5.310 -2.385 10.159 1.00 96.56 360 MET A O 1
ATOM 2703 N N . GLY A 1 361 ? 4.078 -0.511 10.013 1.00 92.38 361 GLY A N 1
ATOM 2704 C CA . GLY A 1 361 ? 4.933 0.195 9.060 1.00 92.38 361 GLY A CA 1
ATOM 2705 C C . GLY A 1 361 ? 6.068 1.011 9.678 1.00 92.38 361 GLY A C 1
ATOM 2706 O O . GLY A 1 361 ? 6.414 0.890 10.854 1.00 92.38 361 GLY A O 1
ATOM 2707 N N . GLY A 1 362 ? 6.641 1.885 8.849 1.00 84.75 362 GLY A N 1
ATOM 2708 C CA . GLY A 1 362 ? 7.817 2.681 9.194 1.00 84.75 362 GLY A CA 1
ATOM 2709 C C . GLY A 1 362 ? 9.112 1.860 9.191 1.00 84.75 362 GLY A C 1
ATOM 2710 O O . GLY A 1 362 ? 9.096 0.628 9.171 1.00 84.75 362 GLY A O 1
ATOM 2711 N N . GLY A 1 363 ? 10.256 2.549 9.222 1.00 82.50 363 GLY A N 1
ATOM 2712 C CA . GLY A 1 363 ? 11.575 1.910 9.136 1.00 82.50 363 GLY A CA 1
ATOM 2713 C C . GLY A 1 363 ? 11.916 0.991 10.314 1.00 82.50 363 GLY A C 1
ATOM 2714 O O . GLY A 1 363 ? 12.801 0.146 10.198 1.00 82.50 363 GLY A O 1
ATOM 2715 N N . TYR A 1 364 ? 11.232 1.115 11.457 1.00 88.00 364 TYR A N 1
ATOM 2716 C CA . TYR A 1 364 ? 11.331 0.127 12.536 1.00 88.00 364 TYR A CA 1
ATOM 2717 C C . TYR A 1 364 ? 10.378 -1.053 12.305 1.00 88.00 364 TYR A C 1
ATOM 2719 O O . TYR A 1 364 ? 10.818 -2.198 12.373 1.00 88.00 364 TYR A O 1
ATOM 2727 N N . GLY A 1 365 ? 9.109 -0.784 11.962 1.00 88.94 365 GLY A N 1
ATOM 2728 C CA . GLY A 1 365 ? 8.076 -1.799 11.729 1.00 88.94 365 GLY A CA 1
ATOM 2729 C C . GLY A 1 365 ? 8.425 -2.814 10.641 1.00 88.94 365 GLY A C 1
ATOM 2730 O O . GLY A 1 365 ? 8.233 -4.012 10.844 1.00 88.94 365 GLY A O 1
ATOM 2731 N N . SER A 1 366 ? 9.058 -2.370 9.549 1.00 85.56 366 SER A N 1
ATOM 2732 C CA . SER A 1 366 ? 9.522 -3.242 8.456 1.00 85.56 366 SER A CA 1
ATOM 2733 C C . SER A 1 366 ? 10.508 -4.337 8.892 1.00 85.56 366 SER A C 1
ATOM 2735 O O . SER A 1 366 ? 10.633 -5.355 8.217 1.00 85.56 366 SER A O 1
ATOM 2737 N N . ARG A 1 367 ? 11.182 -4.167 10.039 1.00 88.75 367 ARG A N 1
ATOM 2738 C CA . ARG A 1 367 ? 12.115 -5.145 10.627 1.00 88.75 367 ARG A CA 1
ATOM 2739 C C . ARG A 1 367 ? 11.468 -6.050 11.683 1.00 88.75 367 ARG A C 1
ATOM 2741 O O . ARG A 1 367 ? 12.143 -6.915 12.236 1.00 88.75 367 ARG A O 1
ATOM 2748 N N . LEU A 1 368 ? 10.187 -5.854 12.004 1.00 91.81 368 LEU A N 1
ATOM 2749 C CA . LEU A 1 368 ? 9.513 -6.569 13.093 1.00 91.81 368 LEU A CA 1
ATOM 2750 C C . LEU A 1 368 ? 8.887 -7.902 12.675 1.00 91.81 368 LEU A C 1
ATOM 2752 O O . LEU A 1 368 ? 8.723 -8.772 13.537 1.00 91.81 368 LEU A O 1
ATOM 2756 N N . GLY A 1 369 ? 8.531 -8.058 11.399 1.00 93.56 369 GLY A N 1
ATOM 2757 C CA . GLY A 1 369 ? 7.731 -9.188 10.939 1.00 93.56 369 GLY A CA 1
ATOM 2758 C C . GLY A 1 369 ? 6.354 -9.221 11.616 1.00 93.56 369 GLY A C 1
ATOM 2759 O O . GLY A 1 369 ? 5.755 -8.183 11.903 1.00 93.56 369 GLY A O 1
ATOM 2760 N N . SER A 1 370 ? 5.863 -10.428 11.911 1.00 94.94 370 SER A N 1
ATOM 2761 C CA . SER A 1 370 ? 4.566 -10.607 12.574 1.00 94.94 370 SER A CA 1
ATOM 2762 C C . SER A 1 370 ? 4.549 -10.071 14.013 1.00 94.94 370 SER A C 1
ATOM 2764 O O . SER A 1 370 ? 5.437 -10.357 14.825 1.00 94.94 370 SER A O 1
ATOM 2766 N N . LEU A 1 371 ? 3.476 -9.357 14.353 1.00 97.12 371 LEU A N 1
ATOM 2767 C CA . LEU A 1 371 ? 3.189 -8.867 15.703 1.00 97.12 371 LEU A CA 1
ATOM 2768 C C . LEU A 1 371 ? 2.316 -9.819 16.535 1.00 97.12 371 LEU A C 1
ATOM 2770 O O . LEU A 1 371 ? 2.072 -9.532 17.702 1.00 97.12 371 LEU A O 1
ATOM 2774 N N . SER A 1 372 ? 1.924 -10.979 16.002 1.00 95.56 372 SER A N 1
ATOM 2775 C CA . SER A 1 372 ? 0.984 -11.927 16.634 1.00 95.56 372 SER A CA 1
ATOM 2776 C C . SER A 1 372 ? 1.364 -12.326 18.063 1.00 95.56 372 SER A C 1
ATOM 2778 O O . SER A 1 372 ? 0.517 -12.393 18.950 1.00 95.56 372 SER A O 1
ATOM 2780 N N . SER A 1 373 ? 2.658 -12.534 18.325 1.00 94.62 373 SER A N 1
ATOM 2781 C CA . SER A 1 373 ? 3.142 -12.839 19.676 1.00 94.62 373 SER A CA 1
ATOM 2782 C C . SER A 1 373 ? 3.207 -11.612 20.596 1.00 94.62 373 SER A C 1
ATOM 2784 O O . SER A 1 373 ? 3.154 -11.758 21.814 1.00 94.62 373 SER A O 1
ATOM 2786 N N . ARG A 1 374 ? 3.356 -10.404 20.042 1.00 95.25 374 ARG A N 1
ATOM 2787 C CA . ARG A 1 374 ? 3.649 -9.141 20.742 1.00 95.25 374 ARG A CA 1
ATOM 2788 C C . ARG A 1 374 ? 2.756 -7.991 20.236 1.00 95.25 374 ARG A C 1
ATOM 2790 O O . ARG A 1 374 ? 3.284 -6.987 19.758 1.00 95.25 374 ARG A O 1
ATOM 2797 N N . PRO A 1 375 ? 1.423 -8.121 20.332 1.00 97.81 375 PRO A N 1
ATOM 2798 C CA . PRO A 1 375 ? 0.521 -7.156 19.729 1.00 97.81 375 PRO A CA 1
ATOM 2799 C C . PRO A 1 375 ? 0.628 -5.775 20.379 1.00 97.81 375 PRO A C 1
ATOM 2801 O O . PRO A 1 375 ? 0.969 -5.645 21.561 1.00 97.81 375 PRO A O 1
ATOM 2804 N N . ILE A 1 376 ? 0.297 -4.746 19.602 1.00 98.69 376 ILE A N 1
ATOM 2805 C CA . ILE A 1 376 ? 0.154 -3.365 20.076 1.00 98.69 376 ILE A CA 1
ATOM 2806 C C . ILE A 1 376 ? -1.338 -3.112 20.299 1.00 98.69 376 ILE A C 1
ATOM 2808 O O . ILE A 1 376 ? -2.138 -3.362 19.402 1.00 98.69 376 ILE A O 1
ATOM 2812 N N . ARG A 1 377 ? -1.735 -2.616 21.471 1.00 98.88 377 ARG A N 1
ATOM 2813 C CA . ARG A 1 377 ? -3.098 -2.134 21.726 1.00 98.88 377 ARG A CA 1
ATOM 2814 C C . ARG A 1 377 ? -3.097 -0.612 21.662 1.00 98.88 377 ARG A C 1
ATOM 2816 O O . ARG A 1 377 ? -2.327 0.034 22.373 1.00 98.88 377 ARG A O 1
ATOM 2823 N N . LEU A 1 378 ? -3.951 -0.064 20.807 1.00 98.88 378 LEU A N 1
ATOM 2824 C CA . LEU A 1 378 ? -4.194 1.367 20.660 1.00 98.88 378 LEU A CA 1
ATOM 2825 C C . LEU A 1 378 ? -5.630 1.649 21.101 1.00 98.88 378 LEU A C 1
ATOM 2827 O O . LEU A 1 378 ? -6.568 1.119 20.504 1.00 98.88 378 LEU A O 1
ATOM 2831 N N . THR A 1 379 ? -5.814 2.462 22.138 1.00 98.88 379 THR A N 1
ATOM 2832 C CA . THR A 1 379 ? -7.148 2.929 22.543 1.00 98.88 379 THR A CA 1
ATOM 2833 C C . THR A 1 379 ? -7.408 4.298 21.937 1.00 98.88 379 THR A C 1
ATOM 2835 O O . THR A 1 379 ? -6.599 5.212 22.105 1.00 98.88 379 THR A O 1
ATOM 2838 N N . PHE A 1 380 ? -8.539 4.430 21.254 1.00 98.88 380 PHE A N 1
ATOM 2839 C CA . PHE A 1 380 ? -8.976 5.618 20.541 1.00 98.88 380 PHE A CA 1
ATOM 2840 C C . PHE A 1 380 ? -10.196 6.262 21.195 1.00 98.88 380 PHE A C 1
ATOM 2842 O O . PHE A 1 380 ? -11.145 5.579 21.583 1.00 98.88 380 PHE A O 1
ATOM 2849 N N . GLU A 1 381 ? -10.193 7.590 21.217 1.00 98.50 381 GLU A N 1
ATOM 2850 C CA . GLU A 1 381 ? -11.357 8.428 21.494 1.00 98.50 381 GLU A CA 1
ATOM 2851 C C . GLU A 1 381 ? -11.354 9.591 20.499 1.00 98.50 381 GLU A C 1
ATOM 2853 O O . GLU A 1 381 ? -10.320 10.233 20.291 1.00 98.50 381 GLU A O 1
ATOM 2858 N N . GLY A 1 382 ? -12.484 9.849 19.837 1.00 96.38 382 GLY A N 1
ATOM 2859 C CA . GLY A 1 382 ? -12.603 10.963 18.890 1.00 96.38 382 GLY A CA 1
ATOM 2860 C C . GLY A 1 382 ? -11.689 10.850 17.658 1.00 96.38 382 GLY A C 1
ATOM 2861 O O . GLY A 1 382 ? -11.277 11.863 17.088 1.00 96.38 382 GLY A O 1
ATOM 2862 N N . GLY A 1 383 ? -11.277 9.630 17.294 1.00 97.69 383 GLY A N 1
ATOM 2863 C CA . GLY A 1 383 ? -10.270 9.384 16.260 1.00 97.69 383 GLY A CA 1
ATOM 2864 C C . GLY A 1 383 ? -8.816 9.615 16.689 1.00 97.69 383 GLY A C 1
ATOM 2865 O O . GLY A 1 383 ? -7.944 9.585 15.822 1.00 97.69 383 GLY A O 1
ATOM 2866 N N . ARG A 1 384 ? -8.530 9.848 17.979 1.00 98.50 384 ARG A N 1
ATOM 2867 C CA . ARG A 1 384 ? -7.179 10.107 18.517 1.00 98.50 384 ARG A CA 1
ATOM 2868 C C . ARG A 1 384 ? -6.738 9.041 19.517 1.00 98.50 384 ARG A C 1
ATOM 2870 O O . ARG A 1 384 ? -7.550 8.579 20.318 1.00 98.50 384 ARG A O 1
ATOM 2877 N N . VAL A 1 385 ? -5.461 8.664 19.478 1.00 98.81 385 VAL A N 1
ATOM 2878 C CA . VAL A 1 385 ? -4.844 7.712 20.412 1.00 98.81 385 VAL A CA 1
ATOM 2879 C C . VAL A 1 385 ? -4.785 8.328 21.810 1.00 98.81 385 VAL A C 1
ATOM 2881 O O . VAL A 1 385 ? -4.097 9.318 22.031 1.00 98.81 385 VAL A O 1
ATOM 2884 N N . GLN A 1 386 ? -5.461 7.691 22.764 1.00 98.62 386 GLN A N 1
ATOM 2885 C CA . GLN A 1 386 ? -5.407 8.027 24.191 1.00 98.62 386 GLN A CA 1
ATOM 2886 C C . GLN A 1 386 ? -4.407 7.151 24.960 1.00 98.62 386 GLN A C 1
ATOM 2888 O O . GLN A 1 386 ? -3.913 7.539 26.018 1.00 98.62 386 GLN A O 1
ATOM 2893 N N . ARG A 1 387 ? -4.113 5.942 24.458 1.00 98.62 387 ARG A N 1
ATOM 2894 C CA . ARG A 1 387 ? -3.223 4.978 25.122 1.00 98.62 387 ARG A CA 1
ATOM 2895 C C . ARG A 1 387 ? -2.549 4.046 24.120 1.00 98.62 387 ARG A C 1
ATOM 2897 O O . ARG A 1 387 ? -3.209 3.526 23.222 1.00 98.62 387 ARG A O 1
ATOM 2904 N N . VAL A 1 388 ? -1.258 3.795 24.344 1.00 98.75 388 VAL A N 1
ATOM 2905 C CA . VAL A 1 388 ? -0.451 2.785 23.646 1.00 98.75 388 VAL A CA 1
ATOM 2906 C C . VAL A 1 388 ? 0.014 1.732 24.649 1.00 98.75 388 VAL A C 1
ATOM 2908 O O . VAL A 1 388 ? 0.649 2.048 25.662 1.00 98.75 388 VAL A O 1
ATOM 2911 N N . GLU A 1 389 ? -0.258 0.464 24.357 1.00 98.62 389 GLU A N 1
ATOM 2912 C CA . GLU A 1 389 ? 0.224 -0.669 25.147 1.00 98.62 389 GLU A CA 1
ATOM 2913 C C . GLU A 1 389 ? 0.909 -1.695 24.249 1.00 98.62 389 GLU A C 1
ATOM 2915 O O . GLU A 1 389 ? 0.342 -2.157 23.266 1.00 98.62 389 GLU A O 1
ATOM 2920 N N . CYS A 1 390 ? 2.119 -2.105 24.610 1.00 98.06 390 CYS A N 1
ATOM 2921 C CA . CYS A 1 390 ? 2.758 -3.287 24.050 1.00 98.06 390 CYS A CA 1
ATOM 2922 C C . CYS A 1 390 ? 3.661 -3.894 25.124 1.00 98.06 390 CYS A C 1
ATOM 2924 O O . CYS A 1 390 ? 4.243 -3.167 25.930 1.00 98.06 390 CYS A O 1
ATOM 2926 N N . ARG A 1 391 ? 3.788 -5.226 25.136 1.00 96.81 391 ARG A N 1
ATOM 2927 C CA . ARG A 1 391 ? 4.743 -5.928 26.015 1.00 96.81 391 ARG A CA 1
ATOM 2928 C C . ARG A 1 391 ? 6.202 -5.687 25.610 1.00 96.81 391 ARG A C 1
ATOM 2930 O O . ARG A 1 391 ? 7.108 -5.878 26.412 1.00 96.81 391 ARG A O 1
ATOM 2937 N N . ASP A 1 392 ? 6.412 -5.311 24.352 1.00 97.06 392 ASP A N 1
ATOM 2938 C CA . ASP A 1 392 ? 7.703 -4.945 23.788 1.00 97.06 392 ASP A CA 1
ATOM 2939 C C . ASP A 1 392 ? 7.900 -3.434 23.974 1.00 97.06 392 ASP A C 1
ATOM 2941 O O . ASP A 1 392 ? 7.263 -2.613 23.308 1.00 97.06 392 ASP A O 1
ATOM 2945 N N . ALA A 1 393 ? 8.755 -3.069 24.932 1.00 97.19 393 ALA A N 1
ATOM 2946 C CA . ALA A 1 393 ? 8.993 -1.677 25.301 1.00 97.19 393 ALA A CA 1
ATOM 2947 C C . ALA A 1 393 ? 9.611 -0.854 24.156 1.00 97.19 393 ALA A C 1
ATOM 2949 O O . ALA A 1 393 ? 9.346 0.343 24.064 1.00 97.19 393 ALA A O 1
ATOM 2950 N N . SER A 1 394 ? 10.381 -1.483 23.263 1.00 96.56 394 SER A N 1
ATOM 2951 C CA . SER A 1 394 ? 11.000 -0.810 22.114 1.00 96.56 394 SER A CA 1
ATOM 2952 C C . SER A 1 394 ? 9.967 -0.499 21.032 1.00 96.56 394 SER A C 1
ATOM 2954 O O . SER A 1 394 ? 9.949 0.609 20.498 1.00 96.56 394 SER A O 1
ATOM 2956 N N . VAL A 1 395 ? 9.050 -1.436 20.760 1.00 96.94 395 VAL A N 1
ATOM 2957 C CA . VAL A 1 395 ? 7.896 -1.199 19.873 1.00 96.94 395 VAL A CA 1
ATOM 2958 C C . VAL A 1 395 ? 6.992 -0.111 20.440 1.00 96.94 395 VAL A C 1
ATOM 2960 O O . VAL A 1 395 ? 6.634 0.818 19.718 1.00 96.94 395 VAL A O 1
ATOM 2963 N N . LYS A 1 396 ? 6.674 -0.179 21.740 1.00 97.94 396 LYS A N 1
ATOM 2964 C CA . LYS A 1 396 ? 5.878 0.851 22.415 1.00 97.94 396 LYS A CA 1
ATOM 2965 C C . LYS A 1 396 ? 6.521 2.239 22.268 1.00 97.94 396 LYS A C 1
ATOM 2967 O O . LYS A 1 396 ? 5.860 3.159 21.793 1.00 97.94 396 LYS A O 1
ATOM 2972 N N . ALA A 1 397 ? 7.804 2.366 22.611 1.00 97.75 397 ALA A N 1
ATOM 2973 C CA . ALA A 1 397 ? 8.529 3.632 22.542 1.00 97.75 397 ALA A CA 1
ATOM 2974 C C . ALA A 1 397 ? 8.618 4.193 21.111 1.00 97.75 397 ALA A C 1
ATOM 2976 O O . ALA A 1 397 ? 8.555 5.406 20.935 1.00 97.75 397 ALA A O 1
ATOM 2977 N N . TYR A 1 398 ? 8.718 3.340 20.083 1.00 97.12 398 TYR A N 1
ATOM 2978 C CA . TYR A 1 398 ? 8.693 3.786 18.685 1.00 97.12 398 TYR A CA 1
ATOM 2979 C C . TYR A 1 398 ? 7.345 4.413 18.295 1.00 97.12 398 TYR A C 1
ATOM 2981 O O . TYR A 1 398 ? 7.318 5.479 17.681 1.00 97.12 398 TYR A O 1
ATOM 2989 N N . VAL A 1 399 ? 6.230 3.787 18.691 1.00 98.06 399 VAL A N 1
ATOM 2990 C CA . VAL A 1 399 ? 4.877 4.310 18.432 1.00 98.06 399 VAL A CA 1
ATOM 2991 C C . VAL A 1 399 ? 4.624 5.602 19.211 1.00 98.06 399 VAL A C 1
ATOM 2993 O O . VAL A 1 399 ? 4.159 6.580 18.632 1.00 98.06 399 VAL A O 1
ATOM 2996 N N . GLU A 1 400 ? 4.967 5.641 20.502 1.00 98.25 400 GLU A N 1
ATOM 2997 C CA . GLU A 1 400 ? 4.824 6.847 21.333 1.00 98.25 400 GLU A CA 1
ATOM 2998 C C . GLU A 1 400 ? 5.693 8.005 20.822 1.00 98.25 400 GLU A C 1
ATOM 3000 O O . GLU A 1 400 ? 5.234 9.147 20.799 1.00 98.25 400 GLU A O 1
ATOM 3005 N N . LYS A 1 401 ? 6.912 7.720 20.336 1.00 97.50 401 LYS A N 1
ATOM 3006 C CA . LYS A 1 401 ? 7.760 8.719 19.679 1.00 97.50 401 LYS A CA 1
ATOM 3007 C C . LYS A 1 401 ? 7.088 9.270 18.420 1.00 97.50 401 LYS A C 1
ATOM 3009 O O . LYS A 1 401 ? 6.971 10.484 18.309 1.00 97.50 401 LYS A O 1
ATOM 3014 N N . PHE A 1 402 ? 6.610 8.410 17.513 1.00 97.12 402 PHE A N 1
ATOM 3015 C CA . PHE A 1 402 ? 5.918 8.866 16.301 1.00 97.12 402 PHE A CA 1
ATOM 3016 C C . PHE A 1 402 ? 4.736 9.782 16.647 1.00 97.12 402 PHE A C 1
ATOM 3018 O O . PHE A 1 402 ? 4.645 10.880 16.107 1.00 97.12 402 PHE A O 1
ATOM 3025 N N . ILE A 1 403 ? 3.888 9.370 17.597 1.00 97.88 403 ILE A N 1
ATOM 3026 C CA . ILE A 1 403 ? 2.736 10.148 18.083 1.00 97.88 403 ILE A CA 1
ATOM 3027 C C . ILE A 1 403 ? 3.157 11.531 18.612 1.00 97.88 403 ILE A C 1
ATOM 3029 O O . ILE A 1 403 ? 2.455 12.513 18.376 1.00 97.88 403 ILE A O 1
ATOM 3033 N N . GLY A 1 404 ? 4.298 11.623 19.302 1.00 97.00 404 GLY A N 1
ATOM 3034 C CA . GLY A 1 404 ? 4.839 12.880 19.824 1.00 97.00 404 GLY A CA 1
ATOM 3035 C C . GLY A 1 404 ? 5.615 13.741 18.817 1.00 97.00 404 GLY A C 1
ATOM 3036 O O . GLY A 1 404 ? 5.845 14.916 19.100 1.00 97.00 404 GLY A O 1
ATOM 3037 N N . ASP A 1 405 ? 6.025 13.196 17.666 1.00 95.50 405 ASP A N 1
ATOM 3038 C CA . ASP A 1 405 ? 6.930 13.880 16.726 1.00 95.50 405 ASP A CA 1
ATOM 3039 C C . ASP A 1 405 ? 6.260 15.045 15.959 1.00 95.50 405 ASP A C 1
ATOM 3041 O O . ASP A 1 405 ? 6.957 15.989 15.581 1.00 95.50 405 ASP A O 1
ATOM 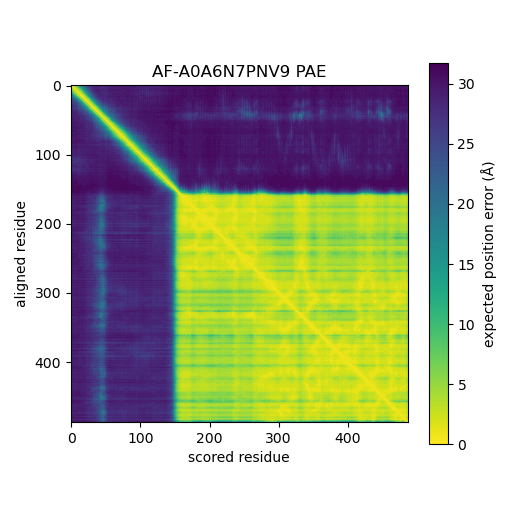3045 N N . ALA A 1 406 ? 4.939 15.017 15.712 1.00 94.31 406 ALA A N 1
ATOM 3046 C CA . ALA A 1 406 ? 4.231 16.109 15.026 1.00 94.31 406 ALA A CA 1
ATOM 3047 C C . ALA A 1 406 ? 2.716 16.170 15.307 1.00 94.31 406 ALA A C 1
ATOM 3049 O O . ALA A 1 406 ? 2.077 15.205 15.724 1.00 94.31 406 ALA A O 1
ATOM 3050 N N . MET A 1 407 ? 2.106 17.325 15.012 1.00 94.56 407 MET A N 1
ATOM 3051 C CA . MET A 1 407 ? 0.660 17.531 15.146 1.00 94.56 407 MET A CA 1
ATOM 3052 C C . MET A 1 407 ? -0.130 16.574 14.238 1.00 94.56 407 MET A C 1
ATOM 3054 O O . MET A 1 407 ? 0.055 16.558 13.021 1.00 94.56 407 MET A O 1
ATOM 3058 N N . GLY A 1 408 ? -1.066 15.823 14.825 1.00 96.00 408 GLY A N 1
ATOM 3059 C CA . GLY A 1 408 ? -1.934 14.892 14.102 1.00 96.00 408 GLY A CA 1
ATOM 3060 C C . GLY A 1 408 ? -1.378 13.474 13.959 1.00 96.00 408 GLY A C 1
ATOM 3061 O O . GLY A 1 408 ? -2.123 12.603 13.522 1.00 96.00 408 GLY A O 1
ATOM 3062 N N . HIS A 1 409 ? -0.138 13.202 14.385 1.00 97.69 409 HIS A N 1
ATOM 3063 C CA . HIS A 1 409 ? 0.399 11.835 14.468 1.00 97.69 409 HIS A CA 1
ATOM 3064 C C . HIS A 1 409 ? -0.303 10.963 15.524 1.00 97.69 409 HIS A C 1
ATOM 3066 O O . HIS A 1 409 ? -0.166 9.744 15.513 1.00 97.69 409 HIS A O 1
ATOM 3072 N N . ASP A 1 410 ? -1.078 11.570 16.420 1.00 98.25 410 ASP A N 1
ATOM 3073 C CA . ASP A 1 410 ? -1.979 10.895 17.351 1.00 98.25 410 ASP A CA 1
ATOM 3074 C C . ASP A 1 410 ? -3.328 10.513 16.713 1.00 98.25 410 ASP A C 1
ATOM 3076 O O . ASP A 1 410 ? -4.085 9.737 17.292 1.00 98.25 410 ASP A O 1
ATOM 3080 N N . ARG A 1 411 ? -3.666 11.064 15.541 1.00 98.44 411 ARG A N 1
ATOM 3081 C CA . ARG A 1 411 ? -4.987 10.934 14.916 1.00 98.44 411 ARG A CA 1
ATOM 3082 C C . ARG A 1 411 ? -4.983 9.890 13.805 1.00 98.44 411 ARG A C 1
ATOM 3084 O O . ARG A 1 411 ? -4.058 9.851 12.999 1.00 98.44 411 ARG A O 1
ATOM 3091 N N . VAL A 1 412 ? -6.057 9.103 13.711 1.00 98.62 412 VAL A N 1
ATOM 3092 C CA . VAL A 1 412 ? -6.310 8.218 12.565 1.00 98.62 412 VAL A CA 1
ATOM 3093 C C . VAL A 1 412 ? -6.468 9.066 11.302 1.00 98.62 412 VAL A C 1
ATOM 3095 O O . VAL A 1 412 ? -7.475 9.750 11.118 1.00 98.62 412 VAL A O 1
ATOM 3098 N N . GLY A 1 413 ? -5.447 9.027 10.451 1.00 98.19 413 GLY A N 1
ATOM 3099 C CA . GLY A 1 413 ? -5.418 9.676 9.148 1.00 98.19 413 GLY A CA 1
ATOM 3100 C C . GLY A 1 413 ? -6.170 8.864 8.102 1.00 98.19 413 GLY A C 1
ATOM 3101 O O . GLY A 1 413 ? -7.032 9.411 7.411 1.00 98.19 413 GLY A O 1
ATOM 3102 N N . LEU A 1 414 ? -5.921 7.551 8.054 1.00 98.38 414 LEU A N 1
ATOM 3103 C CA . LEU A 1 414 ? -6.574 6.625 7.128 1.00 98.38 414 LEU A CA 1
ATOM 3104 C C . LEU A 1 414 ? -7.191 5.410 7.820 1.00 98.38 414 LEU A C 1
ATOM 3106 O O . LEU A 1 414 ? -6.638 4.861 8.774 1.00 98.38 414 LEU A O 1
ATOM 3110 N N . LEU A 1 415 ? -8.289 4.946 7.230 1.00 98.56 415 LEU A N 1
ATOM 3111 C CA . LEU A 1 415 ? -8.823 3.599 7.359 1.00 98.56 415 LEU A CA 1
ATOM 3112 C C . LEU A 1 415 ? -8.746 2.920 5.988 1.00 98.56 415 LEU A C 1
ATOM 3114 O O . LEU A 1 415 ? -9.252 3.456 4.999 1.00 98.56 415 LEU A O 1
ATOM 3118 N N . SER A 1 416 ? -8.158 1.728 5.956 1.00 98.38 416 SER A N 1
ATOM 3119 C CA . SER A 1 416 ? -8.134 0.826 4.806 1.00 98.38 416 SER A CA 1
ATOM 3120 C C . SER A 1 416 ? -9.030 -0.373 5.097 1.00 98.38 416 SER A C 1
ATOM 3122 O O . SER A 1 416 ? -8.834 -1.073 6.089 1.00 98.38 416 SER A O 1
ATOM 3124 N N . LEU A 1 417 ? -10.014 -0.611 4.235 1.00 98.19 417 LEU A N 1
ATOM 3125 C CA . LEU A 1 417 ? -10.805 -1.835 4.205 1.00 98.19 417 LEU A CA 1
ATOM 3126 C C . LEU A 1 417 ? -10.191 -2.742 3.134 1.00 98.19 417 LEU A C 1
ATOM 3128 O O . LEU A 1 417 ? -10.376 -2.511 1.935 1.00 98.19 417 LEU A O 1
ATOM 3132 N N . GLY A 1 418 ? -9.388 -3.713 3.565 1.00 98.12 418 GLY A N 1
ATOM 3133 C CA . GLY A 1 418 ? -8.652 -4.585 2.656 1.00 98.12 418 GLY A CA 1
ATOM 3134 C C . GLY A 1 418 ? -9.582 -5.550 1.918 1.00 98.12 418 GLY A C 1
ATOM 3135 O O . GLY A 1 418 ? -10.586 -6.020 2.448 1.00 98.12 418 GLY A O 1
ATOM 3136 N N . ALA A 1 419 ? -9.274 -5.796 0.652 1.00 97.62 419 ALA A N 1
ATOM 3137 C CA . ALA A 1 419 ? -10.094 -6.463 -0.357 1.00 97.62 419 ALA A CA 1
ATOM 3138 C C . ALA A 1 419 ? -9.283 -7.474 -1.198 1.00 97.62 419 ALA A C 1
ATOM 3140 O O . ALA A 1 419 ? -9.827 -8.135 -2.084 1.00 97.62 419 ALA A O 1
ATOM 3141 N N . ASN A 1 420 ? -7.985 -7.644 -0.932 1.00 97.56 420 ASN A N 1
ATOM 3142 C CA . ASN A 1 420 ? -7.178 -8.686 -1.553 1.00 97.56 420 ASN A CA 1
ATOM 3143 C C . ASN A 1 420 ? -7.473 -10.047 -0.906 1.00 97.56 420 ASN A C 1
ATOM 3145 O O . ASN A 1 420 ? -6.736 -10.538 -0.053 1.00 97.56 420 ASN A O 1
ATOM 3149 N N . ILE A 1 421 ? -8.553 -10.681 -1.365 1.00 96.19 421 ILE A N 1
ATOM 3150 C CA . ILE A 1 421 ? -8.995 -12.021 -0.943 1.00 96.19 421 ILE A CA 1
ATOM 3151 C C . ILE A 1 421 ? -7.975 -13.147 -1.210 1.00 96.19 421 ILE A C 1
ATOM 3153 O O . ILE A 1 421 ? -8.220 -14.288 -0.826 1.00 96.19 421 ILE A O 1
ATOM 3157 N N . GLY A 1 422 ? -6.847 -12.858 -1.871 1.00 95.31 422 GLY A N 1
ATOM 3158 C CA . GLY A 1 422 ? -5.720 -13.783 -1.995 1.00 95.31 422 GLY A CA 1
ATOM 3159 C C . GLY A 1 422 ? -4.875 -13.877 -0.720 1.00 95.31 422 GLY A C 1
ATOM 3160 O O . GLY A 1 422 ? -4.298 -14.930 -0.456 1.00 95.31 422 GLY A O 1
ATOM 3161 N N . ILE A 1 423 ? -4.832 -12.815 0.094 1.00 96.81 423 ILE A N 1
ATOM 3162 C CA . ILE A 1 423 ? -4.078 -12.784 1.352 1.00 96.81 423 ILE A CA 1
ATOM 3163 C C . ILE A 1 423 ? -4.932 -13.431 2.446 1.00 96.81 423 ILE A C 1
ATOM 3165 O O . ILE A 1 423 ? -5.709 -12.776 3.132 1.00 96.81 423 ILE A O 1
ATOM 3169 N N . ALA A 1 424 ? -4.808 -14.752 2.577 1.00 91.69 424 ALA A N 1
ATOM 3170 C CA . ALA A 1 424 ? -5.621 -15.552 3.495 1.00 91.69 424 ALA A CA 1
ATOM 3171 C C . ALA A 1 424 ? -5.176 -15.495 4.973 1.00 91.69 424 ALA A C 1
ATOM 3173 O O . ALA A 1 424 ? -5.884 -16.020 5.829 1.00 91.69 424 ALA A O 1
ATOM 3174 N N . ALA A 1 425 ? -4.000 -14.930 5.261 1.00 93.94 425 ALA A N 1
ATOM 3175 C CA . ALA A 1 425 ? -3.441 -14.767 6.603 1.00 93.94 425 ALA A CA 1
ATOM 3176 C C . ALA A 1 425 ? -2.346 -13.677 6.599 1.00 93.94 425 ALA A C 1
ATOM 3178 O O . ALA A 1 425 ? -1.737 -13.456 5.545 1.00 93.94 425 ALA A O 1
ATOM 3179 N N . PRO A 1 426 ? -2.038 -13.052 7.753 1.00 95.69 426 PRO A N 1
ATOM 3180 C CA . PRO A 1 426 ? -0.949 -12.089 7.879 1.00 95.69 426 PRO A CA 1
ATOM 3181 C C . PRO A 1 426 ? 0.390 -12.623 7.376 1.00 95.69 426 PRO A C 1
ATOM 3183 O O . PRO A 1 426 ? 0.863 -13.692 7.772 1.00 95.69 426 PRO A O 1
ATOM 3186 N N . LEU A 1 427 ? 1.048 -11.824 6.549 1.00 95.69 427 LEU A N 1
ATOM 3187 C CA . LEU A 1 427 ? 2.392 -12.069 6.066 1.00 95.69 427 LEU A CA 1
ATOM 3188 C C . LEU A 1 427 ? 3.429 -11.475 7.028 1.00 95.69 427 LEU A C 1
ATOM 3190 O O . LEU A 1 427 ? 4.538 -12.001 7.080 1.00 95.69 427 LEU A O 1
ATOM 3194 N N . GLY A 1 428 ? 3.088 -10.471 7.838 1.00 95.19 428 GLY A N 1
ATOM 3195 C CA . GLY A 1 428 ? 4.041 -9.766 8.701 1.00 95.19 428 GLY A CA 1
ATOM 3196 C C . GLY A 1 428 ? 4.771 -8.634 7.971 1.00 95.19 428 GLY A C 1
ATOM 3197 O O . GLY A 1 428 ? 5.824 -8.193 8.420 1.00 95.19 428 GLY A O 1
ATOM 3198 N N . GLU A 1 429 ? 4.239 -8.198 6.830 1.00 94.19 429 GLU A N 1
ATOM 3199 C CA . GLU A 1 429 ? 4.811 -7.183 5.945 1.00 94.19 429 GLU A CA 1
ATOM 3200 C C . GLU A 1 429 ? 3.690 -6.198 5.597 1.00 94.19 429 GLU A C 1
ATOM 3202 O O . GLU A 1 429 ? 2.805 -6.516 4.803 1.00 94.19 429 GLU A O 1
ATOM 3207 N N . LEU A 1 430 ? 3.702 -5.015 6.224 1.00 95.12 430 LEU A N 1
ATOM 3208 C CA . LEU A 1 430 ? 2.549 -4.105 6.260 1.00 95.12 430 LEU A CA 1
ATOM 3209 C C . LEU A 1 430 ? 1.937 -3.815 4.885 1.00 95.12 430 LEU A C 1
ATOM 3211 O O . LEU A 1 430 ? 0.723 -3.900 4.749 1.00 95.12 430 LEU A O 1
ATOM 3215 N N . ILE A 1 431 ? 2.754 -3.485 3.879 1.00 92.62 431 ILE A N 1
ATOM 3216 C CA . ILE A 1 431 ? 2.265 -3.116 2.538 1.00 92.62 431 ILE A CA 1
ATOM 3217 C C . ILE A 1 431 ? 1.476 -4.255 1.866 1.00 92.62 431 ILE A C 1
ATOM 3219 O O . ILE A 1 431 ? 0.710 -4.022 0.938 1.00 92.62 431 ILE A O 1
ATOM 3223 N N . HIS A 1 432 ? 1.618 -5.490 2.357 1.00 95.38 432 HIS A N 1
ATOM 3224 C CA . HIS A 1 432 ? 0.767 -6.617 1.995 1.00 95.38 432 HIS A CA 1
ATOM 3225 C C . HIS A 1 432 ? -0.411 -6.751 2.960 1.00 95.38 432 HIS A C 1
ATOM 3227 O O . HIS A 1 432 ? -1.558 -6.777 2.517 1.00 95.38 432 HIS A O 1
ATOM 3233 N N . ASP A 1 433 ? -0.137 -6.796 4.264 1.00 97.12 433 ASP A N 1
ATOM 3234 C CA . ASP A 1 433 ? -1.148 -7.054 5.293 1.00 97.12 433 ASP A CA 1
ATOM 3235 C C . ASP A 1 433 ? -2.262 -5.995 5.321 1.00 97.12 433 ASP A C 1
ATOM 3237 O O . ASP A 1 433 ? -3.397 -6.332 5.624 1.00 97.12 433 ASP A O 1
ATOM 3241 N N . GLU A 1 434 ? -1.999 -4.738 4.948 1.00 96.69 434 GLU A N 1
ATOM 3242 C CA . GLU A 1 434 ? -3.027 -3.685 4.879 1.00 96.69 434 GLU A CA 1
ATOM 3243 C C . GLU A 1 434 ? -4.012 -3.828 3.698 1.00 96.69 434 GLU A C 1
ATOM 3245 O O . GLU A 1 434 ? -4.966 -3.054 3.585 1.00 96.69 434 GLU A O 1
ATOM 3250 N N . ASN A 1 435 ? -3.797 -4.814 2.820 1.00 97.50 435 ASN A N 1
ATOM 3251 C CA . ASN A 1 435 ? -4.708 -5.173 1.733 1.00 97.50 435 ASN A CA 1
ATOM 3252 C C . ASN A 1 435 ? -5.505 -6.463 2.020 1.00 97.50 435 ASN A C 1
ATOM 3254 O O . ASN A 1 435 ? -6.404 -6.792 1.245 1.00 97.50 435 ASN A O 1
ATOM 3258 N N . MET A 1 436 ? -5.213 -7.212 3.091 1.00 97.50 436 MET A N 1
ATOM 3259 C CA . MET A 1 436 ? -5.937 -8.456 3.404 1.00 97.50 436 MET A CA 1
ATOM 3260 C C . MET A 1 436 ? -7.361 -8.174 3.921 1.00 97.50 436 MET A C 1
ATOM 3262 O O . MET A 1 436 ? -7.621 -7.070 4.386 1.00 97.50 436 MET A O 1
ATOM 3266 N N . PRO A 1 437 ? -8.321 -9.115 3.856 1.00 98.12 437 PRO A N 1
ATOM 3267 C CA . PRO A 1 437 ? -9.694 -8.829 4.271 1.00 98.12 437 PRO A CA 1
ATOM 3268 C C . PRO A 1 437 ? -9.807 -8.454 5.758 1.00 98.12 437 PRO A C 1
ATOM 3270 O O . PRO A 1 437 ? -9.675 -9.295 6.648 1.00 98.12 437 PRO A O 1
ATOM 3273 N N . GLY A 1 438 ? -10.086 -7.180 6.023 1.00 97.81 438 GLY A N 1
ATOM 3274 C CA . GLY A 1 438 ? -10.175 -6.628 7.369 1.00 97.81 438 GLY A CA 1
ATOM 3275 C C . GLY A 1 438 ? -10.141 -5.103 7.382 1.00 97.81 438 GLY A C 1
ATOM 3276 O O . GLY A 1 438 ? -10.098 -4.460 6.331 1.00 97.81 438 GLY A O 1
ATOM 3277 N N . VAL A 1 439 ? -10.174 -4.520 8.582 1.00 98.38 439 VAL A N 1
ATOM 3278 C CA . VAL A 1 439 ? -9.963 -3.078 8.791 1.00 98.38 439 VAL A CA 1
ATOM 3279 C C . VAL A 1 439 ? -8.550 -2.825 9.303 1.00 98.38 439 VAL A C 1
ATOM 3281 O O . VAL A 1 439 ? -8.120 -3.412 10.297 1.00 98.38 439 VAL A O 1
ATOM 3284 N N . HIS A 1 440 ? -7.856 -1.906 8.637 1.00 98.69 440 HIS A N 1
ATOM 3285 C CA . HIS A 1 440 ? -6.497 -1.482 8.950 1.00 98.69 440 HIS A CA 1
ATOM 3286 C C . HIS A 1 440 ? -6.442 0.036 9.107 1.00 98.69 440 HIS A C 1
ATOM 3288 O O . HIS A 1 440 ? -7.181 0.760 8.439 1.00 98.69 440 HIS A O 1
ATOM 3294 N N . LEU A 1 441 ? -5.595 0.529 10.012 1.00 98.69 441 LEU A N 1
ATOM 3295 C CA . LEU A 1 441 ? -5.574 1.939 10.409 1.00 98.69 441 LEU A CA 1
ATOM 3296 C C . LEU A 1 441 ? -4.188 2.550 10.214 1.00 98.69 441 LEU A C 1
ATOM 3298 O O . LEU A 1 441 ? -3.169 1.896 10.433 1.00 98.69 441 LEU A O 1
ATOM 3302 N N . SER A 1 442 ? -4.160 3.832 9.859 1.00 98.38 442 SER A N 1
ATOM 3303 C CA . SER A 1 442 ? -2.935 4.629 9.782 1.00 98.38 442 SER A CA 1
ATOM 3304 C C . SER A 1 442 ? -3.084 5.914 10.578 1.00 98.38 442 SER A C 1
ATOM 3306 O O . SER A 1 442 ? -4.119 6.574 10.494 1.00 98.38 442 SER A O 1
ATOM 3308 N N . LEU A 1 443 ? -2.048 6.280 11.326 1.00 98.56 443 LEU A N 1
ATOM 3309 C CA . LEU A 1 443 ? -1.956 7.551 12.039 1.00 98.56 443 LEU A CA 1
ATOM 3310 C C . LEU A 1 443 ? -1.214 8.599 11.200 1.00 98.56 443 LEU A C 1
ATOM 3312 O O . LEU A 1 443 ? -0.299 8.236 10.459 1.00 98.56 443 LEU A O 1
ATOM 3316 N N . GLY A 1 444 ? -1.563 9.878 11.361 1.00 97.69 444 GLY A N 1
ATOM 3317 C CA . GLY A 1 444 ? -0.928 10.998 10.657 1.00 97.69 444 GLY A CA 1
ATOM 3318 C C . GLY A 1 444 ? -1.605 11.343 9.328 1.00 97.69 444 GLY A C 1
ATOM 3319 O O . GLY A 1 444 ? -2.753 11.790 9.318 1.00 97.69 444 GLY A O 1
ATOM 3320 N N . GLU A 1 445 ? -0.877 11.199 8.220 1.00 96.19 445 GLU A N 1
ATOM 3321 C CA . GLU A 1 445 ? -1.316 11.543 6.861 1.00 96.19 445 GLU A CA 1
ATOM 3322 C C . GLU A 1 445 ? -2.667 10.903 6.497 1.00 96.19 445 GLU A C 1
ATOM 3324 O O . GLU A 1 445 ? -2.970 9.757 6.834 1.00 96.19 445 GLU A O 1
ATOM 3329 N N . ASN A 1 446 ? -3.493 11.677 5.798 1.00 95.81 446 ASN A N 1
ATOM 3330 C CA . ASN A 1 446 ? -4.877 11.357 5.468 1.00 95.81 446 ASN A CA 1
ATOM 3331 C C . ASN A 1 446 ? -5.216 11.568 3.985 1.00 95.81 446 ASN A C 1
ATOM 3333 O O . ASN A 1 446 ? -6.362 11.352 3.586 1.00 95.81 446 ASN A O 1
ATOM 3337 N N . PHE A 1 447 ? -4.251 12.011 3.173 1.00 94.62 447 PHE A N 1
ATOM 3338 C CA . PHE A 1 447 ? -4.401 12.318 1.754 1.00 94.62 447 PHE A CA 1
ATOM 3339 C C . PHE A 1 447 ? -5.610 13.221 1.477 1.00 94.62 447 PHE A C 1
ATOM 3341 O O . PHE A 1 447 ? -6.446 12.889 0.634 1.00 94.62 447 PHE A O 1
ATOM 3348 N N . ALA A 1 448 ? -5.714 14.361 2.168 1.00 95.06 448 ALA A N 1
ATOM 3349 C CA . ALA A 1 448 ? -6.839 15.303 2.084 1.00 95.06 448 ALA A CA 1
ATOM 3350 C C . ALA A 1 448 ? -7.312 15.618 0.647 1.00 95.06 448 ALA A C 1
ATOM 3352 O O . ALA A 1 448 ? -8.512 15.725 0.395 1.00 95.06 448 ALA A O 1
ATOM 3353 N N . SER A 1 449 ? -6.400 15.690 -0.329 1.00 94.19 449 SER A N 1
ATOM 3354 C CA . SER A 1 449 ? -6.730 15.887 -1.752 1.00 94.19 449 SER A CA 1
ATOM 3355 C C . SER A 1 449 ? -7.554 14.744 -2.369 1.00 94.19 449 SER A C 1
ATOM 3357 O O . SER A 1 449 ? -8.365 14.988 -3.266 1.00 94.19 449 SER A O 1
ATOM 3359 N N . ARG A 1 450 ? -7.398 13.508 -1.875 1.00 94.88 450 ARG A N 1
ATOM 3360 C CA . ARG A 1 450 ? -8.199 12.325 -2.232 1.00 94.88 450 ARG A CA 1
ATOM 3361 C C . ARG A 1 450 ? -9.388 12.163 -1.286 1.00 94.88 450 ARG A C 1
ATOM 3363 O O . ARG A 1 450 ? -10.523 12.124 -1.760 1.00 94.88 450 ARG A O 1
ATOM 3370 N N . THR A 1 451 ? -9.162 12.168 0.025 1.00 97.12 451 THR A N 1
ATOM 3371 C CA . THR A 1 451 ? -10.190 11.866 1.036 1.00 97.12 451 THR A CA 1
ATOM 3372 C C . THR A 1 451 ? -11.155 13.008 1.328 1.00 97.12 451 THR A C 1
ATOM 3374 O O . THR A 1 451 ? -12.227 12.740 1.843 1.00 97.12 451 THR A O 1
ATOM 3377 N N . GLY A 1 452 ? -10.847 14.268 1.012 1.00 96.88 452 GLY A N 1
ATOM 3378 C CA . GLY A 1 452 ? -11.695 15.405 1.408 1.00 96.88 452 GLY A CA 1
ATOM 3379 C C . GLY A 1 452 ? -11.630 15.742 2.906 1.00 96.88 452 GLY A C 1
ATOM 3380 O O . GLY A 1 452 ? -12.492 16.460 3.420 1.00 96.88 452 GLY A O 1
ATOM 3381 N N . ALA A 1 453 ? -10.623 15.229 3.621 1.00 96.62 453 ALA A N 1
ATOM 3382 C CA . ALA A 1 453 ? -10.357 15.600 5.005 1.00 96.62 453 ALA A CA 1
ATOM 3383 C C . ALA A 1 453 ? -10.011 17.098 5.129 1.00 96.62 453 ALA A C 1
ATOM 3385 O O . ALA A 1 453 ? -9.261 17.649 4.328 1.00 96.62 453 ALA A O 1
ATOM 3386 N N . LEU A 1 454 ? -10.544 17.758 6.163 1.00 95.25 454 LEU A N 1
ATOM 3387 C CA . LEU A 1 454 ? -10.367 19.202 6.416 1.00 95.25 454 LEU A CA 1
ATOM 3388 C C . LEU A 1 454 ? -9.152 19.525 7.309 1.00 95.25 454 LEU A C 1
ATOM 3390 O O . LEU A 1 454 ? -9.086 20.576 7.940 1.00 95.25 454 LEU A O 1
ATOM 3394 N N . TRP A 1 455 ? -8.217 18.587 7.411 1.00 94.88 455 TRP A N 1
ATOM 3395 C CA . TRP A 1 455 ? -6.977 18.679 8.178 1.00 94.88 455 TRP A CA 1
ATOM 3396 C C . TRP A 1 455 ? -5.889 17.925 7.411 1.00 94.88 455 TRP A C 1
ATOM 3398 O O . TRP A 1 455 ? -6.210 17.140 6.524 1.00 94.88 455 TRP A O 1
ATOM 3408 N N . THR A 1 456 ? -4.623 18.128 7.754 1.00 93.62 456 THR A N 1
ATOM 3409 C CA . THR A 1 456 ? -3.479 17.398 7.186 1.00 93.62 456 THR A CA 1
ATOM 3410 C C . THR A 1 456 ? -2.452 17.121 8.281 1.00 93.62 456 THR A C 1
ATOM 3412 O O . THR A 1 456 ? -2.445 17.788 9.318 1.00 93.62 456 THR A O 1
ATOM 3415 N N . SER A 1 457 ? -1.591 16.129 8.066 1.00 93.62 457 SER A N 1
ATOM 3416 C CA . SER A 1 457 ? -0.433 15.840 8.914 1.00 93.62 457 SER A CA 1
ATOM 3417 C C . SER A 1 457 ? 0.643 15.189 8.046 1.00 93.62 457 SER A C 1
ATOM 3419 O O . SER A 1 457 ? 0.310 14.394 7.173 1.00 93.62 457 SER A O 1
ATOM 3421 N N . HIS A 1 458 ? 1.911 15.561 8.231 1.00 89.56 458 HIS A N 1
ATOM 3422 C CA . HIS A 1 458 ? 3.007 15.069 7.396 1.00 89.56 458 HIS A CA 1
ATOM 3423 C C . HIS A 1 458 ? 3.727 13.902 8.074 1.00 89.56 458 HIS A C 1
ATOM 3425 O O . HIS A 1 458 ? 4.500 14.105 9.010 1.00 89.56 458 HIS A O 1
ATOM 3431 N N . GLY A 1 459 ? 3.560 12.708 7.512 1.00 90.19 459 GLY A N 1
ATOM 3432 C CA . GLY A 1 459 ? 4.124 11.470 8.041 1.00 90.19 459 GLY A CA 1
ATOM 3433 C C . GLY A 1 459 ? 3.018 10.475 8.364 1.00 90.19 459 GLY A C 1
ATOM 3434 O O . GLY A 1 459 ? 1.892 10.858 8.668 1.00 90.19 459 GLY A O 1
ATOM 3435 N N . GLN A 1 460 ? 3.322 9.184 8.256 1.00 94.25 460 GLN A N 1
ATOM 3436 C CA . GLN A 1 460 ? 2.329 8.125 8.406 1.00 94.25 460 GLN A CA 1
ATOM 3437 C C . GLN A 1 460 ? 2.915 6.933 9.156 1.00 94.25 460 GLN A C 1
ATOM 3439 O O . GLN A 1 460 ? 4.013 6.473 8.831 1.00 94.25 460 GLN A O 1
ATOM 3444 N N . LEU A 1 461 ? 2.153 6.394 10.108 1.00 97.06 461 LEU A N 1
ATOM 3445 C CA . LEU A 1 461 ? 2.432 5.102 10.727 1.00 97.06 461 LEU A CA 1
ATOM 3446 C C . LEU A 1 461 ? 1.199 4.207 10.600 1.00 97.06 461 LEU A C 1
ATOM 3448 O O . LEU A 1 461 ? 0.155 4.475 11.193 1.00 97.06 461 LEU A O 1
ATOM 3452 N N . SER A 1 462 ? 1.325 3.168 9.781 1.00 97.38 462 SER A N 1
ATOM 3453 C CA . SER A 1 462 ? 0.250 2.235 9.426 1.00 97.38 462 SER A CA 1
ATOM 3454 C C . SER A 1 462 ? 0.351 0.922 10.198 1.00 97.38 462 SER A C 1
ATOM 3456 O O . SER A 1 462 ? 1.445 0.477 10.557 1.00 97.38 462 SER A O 1
ATOM 3458 N N . PHE A 1 463 ? -0.805 0.306 10.441 1.00 98.44 463 PHE A N 1
ATOM 3459 C CA . PHE A 1 463 ? -0.982 -0.834 11.333 1.00 98.44 463 PHE A CA 1
ATOM 3460 C C . PHE A 1 463 ? -2.027 -1.816 10.783 1.00 98.44 463 PHE A C 1
ATOM 3462 O O . PHE A 1 463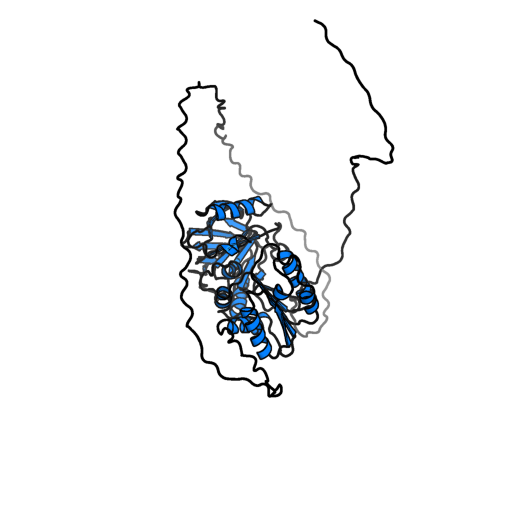 ? -3.204 -1.462 10.639 1.00 98.44 463 PHE A O 1
ATOM 3469 N N . ALA A 1 464 ? -1.632 -3.070 10.569 1.00 98.44 464 ALA A N 1
ATOM 3470 C CA . ALA A 1 464 ? -2.528 -4.147 10.153 1.00 98.44 464 ALA A CA 1
ATOM 3471 C C . ALA A 1 464 ? -2.944 -5.041 11.339 1.00 98.44 464 ALA A C 1
ATOM 3473 O O . ALA A 1 464 ? -2.172 -5.263 12.276 1.00 98.44 464 ALA A O 1
ATOM 3474 N N . ALA A 1 465 ? -4.152 -5.599 11.264 1.00 97.94 465 ALA A N 1
ATOM 3475 C CA . ALA A 1 465 ? -4.747 -6.472 12.276 1.00 97.94 465 ALA A CA 1
ATOM 3476 C C . ALA A 1 465 ? -5.381 -7.697 11.611 1.00 97.94 465 ALA A C 1
ATOM 3478 O O . ALA A 1 465 ? -6.044 -7.569 10.582 1.00 97.94 465 ALA A O 1
ATOM 3479 N N . ALA A 1 466 ? -5.161 -8.870 12.190 1.00 96.31 466 ALA A N 1
ATOM 3480 C CA . ALA A 1 466 ? -5.600 -10.163 11.693 1.00 96.31 466 ALA A CA 1
ATOM 3481 C C . ALA A 1 466 ? -7.061 -10.466 12.057 1.00 96.31 466 ALA A C 1
ATOM 3483 O O . ALA A 1 466 ? -7.599 -9.934 13.029 1.00 96.31 466 ALA A O 1
ATOM 3484 N N . ASP A 1 467 ? -7.683 -11.358 11.278 1.00 95.56 467 ASP A N 1
ATOM 3485 C CA . ASP A 1 467 ? -8.938 -12.054 11.601 1.00 95.56 467 ASP A CA 1
ATOM 3486 C C . ASP A 1 467 ? -10.057 -11.160 12.167 1.00 95.56 467 ASP A C 1
ATOM 3488 O O . ASP A 1 467 ? -10.810 -11.553 13.063 1.00 95.56 467 ASP A O 1
ATOM 3492 N N . THR A 1 468 ? -10.168 -9.936 11.640 1.00 96.69 468 THR A N 1
ATOM 3493 C CA . THR A 1 468 ? -11.208 -8.993 12.062 1.00 96.69 468 THR A CA 1
ATOM 3494 C C . THR A 1 468 ? -12.573 -9.386 11.496 1.00 96.69 468 THR A C 1
ATOM 3496 O O . THR A 1 468 ? -12.726 -9.683 10.310 1.00 96.69 468 THR A O 1
ATOM 3499 N N . ASP A 1 469 ? -13.581 -9.362 12.362 1.00 98.44 469 ASP A N 1
ATOM 3500 C CA . ASP A 1 469 ? -14.988 -9.318 11.992 1.00 98.44 469 ASP A CA 1
ATOM 3501 C C . ASP A 1 469 ? -15.374 -7.858 11.752 1.00 98.44 469 ASP A C 1
ATOM 3503 O O . ASP A 1 469 ? -15.052 -6.988 12.565 1.00 98.44 469 ASP A O 1
ATOM 3507 N N . VAL A 1 470 ? -16.106 -7.595 10.670 1.00 98.62 470 VAL A N 1
ATOM 3508 C CA . VAL A 1 470 ? -16.594 -6.255 10.319 1.00 98.62 470 VAL A CA 1
ATOM 3509 C C . VAL A 1 470 ? -18.085 -6.327 10.020 1.00 98.62 470 VAL A C 1
ATOM 3511 O O . VAL A 1 470 ? -18.514 -7.120 9.176 1.00 98.62 470 VAL A O 1
ATOM 3514 N N . ASP A 1 471 ? -18.861 -5.478 10.686 1.00 98.69 471 ASP A N 1
ATOM 3515 C CA . ASP A 1 471 ? -20.228 -5.137 10.288 1.00 98.69 471 ASP A CA 1
ATOM 3516 C C . ASP A 1 471 ? -20.226 -3.781 9.586 1.00 98.69 471 ASP A C 1
ATOM 3518 O O . ASP A 1 471 ? -19.494 -2.880 9.991 1.00 98.69 471 ASP A O 1
ATOM 3522 N N . LEU A 1 472 ? -21.055 -3.643 8.553 1.00 98.25 472 LEU A N 1
ATOM 3523 C CA . LEU A 1 472 ? -21.341 -2.390 7.860 1.00 98.25 472 LEU A CA 1
ATOM 3524 C C . LEU A 1 472 ? -22.820 -2.067 8.068 1.00 98.25 472 LEU A C 1
ATOM 3526 O O . LEU A 1 472 ? -23.679 -2.840 7.649 1.00 98.25 472 LEU A O 1
ATOM 3530 N N . ASP A 1 473 ? -23.104 -0.939 8.718 1.00 97.62 473 ASP A N 1
ATOM 3531 C CA . ASP A 1 473 ? -24.458 -0.492 9.074 1.00 97.62 473 ASP A CA 1
ATOM 3532 C C . ASP A 1 473 ? -25.270 -1.564 9.840 1.00 97.62 473 ASP A C 1
ATOM 3534 O O . ASP A 1 473 ? -26.469 -1.734 9.627 1.00 97.62 473 ASP A O 1
ATOM 3538 N N . GLY A 1 474 ? -24.601 -2.304 10.736 1.00 97.12 474 GLY A N 1
ATOM 3539 C CA . GLY A 1 474 ? -25.179 -3.400 11.528 1.00 97.12 474 GLY A CA 1
ATOM 3540 C C . GLY A 1 474 ? -25.252 -4.756 10.814 1.00 97.12 474 GLY A C 1
ATOM 3541 O O . GLY A 1 474 ? -25.541 -5.765 11.454 1.00 97.12 474 GLY A O 1
ATOM 3542 N N . GLU A 1 475 ? -24.948 -4.812 9.517 1.00 97.75 475 GLU A N 1
ATOM 3543 C CA . GLU A 1 475 ? -25.006 -6.033 8.714 1.00 97.75 475 GLU A CA 1
ATOM 3544 C C . GLU A 1 475 ? -23.621 -6.687 8.544 1.00 97.75 475 GLU A C 1
ATOM 3546 O O . GLU A 1 475 ? -22.663 -5.986 8.198 1.00 97.75 475 GLU A O 1
ATOM 3551 N N . PRO A 1 476 ? -23.489 -8.024 8.674 1.00 98.00 476 PRO A N 1
ATOM 3552 C CA . PRO A 1 476 ? -22.226 -8.728 8.455 1.00 98.00 476 PRO A CA 1
ATOM 3553 C C . PRO A 1 476 ? -21.593 -8.421 7.089 1.00 98.00 476 PRO A C 1
ATOM 3555 O O . PRO A 1 476 ? -22.233 -8.544 6.041 1.00 98.00 476 PRO A O 1
ATOM 3558 N N . LEU A 1 477 ? -20.310 -8.052 7.092 1.00 98.19 477 LEU A N 1
ATOM 3559 C CA . LEU A 1 477 ? -19.510 -7.850 5.881 1.00 98.19 477 LEU A CA 1
ATOM 3560 C C . LEU A 1 477 ? -18.301 -8.788 5.841 1.00 98.19 477 LEU A C 1
ATOM 3562 O O . LEU A 1 477 ? -18.109 -9.491 4.849 1.00 98.19 477 LEU A O 1
ATOM 3566 N N . ILE A 1 478 ? -17.531 -8.838 6.933 1.00 98.31 478 ILE A N 1
ATOM 3567 C CA . ILE A 1 478 ? -16.368 -9.720 7.104 1.00 98.31 478 ILE A CA 1
ATOM 3568 C C . ILE A 1 478 ? -16.567 -10.573 8.361 1.00 98.31 478 ILE A C 1
ATOM 3570 O O . ILE A 1 478 ? -17.042 -10.071 9.386 1.00 98.31 478 ILE A O 1
ATOM 3574 N N . ARG A 1 479 ? -16.207 -11.857 8.286 1.00 97.56 479 ARG A N 1
ATOM 3575 C CA . ARG A 1 479 ? -16.090 -12.779 9.422 1.00 97.56 479 ARG A CA 1
ATOM 3576 C C . ARG A 1 479 ? -14.799 -13.578 9.328 1.00 97.56 479 ARG A C 1
ATOM 3578 O O . ARG A 1 479 ? -14.505 -14.110 8.261 1.00 97.56 479 ARG A O 1
ATOM 3585 N N . HIS A 1 480 ? -14.050 -13.669 10.425 1.00 93.56 480 HIS A N 1
ATOM 3586 C CA . HIS A 1 480 ? -12.781 -14.405 10.510 1.00 93.56 480 HIS A CA 1
ATOM 3587 C C . HIS A 1 480 ? -11.827 -14.099 9.337 1.00 93.56 480 HIS A C 1
ATOM 3589 O O . HIS A 1 480 ? -11.361 -15.012 8.653 1.00 93.56 480 HIS A O 1
ATOM 3595 N N . GLY A 1 481 ? -11.618 -12.810 9.036 1.00 92.25 481 GLY A N 1
ATOM 3596 C CA . GLY A 1 481 ? -10.741 -12.386 7.936 1.00 92.25 481 GLY A CA 1
ATOM 3597 C C . GLY A 1 481 ? -11.234 -12.785 6.536 1.00 92.25 481 GLY A C 1
ATOM 3598 O O . GLY A 1 481 ? -10.431 -12.975 5.624 1.00 92.25 481 GLY A O 1
ATOM 3599 N N . ARG A 1 482 ? -12.548 -12.974 6.341 1.00 95.75 482 ARG A N 1
ATOM 3600 C CA . ARG A 1 482 ? -13.157 -13.323 5.045 1.00 95.75 482 ARG A CA 1
ATOM 3601 C C . ARG A 1 482 ? -14.451 -12.564 4.809 1.00 95.75 482 ARG A C 1
ATOM 3603 O O . ARG A 1 482 ? -15.298 -12.478 5.694 1.00 95.75 482 ARG A O 1
ATOM 3610 N N . TYR A 1 483 ? -14.636 -12.058 3.596 1.00 97.12 483 TYR A N 1
ATOM 3611 C CA . TYR A 1 483 ? -15.912 -11.483 3.184 1.00 97.12 483 TYR A CA 1
ATOM 3612 C C . TYR A 1 483 ? -17.009 -12.551 3.160 1.00 97.12 483 TYR A C 1
ATOM 3614 O O . TYR A 1 483 ? -16.818 -13.632 2.607 1.00 97.12 483 TYR A O 1
ATOM 3622 N N . VAL A 1 484 ? -18.162 -12.229 3.749 1.00 97.00 484 VAL A N 1
ATOM 3623 C CA . VAL A 1 484 ? -19.375 -13.074 3.743 1.00 97.00 484 VAL A CA 1
ATOM 3624 C C . VAL A 1 484 ? -20.473 -12.522 2.823 1.00 97.00 484 VAL A C 1
ATOM 3626 O O . VAL A 1 484 ? -21.556 -13.091 2.722 1.00 97.00 484 VAL A O 1
ATOM 3629 N N . ARG A 1 485 ? -20.191 -11.400 2.152 1.00 92.06 485 ARG A N 1
ATOM 3630 C CA . ARG A 1 485 ? -21.056 -10.695 1.200 1.00 92.06 485 ARG A CA 1
ATOM 3631 C C . ARG A 1 485 ? -20.168 -9.921 0.215 1.00 92.06 485 ARG A C 1
ATOM 3633 O O . ARG A 1 485 ? -19.059 -9.545 0.582 1.00 92.06 485 ARG A O 1
ATOM 3640 N N . LEU A 1 486 ? -20.687 -9.632 -0.984 1.00 87.31 486 LEU A N 1
ATOM 3641 C CA . LEU A 1 486 ? -20.019 -8.884 -2.072 1.00 87.31 486 LEU A CA 1
ATOM 3642 C C . LEU A 1 486 ? -18.859 -9.611 -2.803 1.00 87.31 486 LEU A C 1
ATOM 3644 O O . LEU A 1 486 ? -18.171 -8.962 -3.587 1.00 87.31 486 LEU A O 1
ATOM 3648 N N . VAL A 1 487 ? -18.652 -10.919 -2.580 1.00 76.12 487 VAL A N 1
ATOM 3649 C CA . VAL A 1 487 ? -17.540 -11.739 -3.135 1.00 76.12 487 VAL A CA 1
ATOM 3650 C C . VAL A 1 487 ? -17.972 -12.921 -3.994 1.00 76.12 487 VAL A C 1
ATOM 3652 O O . VAL A 1 487 ? -19.124 -13.370 -3.812 1.00 76.12 487 VAL A O 1
#

pLDDT: mean 76.99, std 28.07, range [24.14, 98.88]

Radius of gyration: 35.08 Å; Cα contacts (8 Å, |Δi|>4): 856; chains: 1; bounding box: 109×85×93 Å

Solvent-accessible surface area (backbone atoms only — not comparable to full-atom values): 29284 Å² total; per-residue (Å²): 130,85,85,89,89,84,90,86,87,86,87,89,89,85,87,82,86,81,85,86,92,86,85,89,83,84,86,86,84,91,83,88,83,80,85,83,80,89,86,79,86,81,83,80,85,91,84,89,80,87,87,83,78,89,84,92,78,95,76,92,78,82,86,85,80,87,77,83,82,85,79,82,81,82,84,81,85,85,80,88,73,84,90,76,84,80,81,85,86,88,80,80,86,86,80,80,90,77,91,81,80,92,77,90,79,82,82,81,80,86,81,78,82,85,85,83,88,76,87,82,82,80,84,86,84,80,83,84,85,81,82,90,83,91,80,86,89,86,88,87,86,89,80,80,93,79,77,80,76,75,72,75,77,71,83,72,62,76,68,45,38,57,34,33,40,47,45,41,58,59,34,53,54,68,50,68,69,35,28,36,38,38,39,25,30,79,89,29,47,70,58,52,48,26,41,48,52,46,37,48,74,52,45,25,48,66,46,79,41,59,50,47,82,72,40,72,80,66,36,68,51,67,55,68,68,66,62,68,57,40,70,81,21,54,29,36,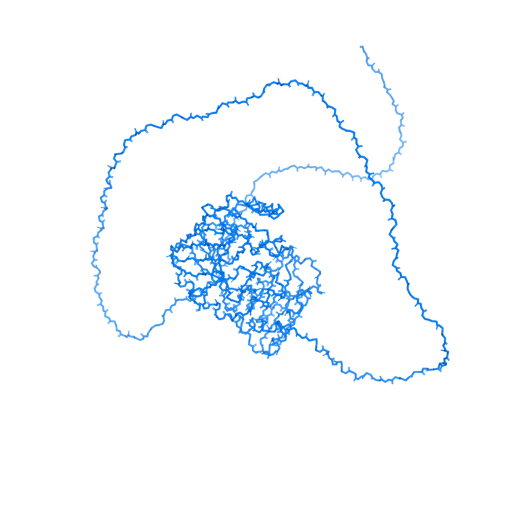36,39,35,32,71,71,59,78,73,26,60,63,19,54,52,49,51,55,51,51,37,25,72,48,39,7,22,34,44,40,32,67,51,64,50,74,68,47,50,39,44,50,40,63,46,60,62,64,65,22,35,53,31,38,50,48,50,59,72,66,62,50,51,69,35,34,39,44,37,35,29,93,91,58,24,42,33,46,33,35,42,37,74,67,42,33,76,45,72,44,50,69,66,37,49,77,38,32,67,46,60,60,50,49,13,22,38,30,31,33,56,64,32,31,35,41,32,46,42,31,32,15,16,34,38,54,87,66,26,72,75,56,36,57,20,64,92,58,38,38,40,40,33,29,51,81,25,26,60,79,44,82,45,39,87,46,63,67,61,38,50,51,52,54,45,51,32,70,72,45,75,45,31,41,24,54,11,29,37,25,41,14,35,20,77,31,28,81,63,68,71,18,40,30,76,48,36,38,15,21,28,28,66,21,45,22,23,13,33,34,57,30,92,70,10,50,48,97,62,79,25,94,55,67,49,40,38,11,34,56,49,20,28,30,25,51,73,86,40,80,35,29,49,72,29,33,69,77,53,79,122

Sequence (487 aa):
MKGPPGASGPTPPSPGRGSSRRVFSELPANAEPKPTREFGASPTNPEDKPISTLGARRLLSPPPQRMPTPTPPPPAPTFSRGITPPPPSVTPRSWAPAPSTQRRTPLPPPVQAPRTISTIPPPPTSPPPSSLAHSTSRPPGAPRSGGLASAARVAIDPGLATPAARVLDELVALETNERLLIVHDRQNDSVARAFEQVGLERRARVERIDAEALAPRPWGRFPPEVLAALPGADVTLFAATYEEGEYDARHTFVTLATANRARHVHIVGTSRRAFVNSMLASSTRVFDLIAALRGAMRPHARLQVRSQAGTSLEVEMAPNLRWFANGSTIRSGQWLNVPYGALVTSPAQVTGTYVVDASMGGGYGSRLGSLSSRPIRLTFEGGRVQRVECRDASVKAYVEKFIGDAMGHDRVGLLSLGANIGIAAPLGELIHDENMPGVHLSLGENFASRTGALWTSHGQLSFAAADTDVDLDGEPLIRHGRYVRLV

InterPro domains:
  IPR052170 Metal-dependent Exopeptidase M29 [PTHR34448] (274-484)

Nearest PDB structures (foldseek):
  4icr-assembly1_A  TM=6.847E-01  e=4.555E-17  Streptococcus pneumoniae TIGR4
  4icq-assembly1_B  TM=5.750E-01  e=4.420E-15  Streptococcus pneumoniae TIGR4
  4u1x-assembly1_D  TM=5.208E-01  e=1.368E-01  Rattus norvegicus
  5weo-assembly1_D  TM=5.595E-01  e=1.431E+00  Rattus norvegicus
  4u1y-assembly1_B  TM=5.603E-01  e=1.934E+00  Rattus norvegicus